Protein AF-0000000079300050 (afdb_homodimer)

Structure (mmCIF, N/CA/C/O backbone):
data_AF-0000000079300050-model_v1
#
loop_
_entity.id
_entity.type
_entity.pdbx_description
1 polymer 'Anhydro-N-acetylmuramic acid kinase'
#
loop_
_atom_site.group_PDB
_atom_site.id
_atom_site.type_symbol
_atom_site.label_atom_id
_atom_site.label_alt_id
_atom_site.label_comp_id
_atom_site.label_asym_id
_atom_site.label_entity_id
_atom_site.label_seq_id
_atom_site.pdbx_PDB_ins_code
_atom_site.Cartn_x
_atom_site.Cartn_y
_atom_site.Cartn_z
_atom_site.occupancy
_atom_site.B_iso_or_equiv
_atom_site.auth_seq_id
_atom_site.auth_comp_id
_atom_site.auth_asym_id
_atom_site.auth_atom_id
_atom_site.pdbx_PDB_model_num
ATOM 1 N N . MET A 1 1 ? 8.969 -1.947 -27.047 1 92.25 1 MET A N 1
ATOM 2 C CA . MET A 1 1 ? 8.867 -2.971 -26 1 92.25 1 MET A CA 1
ATOM 3 C C . MET A 1 1 ? 9.539 -2.51 -24.719 1 92.25 1 MET A C 1
ATOM 5 O O . MET A 1 1 ? 10.555 -1.814 -24.766 1 92.25 1 MET A O 1
ATOM 9 N N . LEU A 1 2 ? 8.852 -2.771 -23.656 1 97.25 2 LEU A N 1
ATOM 10 C CA . LEU A 1 2 ? 9.43 -2.49 -22.344 1 97.25 2 LEU A CA 1
ATOM 11 C C . LEU A 1 2 ? 10.289 -3.658 -21.875 1 97.25 2 LEU A C 1
ATOM 13 O O . LEU A 1 2 ? 9.938 -4.82 -22.094 1 97.25 2 LEU A O 1
ATOM 17 N N . LYS A 1 3 ? 11.469 -3.361 -21.406 1 98.56 3 LYS A N 1
ATOM 18 C CA . LYS A 1 3 ? 12.289 -4.336 -20.688 1 98.56 3 LYS A CA 1
ATOM 19 C C . LYS A 1 3 ? 11.969 -4.332 -19.203 1 98.56 3 LYS A C 1
ATOM 21 O O . LYS A 1 3 ? 12.234 -3.346 -18.516 1 98.56 3 LYS A O 1
ATOM 26 N N . ILE A 1 4 ? 11.438 -5.492 -18.641 1 98.81 4 ILE A N 1
ATOM 27 C CA . ILE A 1 4 ? 10.82 -5.477 -17.312 1 98.81 4 ILE A CA 1
ATOM 28 C C . ILE A 1 4 ? 11.336 -6.648 -16.484 1 98.81 4 ILE A C 1
ATOM 30 O O . ILE A 1 4 ? 11.469 -7.766 -17 1 98.81 4 ILE A O 1
ATOM 34 N N . ILE A 1 5 ? 11.641 -6.41 -15.289 1 98.75 5 ILE A N 1
ATOM 35 C CA . ILE A 1 5 ? 11.93 -7.465 -14.32 1 98.75 5 ILE A CA 1
ATOM 36 C C . ILE A 1 5 ? 10.672 -7.801 -13.531 1 98.75 5 ILE A C 1
ATOM 38 O O . ILE A 1 5 ? 10.016 -6.91 -12.984 1 98.75 5 ILE A O 1
ATOM 42 N N . GLY A 1 6 ? 10.266 -9.031 -13.539 1 98.62 6 GLY A N 1
ATOM 43 C CA . GLY A 1 6 ? 9.258 -9.523 -12.609 1 98.62 6 GLY A CA 1
ATOM 44 C C . GLY A 1 6 ? 9.852 -10.25 -11.422 1 98.62 6 GLY A C 1
ATOM 45 O O . GLY A 1 6 ? 10.82 -11 -11.562 1 98.62 6 GLY A O 1
ATOM 46 N N . THR A 1 7 ? 9.297 -9.977 -10.203 1 98.06 7 THR A N 1
ATOM 47 C CA . THR A 1 7 ? 9.812 -10.648 -9.016 1 98.06 7 THR A CA 1
ATOM 48 C C . THR A 1 7 ? 8.68 -10.961 -8.039 1 98.06 7 THR A C 1
ATOM 50 O O . THR A 1 7 ? 7.711 -10.211 -7.938 1 98.06 7 THR A O 1
ATOM 53 N N . MET A 1 8 ? 8.812 -12.117 -7.375 1 93.19 8 MET A N 1
ATOM 54 C CA . MET A 1 8 ? 7.812 -12.523 -6.391 1 93.19 8 MET A CA 1
ATOM 55 C C . MET A 1 8 ? 8.398 -13.547 -5.418 1 93.19 8 MET A C 1
ATOM 57 O O . MET A 1 8 ? 9.453 -14.125 -5.676 1 93.19 8 MET A O 1
ATOM 61 N N . SER A 1 9 ? 7.84 -13.562 -4.316 1 89.06 9 SER A N 1
ATOM 62 C CA . SER A 1 9 ? 8.062 -14.594 -3.307 1 89.06 9 SER A CA 1
ATOM 63 C C . SER A 1 9 ? 6.801 -15.422 -3.08 1 89.06 9 SER A C 1
ATOM 65 O O . SER A 1 9 ? 5.746 -14.875 -2.742 1 89.06 9 SER A O 1
ATOM 67 N N . GLY A 1 10 ? 6.891 -16.688 -3.32 1 76.44 10 GLY A N 1
ATOM 68 C CA . GLY A 1 10 ? 5.711 -17.531 -3.262 1 76.44 10 GLY A CA 1
ATOM 69 C C . GLY A 1 10 ? 5.434 -18.078 -1.872 1 76.44 10 GLY A C 1
ATOM 70 O O . GLY A 1 10 ? 6.172 -17.781 -0.929 1 76.44 10 GLY A O 1
ATOM 71 N N . THR A 1 11 ? 4.438 -18.859 -1.783 1 68.62 11 THR A N 1
ATOM 72 C CA . THR A 1 11 ? 3.922 -19.359 -0.514 1 68.62 11 THR A CA 1
ATOM 73 C C . THR A 1 11 ? 4.812 -20.469 0.033 1 68.62 11 THR A C 1
ATOM 75 O O . THR A 1 11 ? 4.703 -20.844 1.203 1 68.62 11 THR A O 1
ATOM 78 N N . SER A 1 12 ? 5.719 -20.938 -0.808 1 71.56 12 SER A N 1
ATOM 79 C CA . SER A 1 12 ? 6.656 -21.938 -0.299 1 71.56 12 SER A CA 1
ATOM 80 C C . SER A 1 12 ? 7.676 -21.297 0.644 1 71.56 12 SER A C 1
ATOM 82 O O . SER A 1 12 ? 8.328 -22 1.422 1 71.56 12 SER A O 1
ATOM 84 N N . CYS A 1 13 ? 7.82 -20 0.539 1 77.31 13 CYS A N 1
ATOM 85 C CA . CYS A 1 13 ? 8.664 -19.203 1.413 1 77.31 13 CYS A CA 1
ATOM 86 C C . CYS A 1 13 ? 10.125 -19.641 1.318 1 77.31 13 CYS A C 1
ATOM 88 O O . CYS A 1 13 ? 10.852 -19.609 2.312 1 77.31 13 CYS A O 1
ATOM 90 N N . ASP A 1 14 ? 10.5 -20.094 0.11 1 81 14 ASP A N 1
ATOM 91 C CA . ASP A 1 14 ? 11.844 -20.641 0.012 1 81 14 ASP A CA 1
ATOM 92 C C . ASP A 1 14 ? 12.781 -19.703 -0.734 1 81 14 ASP A C 1
ATOM 94 O O . ASP A 1 14 ? 14 -19.891 -0.738 1 81 14 ASP A O 1
ATOM 98 N N . GLY A 1 15 ? 12.258 -18.766 -1.341 1 90.5 15 GLY A N 1
ATOM 99 C CA . GLY A 1 15 ? 13.133 -17.844 -2.055 1 90.5 15 GLY A CA 1
ATOM 100 C C . GLY A 1 15 ? 12.375 -16.844 -2.916 1 90.5 15 GLY A C 1
ATOM 101 O O . GLY A 1 15 ? 11.164 -16.672 -2.764 1 90.5 15 GLY A O 1
ATOM 102 N N . ILE A 1 16 ? 13.172 -16.156 -3.73 1 95.62 16 ILE A N 1
ATOM 103 C CA . ILE A 1 16 ? 12.664 -15.117 -4.621 1 95.62 16 ILE A CA 1
ATOM 104 C C . ILE A 1 16 ? 12.891 -15.523 -6.074 1 95.62 16 ILE A C 1
ATOM 106 O O . ILE A 1 16 ? 13.977 -15.984 -6.434 1 95.62 16 ILE A O 1
ATOM 110 N N . ASP A 1 17 ? 11.852 -15.422 -6.812 1 95.56 17 ASP A N 1
ATOM 111 C CA . ASP A 1 17 ? 11.969 -15.586 -8.258 1 95.56 17 ASP A CA 1
ATOM 112 C C . ASP A 1 17 ? 12.148 -14.234 -8.953 1 95.56 17 ASP A C 1
ATOM 114 O O . ASP A 1 17 ? 11.43 -13.281 -8.664 1 95.56 17 ASP A O 1
ATOM 118 N N . VAL A 1 18 ? 13.109 -14.125 -9.781 1 98 18 VAL A N 1
ATOM 119 C CA . VAL A 1 18 ? 13.359 -12.953 -10.609 1 98 18 VAL A CA 1
ATOM 120 C C . VAL A 1 18 ? 13.438 -13.359 -12.078 1 98 18 VAL A C 1
ATOM 122 O O . VAL A 1 18 ? 14.094 -14.344 -12.422 1 98 18 VAL A O 1
ATOM 125 N N . ALA A 1 19 ? 12.727 -12.617 -12.93 1 98.12 19 ALA A N 1
ATOM 126 C CA . ALA A 1 19 ? 12.742 -12.945 -14.352 1 98.12 19 ALA A CA 1
ATOM 127 C C . ALA A 1 19 ? 12.727 -11.672 -15.203 1 98.12 19 ALA A C 1
ATOM 129 O O . ALA A 1 19 ? 12.188 -10.648 -14.789 1 98.12 19 ALA A O 1
ATOM 130 N N . LEU A 1 20 ? 13.305 -11.766 -16.359 1 98.62 20 LEU A N 1
ATOM 131 C CA . LEU A 1 20 ? 13.359 -10.672 -17.312 1 98.62 20 LEU A CA 1
ATOM 132 C C . LEU A 1 20 ? 12.484 -10.961 -18.516 1 98.62 20 LEU A C 1
ATOM 134 O O . LEU A 1 20 ? 12.539 -12.047 -19.094 1 98.62 20 LEU A O 1
ATOM 138 N N . ILE A 1 21 ? 11.648 -9.969 -18.875 1 98.25 21 ILE A N 1
ATOM 139 C CA . ILE A 1 21 ? 10.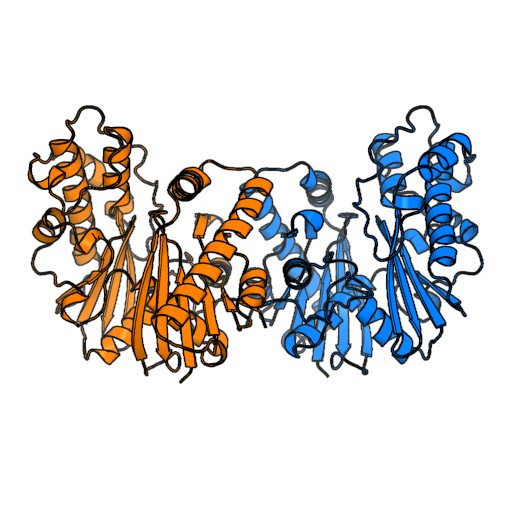828 -10.117 -20.062 1 98.25 21 ILE A CA 1
ATOM 140 C C . ILE A 1 21 ? 10.906 -8.836 -20.906 1 98.25 21 ILE A C 1
ATOM 142 O O . ILE A 1 21 ? 11.195 -7.762 -20.375 1 98.25 21 ILE A O 1
ATOM 146 N N . GLU A 1 22 ? 10.734 -8.961 -22.141 1 98.56 22 GLU A N 1
ATOM 147 C CA . GLU A 1 22 ? 10.453 -7.871 -23.062 1 98.56 22 GLU A CA 1
ATOM 148 C C . GLU A 1 22 ? 9.055 -7.992 -23.656 1 98.56 22 GLU A C 1
ATOM 150 O O . GLU A 1 22 ? 8.711 -9.023 -24.234 1 98.56 22 GLU A O 1
ATOM 155 N N . THR A 1 23 ? 8.266 -6.941 -23.469 1 98.44 23 THR A N 1
ATOM 156 C CA . THR A 1 23 ? 6.879 -7.059 -23.906 1 98.44 23 THR A CA 1
ATOM 157 C C . THR A 1 23 ? 6.262 -5.68 -24.125 1 98.44 23 THR A C 1
ATOM 159 O O . THR A 1 23 ? 6.766 -4.68 -23.609 1 98.44 23 THR A O 1
ATOM 162 N N . ASP A 1 24 ? 5.203 -5.625 -24.922 1 97.31 24 ASP A N 1
ATOM 163 C CA . ASP A 1 24 ? 4.398 -4.414 -25.078 1 97.31 24 ASP A CA 1
ATOM 164 C C . ASP A 1 24 ? 3.15 -4.465 -24.203 1 97.31 24 ASP A C 1
ATOM 166 O O . ASP A 1 24 ? 2.289 -3.588 -24.281 1 97.31 24 ASP A O 1
ATOM 170 N N . GLY A 1 25 ? 3.045 -5.543 -23.375 1 96.88 25 GLY A N 1
ATOM 171 C CA . GLY A 1 25 ? 1.891 -5.699 -22.5 1 96.88 25 GLY A CA 1
ATOM 172 C C . GLY A 1 25 ? 0.68 -6.273 -23.203 1 96.88 25 GLY A C 1
ATOM 173 O O . GLY A 1 25 ? -0.402 -6.367 -22.625 1 96.88 25 GLY A O 1
ATOM 174 N N . GLU A 1 26 ? 0.87 -6.652 -24.453 1 94.62 26 GLU A N 1
ATOM 175 C CA . GLU A 1 26 ? -0.209 -7.191 -25.281 1 94.62 26 GLU A CA 1
ATOM 176 C C . GLU A 1 26 ? 0.233 -8.453 -26.016 1 94.62 26 GLU A C 1
ATOM 178 O O . GLU A 1 26 ? 0.453 -9.492 -25.391 1 94.62 26 GLU A O 1
ATOM 183 N N . SER A 1 27 ? 0.669 -8.344 -27.281 1 90.38 27 SER A N 1
ATOM 184 C CA . SER A 1 27 ? 0.9 -9.539 -28.094 1 90.38 27 SER A CA 1
ATOM 185 C C . SER A 1 27 ? 2.387 -9.859 -28.188 1 90.38 27 SER A C 1
ATOM 187 O O . SER A 1 27 ? 2.764 -11 -28.484 1 90.38 27 SER A O 1
ATOM 189 N N . LYS A 1 28 ? 3.227 -8.969 -27.953 1 96 28 LYS A N 1
ATOM 190 C CA . LYS A 1 28 ? 4.664 -9.211 -28.047 1 96 28 LYS A CA 1
ATOM 191 C C . LYS A 1 28 ? 5.227 -9.648 -26.688 1 96 28 LYS A C 1
ATOM 193 O O . LYS A 1 28 ? 5.07 -8.945 -25.688 1 96 28 LYS A O 1
ATOM 198 N N . LEU A 1 29 ? 5.891 -10.836 -26.734 1 97.56 29 LEU A N 1
ATOM 199 C CA . LEU A 1 29 ? 6.414 -11.414 -25.5 1 97.56 29 LEU A CA 1
ATOM 200 C C . LEU A 1 29 ? 7.711 -12.172 -25.75 1 97.56 29 LEU A C 1
ATOM 202 O O . LEU A 1 29 ? 7.746 -13.086 -26.578 1 97.56 29 LEU A O 1
ATOM 206 N N . LYS A 1 30 ? 8.766 -11.742 -25.109 1 97.62 30 LYS A N 1
ATOM 207 C CA . LYS A 1 30 ? 10.047 -12.445 -25.094 1 97.62 30 LYS A CA 1
ATOM 208 C C . LYS A 1 30 ? 10.5 -12.727 -23.672 1 97.62 30 LYS A C 1
ATOM 210 O O . LYS A 1 30 ? 10.688 -11.797 -22.875 1 97.62 30 LYS A O 1
ATOM 215 N N . LEU A 1 31 ? 10.633 -13.977 -23.406 1 97.88 31 LEU A N 1
ATOM 216 C CA . LEU A 1 31 ? 11.172 -14.391 -22.109 1 97.88 31 LEU A CA 1
ATOM 217 C C . LEU A 1 31 ? 12.695 -14.453 -22.141 1 97.88 31 LEU A C 1
ATOM 219 O O . LEU A 1 31 ? 13.266 -15.172 -22.969 1 97.88 31 LEU A O 1
ATOM 223 N N . LYS A 1 32 ? 13.359 -13.734 -21.266 1 97.38 32 LYS A N 1
ATOM 224 C CA . LYS A 1 32 ? 14.805 -13.562 -21.375 1 97.38 32 LYS A CA 1
ATOM 225 C C . LYS A 1 32 ? 15.531 -14.305 -20.25 1 97.38 32 LYS A C 1
ATOM 227 O O . LYS A 1 32 ? 16.734 -14.117 -20.047 1 97.38 32 LYS A O 1
ATOM 232 N N . GLY A 1 33 ? 14.766 -15.109 -19.484 1 96.12 33 GLY A N 1
ATOM 233 C CA . GLY A 1 33 ? 15.367 -15.906 -18.422 1 96.12 33 GLY A CA 1
ATOM 234 C C . GLY A 1 33 ? 15.203 -15.297 -17.047 1 96.12 33 GLY A C 1
ATOM 235 O O . GLY A 1 33 ? 14.57 -14.242 -16.906 1 96.12 33 GLY A O 1
ATOM 236 N N . GLY A 1 34 ? 15.742 -16 -16.016 1 97 34 GLY A N 1
ATOM 237 C CA . GLY A 1 34 ? 15.625 -15.57 -14.633 1 97 34 GLY A CA 1
ATOM 238 C C . GLY A 1 34 ? 16.438 -16.422 -13.672 1 97 34 GLY A C 1
ATOM 239 O O . GLY A 1 34 ? 17.375 -17.109 -14.086 1 97 34 GLY A O 1
ATOM 240 N N . MET A 1 35 ? 16.125 -16.172 -12.43 1 95 35 MET A N 1
ATOM 241 C CA . MET A 1 35 ? 16.844 -16.875 -11.359 1 95 35 MET A CA 1
ATOM 242 C C . MET A 1 35 ? 15.953 -17.047 -10.133 1 95 35 MET A C 1
ATOM 244 O O . MET A 1 35 ? 15.078 -16.219 -9.875 1 95 35 MET A O 1
ATOM 248 N N . VAL A 1 36 ? 16.203 -18.172 -9.508 1 92.94 36 VAL A N 1
ATOM 249 C CA . VAL A 1 36 ? 15.617 -18.391 -8.188 1 92.94 36 VAL A CA 1
ATOM 250 C C . VAL A 1 36 ? 16.688 -18.219 -7.113 1 92.94 36 VAL A C 1
ATOM 252 O O . VAL A 1 36 ? 17.719 -18.891 -7.141 1 92.94 36 VAL A O 1
ATOM 255 N N . ILE A 1 37 ? 16.438 -17.344 -6.258 1 93.94 37 ILE A N 1
ATOM 256 C CA . ILE A 1 37 ? 17.406 -17.062 -5.203 1 93.94 37 ILE A CA 1
ATOM 257 C C . ILE A 1 37 ? 16.844 -17.484 -3.852 1 93.94 37 ILE A C 1
ATOM 259 O O . ILE A 1 37 ? 15.859 -16.906 -3.373 1 93.94 37 ILE A O 1
ATOM 263 N N . PRO A 1 38 ? 17.469 -18.422 -3.205 1 92.19 38 PRO A N 1
ATOM 264 C CA . PRO A 1 38 ? 16.922 -18.906 -1.935 1 92.19 38 PRO A CA 1
ATOM 265 C C . PRO A 1 38 ? 17.062 -17.891 -0.803 1 92.19 38 PRO A C 1
ATOM 267 O O . PRO A 1 38 ? 18.031 -17.125 -0.773 1 92.19 38 PRO A O 1
ATOM 270 N N . TYR A 1 39 ? 16.125 -17.953 0.087 1 92.81 39 TYR A N 1
ATOM 271 C CA . TYR A 1 39 ? 16.281 -17.219 1.343 1 92.81 39 TYR A CA 1
ATOM 272 C C . TYR A 1 39 ? 17.281 -17.906 2.26 1 92.81 39 TYR A C 1
ATOM 274 O O . TYR A 1 39 ? 17.484 -19.125 2.168 1 92.81 39 TYR A O 1
ATOM 282 N N . GLU A 1 40 ? 17.828 -17.078 3.121 1 92.62 40 GLU A N 1
ATOM 283 C CA . GLU A 1 40 ? 18.469 -17.688 4.277 1 92.62 40 GLU A CA 1
ATOM 284 C C . GLU A 1 40 ? 17.469 -18.484 5.113 1 92.62 40 GLU A C 1
ATOM 286 O O . GLU A 1 40 ? 16.312 -18.094 5.234 1 92.62 40 GLU A O 1
ATOM 291 N N . SER A 1 41 ? 17.938 -19.594 5.711 1 89.31 41 SER A N 1
ATOM 292 C CA . SER A 1 41 ? 17.078 -20.5 6.441 1 89.31 41 SER A CA 1
ATOM 293 C C . SER A 1 41 ? 16.312 -19.766 7.543 1 89.31 41 SER A C 1
ATOM 295 O O . SER A 1 41 ? 15.125 -20.031 7.77 1 89.31 41 SER A O 1
ATOM 297 N N . SER A 1 42 ? 16.984 -18.891 8.188 1 91.56 42 SER A N 1
ATOM 298 C CA . SER A 1 42 ? 16.344 -18.156 9.273 1 91.56 42 SER A CA 1
ATOM 299 C C . SER A 1 42 ? 15.195 -17.297 8.773 1 91.56 42 SER A C 1
ATOM 301 O O . SER A 1 42 ? 14.125 -17.266 9.391 1 91.56 42 SER A O 1
ATOM 303 N N . PHE A 1 43 ? 15.375 -16.719 7.645 1 92.25 43 PHE A N 1
ATOM 304 C CA . PHE A 1 43 ? 14.336 -15.867 7.086 1 92.25 43 PHE A CA 1
ATOM 305 C C . PHE A 1 43 ? 13.172 -16.703 6.566 1 92.25 43 PHE A C 1
ATOM 307 O O . PHE A 1 43 ? 12.008 -16.328 6.754 1 92.25 43 PHE A O 1
ATOM 314 N N . SER A 1 44 ? 13.516 -17.781 5.934 1 89.56 44 SER A N 1
ATOM 315 C CA . SER A 1 44 ? 12.484 -18.688 5.438 1 89.56 44 SER A CA 1
ATOM 316 C C . SER A 1 44 ? 11.57 -19.156 6.566 1 89.56 44 SER A C 1
ATOM 318 O O . SER A 1 44 ? 10.352 -19.203 6.398 1 89.56 44 SER A O 1
ATOM 320 N N . THR A 1 45 ? 12.141 -19.406 7.656 1 87.56 45 THR A N 1
ATOM 321 C CA . THR A 1 45 ? 11.383 -19.875 8.812 1 87.56 45 THR A CA 1
ATOM 322 C C . THR A 1 45 ? 10.445 -18.781 9.312 1 87.56 45 THR A C 1
ATOM 324 O O . THR A 1 45 ? 9.289 -19.047 9.641 1 87.56 45 THR A O 1
ATOM 327 N N . VAL A 1 46 ? 10.945 -17.625 9.32 1 89.44 46 VAL A N 1
ATOM 328 C CA . VAL A 1 46 ? 10.141 -16.484 9.758 1 89.44 46 VAL A CA 1
ATOM 329 C C . VAL A 1 46 ? 8.961 -16.281 8.805 1 89.44 46 VAL A C 1
ATOM 331 O O . VAL A 1 46 ? 7.82 -16.109 9.25 1 89.44 46 VAL A O 1
ATOM 334 N N . LEU A 1 47 ? 9.219 -16.375 7.551 1 89.06 47 LEU A N 1
ATOM 335 C CA . LEU A 1 47 ? 8.188 -16.156 6.543 1 89.06 47 LEU A CA 1
ATOM 336 C C . LEU A 1 47 ? 7.133 -17.25 6.602 1 89.06 47 LEU A C 1
ATOM 338 O O . LEU A 1 47 ? 5.941 -16.984 6.43 1 89.06 47 LEU A O 1
ATOM 342 N N . LYS A 1 48 ? 7.543 -18.453 6.848 1 82.62 48 LYS A N 1
ATOM 343 C CA . LYS A 1 48 ? 6.625 -19.594 6.93 1 82.62 48 LYS A CA 1
ATOM 344 C C . LYS A 1 48 ? 5.641 -19.422 8.078 1 82.62 48 LYS A C 1
ATOM 346 O O . LYS A 1 48 ? 4.516 -19.922 8.023 1 82.62 48 LYS A O 1
ATOM 351 N N . ASN A 1 49 ? 6.078 -18.625 9.031 1 84.75 49 ASN A N 1
ATOM 352 C CA . ASN A 1 49 ? 5.25 -18.469 10.219 1 84.75 49 ASN A CA 1
ATOM 353 C C . ASN A 1 49 ? 4.527 -17.125 10.227 1 84.75 49 ASN A C 1
ATOM 355 O O . ASN A 1 49 ? 3.889 -16.766 11.219 1 84.75 49 ASN A O 1
ATOM 359 N N . ILE A 1 50 ? 4.578 -16.484 9.164 1 86 50 ILE A N 1
ATOM 360 C CA . ILE A 1 50 ? 4.066 -15.125 9.141 1 86 50 ILE A CA 1
ATOM 361 C C . ILE A 1 50 ? 2.549 -15.141 9.305 1 86 50 ILE A C 1
ATOM 363 O O . ILE A 1 50 ? 1.971 -14.203 9.867 1 86 50 ILE A O 1
ATOM 367 N N . TYR A 1 51 ? 1.919 -16.172 8.844 1 76.81 51 TYR A N 1
ATOM 368 C CA . TYR A 1 51 ? 0.465 -16.266 8.914 1 76.81 51 TYR A CA 1
ATOM 369 C C . TYR A 1 51 ? -0.01 -16.328 10.359 1 76.81 51 TYR A C 1
ATOM 371 O O . TYR A 1 51 ? -1.179 -16.062 10.648 1 76.81 51 TYR A O 1
ATOM 379 N N . LYS A 1 52 ? 0.893 -16.703 11.273 1 82.06 52 LYS A N 1
ATOM 380 C CA . LYS A 1 52 ? 0.564 -16.766 12.695 1 82.06 52 LYS A CA 1
ATOM 381 C C . LYS A 1 52 ? 0.733 -15.406 13.367 1 82.06 52 LYS A C 1
ATOM 383 O O . LYS A 1 52 ? 0.255 -15.195 14.484 1 82.06 52 LYS A O 1
ATOM 388 N N . GLU A 1 53 ? 1.41 -14.531 12.68 1 87.88 53 GLU A N 1
ATOM 389 C CA . GLU A 1 53 ? 1.686 -13.211 13.25 1 87.88 53 GLU A CA 1
ATOM 390 C C . GLU A 1 53 ? 0.506 -12.266 13.047 1 87.88 53 GLU A C 1
ATOM 392 O O . GLU A 1 53 ? 0.078 -12.031 11.914 1 87.88 53 GLU A O 1
ATOM 397 N N . ASN A 1 54 ? 0.055 -11.68 14.148 1 90.12 54 ASN A N 1
ATOM 398 C CA . ASN A 1 54 ? -1.059 -10.75 14.039 1 90.12 54 ASN A CA 1
ATOM 399 C C . ASN A 1 54 ? -0.604 -9.305 14.258 1 90.12 54 ASN A C 1
ATOM 401 O O . ASN A 1 54 ? -1.312 -8.367 13.898 1 90.12 54 ASN A O 1
ATOM 405 N N . ASP A 1 55 ? 0.545 -9.133 14.797 1 91.62 55 ASP A N 1
ATOM 406 C CA . ASP A 1 55 ? 1.077 -7.809 15.094 1 91.62 55 ASP A CA 1
ATOM 407 C C . ASP A 1 55 ? 1.585 -7.125 13.828 1 91.62 55 ASP A C 1
ATOM 409 O O . ASP A 1 55 ? 2.607 -7.523 13.266 1 91.62 55 ASP A O 1
ATOM 413 N N . TYR A 1 56 ? 0.878 -6.066 13.461 1 90.38 56 TYR A N 1
ATOM 414 C CA . TYR A 1 56 ? 1.225 -5.434 12.195 1 90.38 56 TYR A CA 1
ATOM 415 C C . TYR A 1 56 ? 2.615 -4.812 12.258 1 90.38 56 TYR A C 1
ATOM 417 O O . TYR A 1 56 ? 3.291 -4.684 11.234 1 90.38 56 TYR A O 1
ATOM 425 N N . LYS A 1 57 ? 3.139 -4.402 13.391 1 89.44 57 LYS A N 1
ATOM 426 C CA . LYS A 1 57 ? 4.48 -3.844 13.508 1 89.44 57 LYS A CA 1
ATOM 427 C C . LYS A 1 57 ? 5.539 -4.871 13.117 1 89.44 57 LYS A C 1
ATOM 429 O O . LYS A 1 57 ? 6.52 -4.535 12.445 1 89.44 57 LYS A O 1
ATOM 434 N N . LYS A 1 58 ? 5.309 -6.098 13.531 1 91.19 58 LYS A N 1
ATOM 435 C CA . LYS A 1 58 ? 6.227 -7.176 13.172 1 91.19 58 LYS A CA 1
ATOM 436 C C . LYS A 1 58 ? 6.152 -7.477 11.68 1 91.19 58 LYS A C 1
ATOM 438 O O . LYS A 1 58 ? 7.18 -7.719 11.039 1 91.19 58 LYS A O 1
ATOM 443 N N . VAL A 1 59 ? 4.965 -7.387 11.148 1 93.25 59 VAL A N 1
ATOM 444 C CA . VAL A 1 59 ? 4.77 -7.68 9.734 1 93.25 59 VAL A CA 1
ATOM 445 C C . VAL A 1 59 ? 5.43 -6.598 8.883 1 93.25 59 VAL A C 1
ATOM 447 O O . VAL A 1 59 ? 6.094 -6.898 7.887 1 93.25 59 VAL A O 1
ATOM 450 N N . ILE A 1 60 ? 5.328 -5.363 9.328 1 91.19 60 ILE A N 1
ATOM 451 C CA . ILE A 1 60 ? 5.902 -4.246 8.586 1 91.19 60 ILE A CA 1
ATOM 452 C C . ILE A 1 60 ? 7.43 -4.332 8.617 1 91.19 60 ILE A C 1
ATOM 454 O O . ILE A 1 60 ? 8.094 -4.023 7.633 1 91.19 60 ILE A O 1
ATOM 458 N N . LYS A 1 61 ? 7.98 -4.73 9.75 1 90.44 61 LYS A N 1
ATOM 459 C CA . LYS A 1 61 ? 9.422 -4.941 9.844 1 90.44 61 LYS A CA 1
ATOM 460 C C . LYS A 1 61 ? 9.883 -6.039 8.883 1 90.44 61 LYS A C 1
ATOM 462 O O . LYS A 1 61 ? 10.914 -5.906 8.227 1 90.44 61 LYS A O 1
ATOM 467 N N . LEU A 1 62 ? 9.133 -7.039 8.844 1 93 62 LEU A N 1
ATOM 468 C CA . LEU A 1 62 ? 9.43 -8.125 7.918 1 93 62 LEU A CA 1
ATOM 469 C C . LEU A 1 62 ? 9.312 -7.66 6.469 1 93 62 LEU A C 1
ATOM 471 O O . LEU A 1 62 ? 10.062 -8.109 5.605 1 93 62 LEU A O 1
ATOM 475 N N . GLU A 1 63 ? 8.383 -6.805 6.23 1 94.75 63 GLU A N 1
ATOM 476 C CA . GLU A 1 63 ? 8.219 -6.23 4.898 1 94.75 63 GLU A CA 1
ATOM 477 C C . GLU A 1 63 ? 9.5 -5.551 4.422 1 94.75 63 GLU A C 1
ATOM 479 O O . GLU A 1 63 ? 9.906 -5.723 3.273 1 94.75 63 GLU A O 1
ATOM 484 N N . LYS A 1 64 ? 10.086 -4.785 5.289 1 93.62 64 LYS A N 1
ATOM 485 C CA . LYS A 1 64 ? 11.328 -4.105 4.945 1 93.62 64 LYS A CA 1
ATOM 486 C C . LYS A 1 64 ? 12.414 -5.109 4.555 1 93.62 64 LYS A C 1
ATOM 488 O O . LYS A 1 64 ? 13.055 -4.965 3.512 1 93.62 64 LYS A O 1
ATOM 493 N N . ALA A 1 65 ? 12.555 -6.121 5.395 1 94.06 65 ALA A N 1
ATOM 494 C CA . ALA A 1 65 ? 13.562 -7.145 5.125 1 94.06 65 ALA A CA 1
ATOM 495 C C . ALA A 1 65 ? 13.281 -7.855 3.807 1 94.06 65 ALA A C 1
ATOM 497 O O . ALA A 1 65 ? 14.188 -8.055 2.994 1 94.06 65 ALA A O 1
ATOM 498 N N . LEU A 1 66 ? 12.055 -8.188 3.594 1 96.19 66 LEU A N 1
ATOM 499 C CA . LEU A 1 66 ? 11.648 -8.867 2.369 1 96.19 66 LEU A CA 1
ATOM 500 C C . LEU A 1 66 ? 11.969 -8.016 1.144 1 96.19 66 LEU A C 1
ATOM 502 O O . LEU A 1 66 ? 12.445 -8.531 0.131 1 96.19 66 LEU A O 1
ATOM 506 N N . THR A 1 67 ? 11.719 -6.734 1.252 1 96.88 67 THR A N 1
ATOM 507 C CA . THR A 1 67 ? 11.961 -5.812 0.147 1 96.88 67 THR A CA 1
ATOM 508 C C . THR A 1 67 ? 13.453 -5.73 -0.167 1 96.88 67 THR A C 1
ATOM 510 O O . THR A 1 67 ? 13.852 -5.727 -1.335 1 96.88 67 THR A O 1
ATOM 513 N N . GLU A 1 68 ? 14.227 -5.703 0.843 1 96.06 68 GLU A N 1
ATOM 514 C CA . GLU A 1 68 ? 15.672 -5.676 0.662 1 96.06 68 GLU A CA 1
ATOM 515 C C . GLU A 1 68 ? 16.172 -6.957 0.001 1 96.06 68 GLU A C 1
ATOM 517 O O . GLU A 1 68 ? 17.078 -6.918 -0.84 1 96.06 68 GLU A O 1
ATOM 522 N N . TYR A 1 69 ? 15.594 -8.086 0.375 1 96.75 69 TYR A N 1
ATOM 523 C CA . TYR A 1 69 ? 15.922 -9.352 -0.28 1 96.75 69 TYR A CA 1
ATOM 524 C C . TYR A 1 69 ? 15.617 -9.289 -1.771 1 96.75 69 TYR A C 1
ATOM 526 O O . TYR A 1 69 ? 16.406 -9.758 -2.594 1 96.75 69 TYR A O 1
ATOM 534 N N . HIS A 1 70 ? 14.516 -8.695 -2.143 1 97.81 70 HIS A N 1
ATOM 535 C CA . HIS A 1 70 ? 14.148 -8.578 -3.549 1 97.81 70 HIS A CA 1
ATOM 536 C C . HIS A 1 70 ? 15.117 -7.656 -4.293 1 97.81 70 HIS A C 1
ATOM 538 O O . HIS A 1 70 ? 15.523 -7.961 -5.418 1 97.81 70 HIS A O 1
ATOM 544 N N . ALA A 1 71 ? 15.477 -6.527 -3.676 1 97.94 71 ALA A N 1
ATOM 545 C CA . ALA A 1 71 ? 16.422 -5.613 -4.297 1 97.94 71 ALA A CA 1
ATOM 546 C C . ALA A 1 71 ? 17.766 -6.312 -4.57 1 97.94 71 ALA A C 1
ATOM 548 O O . ALA A 1 71 ? 18.328 -6.184 -5.656 1 97.94 71 ALA A O 1
ATOM 549 N N . ASN A 1 72 ? 18.188 -7.055 -3.559 1 97.56 72 ASN A N 1
ATOM 550 C CA . ASN A 1 72 ? 19.438 -7.789 -3.697 1 97.56 72 ASN A CA 1
ATOM 551 C C . ASN A 1 72 ? 19.344 -8.867 -4.773 1 97.56 72 ASN A C 1
ATOM 553 O O . ASN A 1 72 ? 20.281 -9.094 -5.52 1 97.56 72 ASN A O 1
ATOM 557 N N . ALA A 1 73 ? 18.219 -9.516 -4.812 1 97.44 73 ALA A N 1
ATOM 558 C CA . ALA A 1 73 ? 18.016 -10.555 -5.824 1 97.44 73 ALA A CA 1
ATOM 559 C C . ALA A 1 73 ? 18.062 -9.969 -7.23 1 97.44 73 ALA A C 1
ATOM 561 O O . ALA A 1 73 ? 18.672 -10.539 -8.133 1 97.44 73 ALA A O 1
ATOM 562 N N . ILE A 1 74 ? 17.422 -8.828 -7.406 1 98.19 74 ILE A N 1
ATOM 563 C CA . ILE A 1 74 ? 17.406 -8.156 -8.703 1 98.19 74 ILE A CA 1
ATOM 564 C C . ILE A 1 74 ? 18.828 -7.754 -9.086 1 98.19 74 ILE A C 1
ATOM 566 O O . ILE A 1 74 ? 19.266 -8 -10.211 1 98.19 74 ILE A O 1
ATOM 570 N N . LYS A 1 75 ? 19.547 -7.211 -8.164 1 97.94 75 LYS A N 1
ATOM 571 C CA . LYS A 1 75 ? 20.922 -6.801 -8.406 1 97.94 75 LYS A CA 1
ATOM 572 C C . LYS A 1 75 ? 21.797 -7.992 -8.797 1 97.94 75 LYS A C 1
ATOM 574 O O . LYS A 1 75 ? 22.594 -7.906 -9.734 1 97.94 75 LYS A O 1
ATOM 579 N N . ARG A 1 76 ? 21.625 -9.031 -8.039 1 97.44 76 ARG A N 1
ATOM 580 C CA . ARG A 1 76 ? 22.391 -10.242 -8.336 1 97.44 76 ARG A CA 1
ATOM 581 C C . ARG A 1 76 ? 22.094 -10.75 -9.742 1 97.44 76 ARG A C 1
ATOM 583 O O . ARG A 1 76 ? 23.016 -11.117 -10.484 1 97.44 76 ARG A O 1
ATOM 590 N N . PHE A 1 77 ? 20.875 -10.766 -10.133 1 98 77 PHE A N 1
ATOM 591 C CA . PHE A 1 77 ? 20.469 -11.219 -11.453 1 98 77 PHE A CA 1
ATOM 592 C C . PHE A 1 77 ? 21.094 -10.344 -12.539 1 98 77 PHE A C 1
ATOM 594 O O . PHE A 1 77 ? 21.641 -10.852 -13.516 1 98 77 PHE A O 1
ATOM 601 N N . LEU A 1 78 ? 20.953 -9.023 -12.328 1 97.94 78 LEU A N 1
ATOM 602 C CA . LEU A 1 78 ? 21.484 -8.086 -13.312 1 97.94 78 LEU A CA 1
ATOM 603 C C . LEU A 1 78 ? 23 -8.25 -13.453 1 97.94 78 LEU A C 1
ATOM 605 O O . LEU A 1 78 ? 23.516 -8.312 -14.57 1 97.94 78 LEU A O 1
ATOM 609 N N . ASN A 1 79 ? 23.672 -8.406 -12.312 1 97.69 79 ASN A N 1
ATOM 610 C CA . ASN A 1 79 ? 25.109 -8.57 -12.32 1 97.69 79 ASN A CA 1
ATOM 611 C C . ASN A 1 79 ? 25.531 -9.883 -13 1 97.69 79 ASN A C 1
ATOM 613 O O . ASN A 1 79 ? 26.453 -9.898 -13.812 1 97.69 79 ASN A O 1
ATOM 617 N N . THR A 1 80 ? 24.828 -10.922 -12.641 1 97.19 80 THR A N 1
ATOM 618 C CA . THR A 1 80 ? 25.125 -12.242 -13.18 1 97.19 80 THR A CA 1
ATOM 619 C C . THR A 1 80 ? 24.969 -12.258 -14.695 1 97.19 80 THR A C 1
ATOM 621 O O . THR A 1 80 ? 25.688 -12.977 -15.391 1 97.19 80 THR A O 1
ATOM 624 N N . ASN A 1 81 ? 24.094 -11.422 -15.258 1 97 81 ASN A N 1
ATOM 625 C CA . ASN A 1 81 ? 23.797 -11.445 -16.688 1 97 81 ASN A CA 1
ATOM 626 C C . ASN A 1 81 ? 24.375 -10.234 -17.406 1 97 81 ASN A C 1
ATOM 628 O O . ASN A 1 81 ? 24.078 -9.992 -18.562 1 97 81 ASN A O 1
ATOM 632 N N . ASP A 1 82 ? 25.125 -9.453 -16.672 1 97.38 82 ASP A N 1
ATOM 633 C CA . ASP A 1 82 ? 25.812 -8.281 -17.219 1 97.38 82 ASP A CA 1
ATOM 634 C C . ASP A 1 82 ? 24.812 -7.316 -17.844 1 97.38 82 ASP A C 1
ATOM 636 O O . ASP A 1 82 ? 24.984 -6.902 -19 1 97.38 82 ASP A O 1
ATOM 640 N N . ILE A 1 83 ? 23.734 -7.109 -17.203 1 97.5 83 ILE A N 1
ATOM 641 C CA . ILE A 1 83 ? 22.719 -6.156 -17.625 1 97.5 83 ILE A CA 1
ATOM 642 C C . ILE A 1 83 ? 22.797 -4.898 -16.766 1 97.5 83 ILE A C 1
ATOM 644 O O . ILE A 1 83 ? 22.797 -4.98 -15.531 1 97.5 83 ILE A O 1
ATOM 648 N N . ASN A 1 84 ? 22.844 -3.777 -17.391 1 96.94 84 ASN A N 1
ATOM 649 C CA . ASN A 1 84 ? 22.828 -2.52 -16.641 1 96.94 84 ASN A CA 1
ATOM 650 C C . ASN A 1 84 ? 21.422 -2.195 -16.125 1 96.94 84 ASN A C 1
ATOM 652 O O . ASN A 1 84 ? 20.438 -2.322 -16.859 1 96.94 84 ASN A O 1
ATOM 656 N N . ALA A 1 85 ? 21.359 -1.77 -14.945 1 94.62 85 ALA A N 1
ATOM 657 C CA . ALA A 1 85 ? 20.094 -1.446 -14.32 1 94.62 85 ALA A CA 1
ATOM 658 C C . ALA A 1 85 ? 19.312 -0.415 -15.148 1 94.62 85 ALA A C 1
ATOM 660 O O . ALA A 1 85 ? 18.094 -0.438 -15.188 1 94.62 85 ALA A O 1
ATOM 661 N N . SER A 1 86 ? 20 0.468 -15.797 1 94.75 86 SER A N 1
ATOM 662 C CA . SER A 1 86 ? 19.375 1.539 -16.578 1 94.75 86 SER A CA 1
ATOM 663 C C . SER A 1 86 ? 18.641 0.989 -17.781 1 94.75 86 SER A C 1
ATOM 665 O O . SER A 1 86 ? 17.844 1.696 -18.406 1 94.75 86 SER A O 1
ATOM 667 N N . GLU A 1 87 ? 18.906 -0.262 -18.094 1 97 87 GLU A N 1
ATOM 668 C CA . GLU A 1 87 ? 18.25 -0.908 -19.234 1 97 87 GLU A CA 1
ATOM 669 C C . GLU A 1 87 ? 16.844 -1.386 -18.844 1 97 87 GLU A C 1
ATOM 671 O O . GLU A 1 87 ? 16.047 -1.729 -19.719 1 97 87 GLU A O 1
ATOM 676 N N . ILE A 1 88 ? 16.562 -1.465 -17.625 1 98.19 88 ILE A N 1
ATOM 677 C CA . ILE A 1 88 ? 15.281 -1.95 -17.141 1 98.19 88 ILE A CA 1
ATOM 678 C C . ILE A 1 88 ? 14.297 -0.791 -17.047 1 98.19 88 ILE A C 1
ATOM 680 O O . ILE A 1 88 ? 14.547 0.194 -16.344 1 98.19 88 ILE A O 1
ATOM 684 N N . ASP A 1 89 ? 13.188 -0.917 -17.688 1 97.75 89 ASP A N 1
ATOM 685 C CA . ASP A 1 89 ? 12.195 0.147 -17.719 1 97.75 89 ASP A CA 1
ATOM 686 C C . ASP A 1 89 ? 11.305 0.106 -16.484 1 97.75 89 ASP A C 1
ATOM 688 O O . ASP A 1 89 ? 10.805 1.142 -16.031 1 97.75 89 ASP A O 1
ATOM 692 N N . LEU A 1 90 ? 11.117 -1.086 -16.031 1 97.25 90 LEU A N 1
ATOM 693 C CA . LEU A 1 90 ? 10.047 -1.285 -15.047 1 97.25 90 LEU A CA 1
ATOM 694 C C . LEU A 1 90 ? 10.273 -2.562 -14.25 1 97.25 90 LEU A C 1
ATOM 696 O O . LEU A 1 90 ? 10.844 -3.529 -14.758 1 97.25 90 LEU A O 1
ATOM 700 N N . ILE A 1 91 ? 9.883 -2.578 -13 1 98.5 91 ILE A N 1
ATOM 701 C CA . ILE A 1 91 ? 9.883 -3.777 -12.172 1 98.5 91 ILE A CA 1
ATOM 702 C C . ILE A 1 91 ? 8.445 -4.129 -11.781 1 98.5 91 ILE A C 1
ATOM 704 O O . ILE A 1 91 ? 7.695 -3.268 -11.32 1 98.5 91 ILE A O 1
ATOM 708 N N . GLY A 1 92 ? 7.992 -5.332 -12.062 1 98.62 92 GLY A N 1
ATOM 709 C CA . GLY A 1 92 ? 6.773 -5.887 -11.492 1 98.62 92 GLY A CA 1
ATOM 710 C C . GLY A 1 92 ? 7.008 -6.625 -10.188 1 98.62 92 GLY A C 1
ATOM 711 O O . GLY A 1 92 ? 7.668 -7.664 -10.172 1 98.62 92 GLY A O 1
ATOM 712 N N . PHE A 1 93 ? 6.457 -6.109 -9.094 1 98.25 93 PHE A N 1
ATOM 713 C CA . PHE A 1 93 ? 6.773 -6.551 -7.738 1 98.25 93 PHE A CA 1
ATOM 714 C C . PHE A 1 93 ? 5.52 -7.059 -7.031 1 98.25 93 PHE A C 1
ATOM 716 O O . PHE A 1 93 ? 4.695 -6.262 -6.578 1 98.25 93 PHE A O 1
ATOM 723 N N . HIS A 1 94 ? 5.379 -8.336 -6.93 1 95.75 94 HIS A N 1
ATOM 724 C CA . HIS A 1 94 ? 4.203 -8.906 -6.281 1 95.75 94 HIS A CA 1
ATOM 725 C C . HIS A 1 94 ? 4.312 -8.812 -4.762 1 95.75 94 HIS A C 1
ATOM 727 O O . HIS A 1 94 ? 3.309 -8.609 -4.074 1 95.75 94 HIS A O 1
ATOM 733 N N . GLY A 1 95 ? 5.543 -9.094 -4.266 1 93.81 95 GLY A N 1
ATOM 734 C CA . GLY A 1 95 ? 5.711 -9.234 -2.828 1 93.81 95 GLY A CA 1
ATOM 735 C C . GLY A 1 95 ? 5.32 -10.609 -2.316 1 93.81 95 GLY A C 1
ATOM 736 O O . GLY A 1 95 ? 5.613 -11.625 -2.951 1 93.81 95 GLY A O 1
ATOM 737 N N . HIS A 1 96 ? 4.797 -10.641 -1.077 1 92.5 96 HIS A N 1
ATOM 738 C CA . HIS A 1 96 ? 4.395 -11.875 -0.415 1 92.5 96 HIS A CA 1
ATOM 739 C C . HIS A 1 96 ? 3.021 -11.734 0.238 1 92.5 96 HIS A C 1
ATOM 741 O O . HIS A 1 96 ? 2.807 -10.82 1.041 1 92.5 96 HIS A O 1
ATOM 747 N N . THR A 1 97 ? 2.119 -12.656 -0.092 1 88.56 97 THR A N 1
ATOM 748 C CA . THR A 1 97 ? 0.772 -12.594 0.465 1 88.56 97 THR A CA 1
ATOM 749 C C . THR A 1 97 ? 0.759 -13.094 1.907 1 88.56 97 THR A C 1
ATOM 751 O O . THR A 1 97 ? 1.155 -14.227 2.182 1 88.56 97 THR A O 1
ATOM 754 N N . VAL A 1 98 ? 0.291 -12.242 2.822 1 87.31 98 VAL A N 1
ATOM 755 C CA . VAL A 1 98 ? 0.225 -12.633 4.227 1 87.31 98 VAL A CA 1
ATOM 756 C C . VAL A 1 98 ? -1.217 -12.961 4.605 1 87.31 98 VAL A C 1
ATOM 758 O O . VAL A 1 98 ? -1.461 -13.719 5.551 1 87.31 98 VAL A O 1
ATOM 761 N N . PHE A 1 99 ? -2.082 -12.328 3.857 1 84.5 99 PHE A N 1
ATOM 762 C CA . PHE A 1 99 ? -3.502 -12.492 4.148 1 84.5 99 PHE A CA 1
ATOM 763 C C . PHE A 1 99 ? -4.336 -12.344 2.881 1 84.5 99 PHE A C 1
ATOM 765 O O . PHE A 1 99 ? -4.047 -11.492 2.037 1 84.5 99 PHE A O 1
ATOM 772 N N . HIS A 1 100 ? -5.371 -13.234 2.672 1 85.12 100 HIS A N 1
ATOM 773 C CA . HIS A 1 100 ? -6.242 -13.195 1.503 1 85.12 100 HIS A CA 1
ATOM 774 C C . HIS A 1 100 ? -7.652 -13.664 1.846 1 85.12 100 HIS A C 1
ATOM 776 O O . HIS A 1 100 ? -7.863 -14.852 2.111 1 85.12 100 HIS A O 1
ATOM 782 N N . ASN A 1 101 ? -8.562 -12.727 1.925 1 84.31 101 ASN A N 1
ATOM 783 C CA . ASN A 1 101 ? -9.977 -12.977 2.186 1 84.31 101 ASN A CA 1
ATOM 784 C C . ASN A 1 101 ? -10.867 -12.117 1.294 1 84.31 101 ASN A C 1
ATOM 786 O O . ASN A 1 101 ? -11.5 -11.172 1.769 1 84.31 101 ASN A O 1
ATOM 790 N N . PRO A 1 102 ? -11.023 -12.492 0.056 1 85 102 PRO A N 1
ATOM 791 C CA . PRO A 1 102 ? -11.789 -11.695 -0.896 1 85 102 PRO A CA 1
ATOM 792 C C . PRO A 1 102 ? -13.25 -11.539 -0.49 1 85 102 PRO A C 1
ATOM 794 O O . PRO A 1 102 ? -13.898 -10.547 -0.854 1 85 102 PRO A O 1
ATOM 797 N N . GLY A 1 103 ? -13.812 -12.508 0.257 1 83.31 103 GLY A N 1
ATOM 798 C CA . GLY A 1 103 ? -15.188 -12.398 0.714 1 83.31 103 GLY A CA 1
ATOM 799 C C . GLY A 1 103 ? -15.453 -11.148 1.535 1 83.31 103 GLY A C 1
ATOM 800 O O . GLY A 1 103 ? -16.547 -10.586 1.489 1 83.31 103 GLY A O 1
ATOM 801 N N . GLU A 1 104 ? -14.43 -10.727 2.186 1 83.62 104 GLU A N 1
ATOM 802 C CA . GLU A 1 104 ? -14.539 -9.516 2.986 1 83.62 104 GLU A CA 1
ATOM 803 C C . GLU A 1 104 ? -13.859 -8.336 2.297 1 83.62 104 GLU A C 1
ATOM 805 O O . GLU A 1 104 ? -13.68 -7.273 2.9 1 83.62 104 GLU A O 1
ATOM 810 N N . GLY A 1 105 ? -13.406 -8.609 1.073 1 83.44 105 GLY A N 1
ATOM 811 C CA . GLY A 1 105 ? -12.758 -7.555 0.308 1 83.44 105 GLY A CA 1
ATOM 812 C C . GLY A 1 105 ? -11.359 -7.23 0.801 1 83.44 105 GLY A C 1
ATOM 813 O O . GLY A 1 105 ? -10.906 -6.09 0.695 1 83.44 105 GLY A O 1
ATOM 814 N N . LEU A 1 106 ? -10.688 -8.234 1.362 1 83.69 106 LEU A N 1
ATOM 815 C CA . LEU A 1 106 ? -9.422 -7.926 2.023 1 83.69 106 LEU A CA 1
ATOM 816 C C . LEU A 1 106 ? -8.305 -8.812 1.492 1 83.69 106 LEU A C 1
ATOM 818 O O . LEU A 1 106 ? -8.508 -10 1.235 1 83.69 106 LEU A O 1
ATOM 822 N N . THR A 1 107 ? -7.219 -8.242 1.211 1 89.44 107 THR A N 1
ATOM 823 C CA . THR A 1 107 ? -5.973 -8.945 0.921 1 89.44 107 THR A CA 1
ATOM 824 C C . THR A 1 107 ? -4.77 -8.094 1.329 1 89.44 107 THR A C 1
ATOM 826 O O . THR A 1 107 ? -4.859 -6.871 1.4 1 89.44 107 THR A O 1
ATOM 829 N N . TRP A 1 108 ? -3.672 -8.773 1.669 1 90.5 108 TRP A N 1
ATOM 830 C CA . TRP A 1 108 ? -2.473 -8.039 2.047 1 90.5 108 TRP A CA 1
ATOM 831 C C . TRP A 1 108 ? -1.218 -8.734 1.53 1 90.5 108 TRP A C 1
ATOM 833 O O . TRP A 1 108 ? -0.916 -9.859 1.93 1 90.5 108 TRP A O 1
ATOM 843 N N . GLN A 1 109 ? -0.572 -8.117 0.621 1 93 109 GLN A N 1
ATOM 844 C CA . GLN A 1 109 ? 0.761 -8.492 0.161 1 93 109 GLN A CA 1
ATOM 845 C C . GLN A 1 109 ? 1.825 -7.57 0.753 1 93 109 GLN A C 1
ATOM 847 O O . GLN A 1 109 ? 1.789 -6.355 0.543 1 93 109 GLN A O 1
ATOM 852 N N . ILE A 1 110 ? 2.791 -8.18 1.411 1 93.31 110 ILE A N 1
ATOM 853 C CA . ILE A 1 110 ? 3.863 -7.348 1.948 1 93.31 110 ILE A CA 1
ATOM 854 C C . ILE A 1 110 ? 4.945 -7.152 0.89 1 93.31 110 ILE A C 1
ATOM 856 O O . ILE A 1 110 ? 5.191 -8.047 0.075 1 93.31 110 ILE A O 1
ATOM 860 N N . GLY A 1 111 ? 5.617 -6.031 0.948 1 95.25 111 GLY A N 1
ATOM 861 C CA . GLY A 1 111 ? 6.59 -5.5 0.006 1 95.25 111 GLY A CA 1
ATOM 862 C C . GLY A 1 111 ? 6.477 -4 -0.189 1 95.25 111 GLY A C 1
ATOM 863 O O . GLY A 1 111 ? 5.406 -3.492 -0.534 1 95.25 111 GLY A O 1
ATOM 864 N N . ASN A 1 112 ? 7.492 -3.371 0.083 1 95.56 112 ASN A N 1
ATOM 865 C CA . ASN A 1 112 ? 7.504 -1.916 -0.02 1 95.56 112 ASN A CA 1
ATOM 866 C C . ASN A 1 112 ? 8.023 -1.456 -1.381 1 95.56 112 ASN A C 1
ATOM 868 O O . ASN A 1 112 ? 9.227 -1.336 -1.583 1 95.56 112 ASN A O 1
ATOM 872 N N . ALA A 1 113 ? 7.078 -1.131 -2.24 1 96.5 113 ALA A N 1
ATOM 873 C CA . ALA A 1 113 ? 7.438 -0.741 -3.602 1 96.5 113 ALA A CA 1
ATOM 874 C C . ALA A 1 113 ? 8.266 0.539 -3.607 1 96.5 113 ALA A C 1
ATOM 876 O O . ALA A 1 113 ? 9.133 0.721 -4.465 1 96.5 113 ALA A O 1
ATOM 877 N N . ASN A 1 114 ? 8.023 1.453 -2.67 1 95.12 114 ASN A N 1
ATOM 878 C CA . ASN A 1 114 ? 8.805 2.68 -2.57 1 95.12 114 ASN A CA 1
ATOM 879 C C . ASN A 1 114 ? 10.266 2.385 -2.244 1 95.12 114 ASN A C 1
ATOM 881 O O . ASN A 1 114 ? 11.172 2.961 -2.85 1 95.12 114 ASN A O 1
ATOM 885 N N . LEU A 1 115 ? 10.453 1.525 -1.279 1 95.06 115 LEU A N 1
ATOM 886 C CA . LEU A 1 115 ? 11.812 1.141 -0.91 1 95.06 115 LEU A CA 1
ATOM 887 C C . LEU A 1 115 ? 12.516 0.441 -2.07 1 95.06 115 LEU A C 1
ATOM 889 O O . LEU A 1 115 ? 13.688 0.708 -2.346 1 95.06 115 LEU A O 1
ATOM 893 N N . LEU A 1 116 ? 11.766 -0.435 -2.746 1 97.12 116 LEU A N 1
ATOM 894 C CA . LEU A 1 116 ? 12.359 -1.13 -3.883 1 97.12 116 LEU A CA 1
ATOM 895 C C . LEU A 1 116 ? 12.773 -0.143 -4.969 1 97.12 116 LEU A C 1
ATOM 897 O O . LEU A 1 116 ? 13.852 -0.275 -5.555 1 97.12 116 LEU A O 1
ATOM 901 N N . ALA A 1 117 ? 11.93 0.817 -5.227 1 95.5 117 ALA A N 1
ATOM 902 C CA . ALA A 1 117 ? 12.25 1.849 -6.211 1 95.5 117 ALA A CA 1
ATOM 903 C C . ALA A 1 117 ? 13.508 2.613 -5.812 1 95.5 117 ALA A C 1
ATOM 905 O O . ALA A 1 117 ? 14.367 2.889 -6.656 1 95.5 117 ALA A O 1
ATOM 906 N N . GLU A 1 118 ? 13.617 2.945 -4.578 1 93.44 118 GLU A N 1
ATOM 907 C CA . GLU A 1 118 ? 14.781 3.676 -4.082 1 93.44 118 GLU A CA 1
ATOM 908 C C . GLU A 1 118 ? 16.047 2.844 -4.223 1 93.44 118 GLU A C 1
ATOM 910 O O . GLU A 1 118 ? 17.094 3.355 -4.645 1 93.44 118 GLU A O 1
ATOM 915 N N . LEU A 1 119 ? 15.984 1.577 -3.906 1 95.12 119 LEU A N 1
ATOM 916 C CA . LEU A 1 119 ? 17.156 0.707 -3.875 1 95.12 119 LEU A CA 1
ATOM 917 C C . LEU A 1 119 ? 17.594 0.344 -5.285 1 95.12 119 LEU A C 1
ATOM 919 O O . LEU A 1 119 ? 18.781 0.103 -5.527 1 95.12 119 LEU A O 1
ATOM 923 N N . THR A 1 120 ? 16.641 0.341 -6.234 1 96.06 120 THR A N 1
ATOM 924 C CA . THR A 1 120 ? 16.969 -0.113 -7.582 1 96.06 120 THR A CA 1
ATOM 925 C C . THR A 1 120 ? 17.094 1.07 -8.539 1 96.06 120 THR A C 1
ATOM 927 O O . THR A 1 120 ? 17.641 0.938 -9.633 1 96.06 120 THR A O 1
ATOM 930 N N . GLY A 1 121 ? 16.438 2.188 -8.133 1 93 121 GLY A N 1
ATOM 931 C CA . GLY A 1 121 ? 16.422 3.352 -9.008 1 93 121 GLY A CA 1
ATOM 932 C C . GLY A 1 121 ? 15.5 3.188 -10.203 1 93 121 GLY A C 1
ATOM 933 O O . GLY A 1 121 ? 15.703 3.814 -11.242 1 93 121 GLY A O 1
ATOM 934 N N . ARG A 1 122 ? 14.477 2.309 -10.102 1 94.69 122 ARG A N 1
ATOM 935 C CA . ARG A 1 122 ? 13.602 2.004 -11.227 1 94.69 122 ARG A CA 1
ATOM 936 C C . ARG A 1 122 ? 12.141 2.24 -10.859 1 94.69 122 ARG A C 1
ATOM 938 O O . ARG A 1 122 ? 11.789 2.299 -9.672 1 94.69 122 ARG A O 1
ATOM 945 N N . LEU A 1 123 ? 11.297 2.387 -11.898 1 94.75 123 LEU A N 1
ATOM 946 C CA . LEU A 1 123 ? 9.852 2.387 -11.695 1 94.75 123 LEU A CA 1
ATOM 947 C C . LEU A 1 123 ? 9.367 1.021 -11.219 1 94.75 123 LEU A C 1
ATOM 949 O O . LEU A 1 123 ? 9.844 -0.011 -11.695 1 94.75 123 LEU A O 1
ATOM 953 N N . VAL A 1 124 ? 8.453 1.034 -10.258 1 97.31 124 VAL A N 1
ATOM 954 C CA . VAL A 1 124 ? 7.973 -0.228 -9.703 1 97.31 124 VAL A CA 1
ATOM 955 C C . VAL A 1 124 ? 6.449 -0.278 -9.766 1 97.31 124 VAL A C 1
ATOM 957 O O . VAL A 1 124 ? 5.77 0.626 -9.273 1 97.31 124 VAL A O 1
ATOM 960 N N . ALA A 1 125 ? 5.914 -1.26 -10.484 1 97.88 125 ALA A N 1
ATOM 961 C CA . ALA A 1 125 ? 4.492 -1.602 -10.406 1 97.88 125 ALA A CA 1
ATOM 962 C C . ALA A 1 125 ? 4.25 -2.697 -9.375 1 97.88 125 ALA A C 1
ATOM 964 O O . ALA A 1 125 ? 4.988 -3.682 -9.312 1 97.88 125 ALA A O 1
ATOM 965 N N . SER A 1 126 ? 3.277 -2.51 -8.484 1 97.25 126 SER A N 1
ATOM 966 C CA . SER A 1 126 ? 2.965 -3.457 -7.422 1 97.25 126 SER A CA 1
ATOM 967 C C . SER A 1 126 ? 1.479 -3.428 -7.074 1 97.25 126 SER A C 1
ATOM 969 O O . SER A 1 126 ? 0.674 -2.859 -7.812 1 97.25 126 SER A O 1
ATOM 971 N N . ASP A 1 127 ? 1.087 -4.137 -6.066 1 96.25 127 ASP A N 1
ATOM 972 C CA . ASP A 1 127 ? -0.277 -4.113 -5.551 1 96.25 127 ASP A CA 1
ATOM 973 C C . ASP A 1 127 ? -1.285 -4.477 -6.637 1 96.25 127 ASP A C 1
ATOM 975 O O . ASP A 1 127 ? -2.248 -3.742 -6.871 1 96.25 127 ASP A O 1
ATOM 979 N N . PHE A 1 128 ? -1.119 -5.59 -7.215 1 96.88 128 PHE A N 1
ATOM 980 C CA . PHE A 1 128 ? -1.852 -5.977 -8.414 1 96.88 128 PHE A CA 1
ATOM 981 C C . PHE A 1 128 ? -3.248 -6.473 -8.062 1 96.88 128 PHE A C 1
ATOM 983 O O . PHE A 1 128 ? -4.156 -6.434 -8.891 1 96.88 128 PHE A O 1
ATOM 990 N N . ARG A 1 129 ? -3.471 -6.934 -6.828 1 94.94 129 ARG A N 1
ATOM 991 C CA . ARG A 1 129 ? -4.676 -7.68 -6.492 1 94.94 129 ARG A CA 1
ATOM 992 C C . ARG A 1 129 ? -5.785 -6.746 -6.016 1 94.94 129 ARG A C 1
ATOM 994 O O . ARG A 1 129 ? -6.969 -7.02 -6.227 1 94.94 129 ARG A O 1
ATOM 1001 N N . ARG A 1 130 ? -5.453 -5.66 -5.441 1 94.94 130 ARG A N 1
ATOM 1002 C CA . ARG A 1 130 ? -6.406 -4.922 -4.617 1 94.94 130 ARG A CA 1
ATOM 1003 C C . ARG A 1 130 ? -7.457 -4.227 -5.477 1 94.94 130 ARG A C 1
ATOM 1005 O O . ARG A 1 130 ? -8.594 -4.051 -5.043 1 94.94 130 ARG A O 1
ATOM 1012 N N . ARG A 1 131 ? -7.082 -3.816 -6.656 1 95.06 131 ARG A N 1
ATOM 1013 C CA . ARG A 1 131 ? -8.078 -3.213 -7.535 1 95.06 131 ARG A CA 1
ATOM 1014 C C . ARG A 1 131 ? -9.164 -4.215 -7.902 1 95.06 131 ARG A C 1
ATOM 1016 O O . ARG A 1 131 ? -10.352 -3.875 -7.93 1 95.06 131 ARG A O 1
ATOM 1023 N N . ASP A 1 132 ? -8.758 -5.398 -8.211 1 94.5 132 ASP A N 1
ATOM 1024 C CA . ASP A 1 132 ? -9.703 -6.469 -8.516 1 94.5 132 ASP A CA 1
ATOM 1025 C C . ASP A 1 132 ? -10.648 -6.723 -7.344 1 94.5 132 ASP A C 1
ATOM 1027 O O . ASP A 1 132 ? -11.867 -6.781 -7.52 1 94.5 132 ASP A O 1
ATOM 1031 N N . ILE A 1 133 ? -10.125 -6.793 -6.223 1 93.19 133 ILE A N 1
ATOM 1032 C CA . ILE A 1 133 ? -10.914 -7.059 -5.023 1 93.19 133 ILE A CA 1
ATOM 1033 C C . ILE A 1 133 ? -11.867 -5.898 -4.766 1 93.19 133 ILE A C 1
ATOM 1035 O O . ILE A 1 133 ? -13.039 -6.109 -4.453 1 93.19 133 ILE A O 1
ATOM 1039 N N . ALA A 1 134 ? -11.336 -4.723 -4.93 1 92.88 134 ALA A N 1
ATOM 1040 C CA . ALA A 1 134 ? -12.164 -3.533 -4.754 1 92.88 134 ALA A CA 1
ATOM 1041 C C . ALA A 1 134 ? -13.344 -3.541 -5.715 1 92.88 134 ALA A C 1
ATOM 1043 O O . ALA A 1 134 ? -14.406 -2.994 -5.41 1 92.88 134 ALA A O 1
ATOM 1044 N N . ALA A 1 135 ? -13.164 -4.16 -6.824 1 93.69 135 ALA A N 1
ATOM 1045 C CA . ALA A 1 135 ? -14.203 -4.211 -7.855 1 93.69 135 ALA A CA 1
ATOM 1046 C C . ALA A 1 135 ? -15.078 -5.445 -7.691 1 93.69 135 ALA A C 1
ATOM 1048 O O . ALA A 1 135 ? -15.906 -5.75 -8.555 1 93.69 135 ALA A O 1
ATOM 1049 N N . GLY A 1 136 ? -14.836 -6.199 -6.652 1 91.56 136 GLY A N 1
ATOM 1050 C CA . GLY A 1 136 ? -15.703 -7.324 -6.324 1 91.56 136 GLY A CA 1
ATOM 1051 C C . GLY A 1 136 ? -15.141 -8.656 -6.773 1 91.56 136 GLY A C 1
ATOM 1052 O O . GLY A 1 136 ? -15.82 -9.68 -6.695 1 91.56 136 GLY A O 1
ATOM 1053 N N . GLY A 1 137 ? -13.914 -8.68 -7.281 1 92.12 137 GLY A N 1
ATOM 1054 C CA . GLY A 1 137 ? -13.281 -9.922 -7.699 1 92.12 137 GLY A CA 1
ATOM 1055 C C . GLY A 1 137 ? -12.609 -10.664 -6.559 1 92.12 137 GLY A C 1
ATOM 1056 O O . GLY A 1 137 ? -12.617 -10.195 -5.418 1 92.12 137 GLY A O 1
ATOM 1057 N N . GLN A 1 138 ? -11.938 -11.781 -6.941 1 88.44 138 GLN A N 1
ATOM 1058 C CA . GLN A 1 138 ? -11.289 -12.641 -5.961 1 88.44 138 GLN A CA 1
ATOM 1059 C C . GLN A 1 138 ? -9.828 -12.234 -5.754 1 88.44 138 GLN A C 1
ATOM 1061 O O . GLN A 1 138 ? -9.188 -12.664 -4.793 1 88.44 138 GLN A O 1
ATOM 1066 N N . GLY A 1 139 ? -9.305 -11.43 -6.637 1 89.62 139 GLY A N 1
ATOM 1067 C CA . GLY A 1 139 ? -7.906 -11.039 -6.562 1 89.62 139 GLY A CA 1
ATOM 1068 C C . GLY A 1 139 ? -6.961 -12.125 -7.062 1 89.62 139 GLY A C 1
ATOM 1069 O O . GLY A 1 139 ? -5.742 -11.945 -7.039 1 89.62 139 GLY A O 1
ATOM 1070 N N . ALA A 1 140 ? -7.461 -13.312 -7.465 1 85.5 140 ALA A N 1
ATOM 1071 C CA . ALA A 1 140 ? -6.715 -14.453 -7.988 1 85.5 140 ALA A CA 1
ATOM 1072 C C . ALA A 1 140 ? -7.609 -15.344 -8.844 1 85.5 140 ALA A C 1
ATOM 1074 O O . ALA A 1 140 ? -8.828 -15.367 -8.664 1 85.5 140 ALA A O 1
ATOM 1075 N N . PRO A 1 141 ? -7.008 -16.016 -9.773 1 89.62 141 PRO A N 1
ATOM 1076 C CA . PRO A 1 141 ? -5.613 -15.875 -10.203 1 89.62 141 PRO A CA 1
ATOM 1077 C C . PRO A 1 141 ? -5.398 -14.672 -11.117 1 89.62 141 PRO A C 1
ATOM 1079 O O . PRO A 1 141 ? -6.324 -14.25 -11.82 1 89.62 141 PRO A O 1
ATOM 1082 N N . LEU A 1 142 ? -4.16 -14.109 -11.156 1 92 142 LEU A N 1
ATOM 1083 C CA . LEU A 1 142 ? -3.863 -12.969 -12.023 1 92 142 LEU A CA 1
ATOM 1084 C C . LEU A 1 142 ? -2.957 -13.383 -13.172 1 92 142 LEU A C 1
ATOM 1086 O O . LEU A 1 142 ? -2.791 -12.633 -14.141 1 92 142 LEU A O 1
ATOM 1090 N N . VAL A 1 143 ? -2.498 -14.57 -13.203 1 95 143 VAL A N 1
ATOM 1091 C CA . VAL A 1 143 ? -1.497 -15.047 -14.156 1 95 143 VAL A CA 1
ATOM 1092 C C . VAL A 1 143 ? -2.156 -15.32 -15.5 1 95 143 VAL A C 1
ATOM 1094 O O . VAL A 1 143 ? -1.485 -15.344 -16.531 1 95 143 VAL A O 1
ATOM 1097 N N . PRO A 1 144 ? -3.467 -15.492 -15.586 1 96.19 144 PRO A N 1
ATOM 1098 C CA . PRO A 1 144 ? -4.105 -16 -16.797 1 96.19 144 PRO A CA 1
ATOM 1099 C C . PRO A 1 144 ? -3.848 -15.125 -18.016 1 96.19 144 PRO A C 1
ATOM 1101 O O . PRO A 1 144 ? -3.664 -15.641 -19.125 1 96.19 144 PRO A O 1
ATOM 1104 N N . VAL A 1 145 ? -3.844 -13.844 -17.859 1 97.25 145 VAL A N 1
ATOM 1105 C CA . VAL A 1 145 ? -3.641 -12.969 -19 1 97.25 145 VAL A CA 1
ATOM 1106 C C . VAL A 1 145 ? -2.227 -13.156 -19.547 1 97.25 145 VAL A C 1
ATOM 1108 O O . VAL A 1 145 ? -1.998 -13.023 -20.75 1 97.25 145 VAL A O 1
ATOM 1111 N N . PHE A 1 146 ? -1.318 -13.469 -18.719 1 97.44 146 PHE A N 1
ATOM 1112 C CA . PHE A 1 146 ? 0.025 -13.82 -19.172 1 97.44 146 PHE A CA 1
ATOM 1113 C C . PHE A 1 146 ? 0.016 -15.133 -19.938 1 97.44 146 PHE A C 1
ATOM 1115 O O . PHE A 1 146 ? 0.674 -15.258 -20.969 1 97.44 146 PHE A O 1
ATOM 1122 N N . HIS A 1 147 ? -0.693 -16.094 -19.422 1 97.06 147 HIS A N 1
ATOM 1123 C CA . HIS A 1 147 ? -0.832 -17.359 -20.125 1 97.06 147 HIS A CA 1
ATOM 1124 C C . HIS A 1 147 ? -1.367 -17.156 -21.547 1 97.06 147 HIS A C 1
ATOM 1126 O O . HIS A 1 147 ? -0.961 -17.859 -22.469 1 97.06 147 HIS A O 1
ATOM 1132 N N . GLN A 1 148 ? -2.246 -16.234 -21.641 1 97.06 148 GLN A N 1
ATOM 1133 C CA . GLN A 1 148 ? -2.789 -15.93 -22.969 1 97.06 148 GLN A CA 1
ATOM 1134 C C . GLN A 1 148 ? -1.701 -15.406 -23.906 1 97.06 148 GLN A C 1
ATOM 1136 O O . GLN A 1 148 ? -1.59 -15.852 -25.047 1 97.06 148 GLN A O 1
ATOM 1141 N N . ALA A 1 149 ? -0.941 -14.508 -23.391 1 97.06 149 ALA A N 1
ATOM 1142 C CA . ALA A 1 149 ? 0.168 -13.984 -24.172 1 97.06 149 ALA A CA 1
ATOM 1143 C C . ALA A 1 149 ? 1.178 -15.078 -24.5 1 97.06 149 ALA A C 1
ATOM 1145 O O . ALA A 1 149 ? 1.695 -15.141 -25.625 1 97.06 149 ALA A O 1
ATOM 1146 N N . LEU A 1 150 ? 1.435 -15.93 -23.547 1 97 150 LEU A N 1
ATOM 1147 C CA . LEU A 1 150 ? 2.375 -17.031 -23.719 1 97 150 LEU A CA 1
ATOM 1148 C C . LEU A 1 150 ? 1.87 -18.016 -24.766 1 97 150 LEU A C 1
ATOM 1150 O O . LEU A 1 150 ? 2.627 -18.438 -25.641 1 97 150 LEU A O 1
ATOM 1154 N N . ALA A 1 151 ? 0.624 -18.359 -24.703 1 96.81 151 ALA A N 1
ATOM 1155 C CA . ALA A 1 151 ? 0.024 -19.266 -25.672 1 96.81 151 ALA A CA 1
ATOM 1156 C C . ALA A 1 151 ? 0.147 -18.703 -27.094 1 96.81 151 ALA A C 1
ATOM 1158 O O . ALA A 1 151 ? 0.482 -19.438 -28.031 1 96.81 151 ALA A O 1
ATOM 1159 N N . ARG A 1 152 ? -0.124 -17.469 -27.172 1 96.12 152 ARG A N 1
ATOM 1160 C CA . ARG A 1 152 ? -0.011 -16.812 -28.469 1 96.12 152 ARG A CA 1
ATOM 1161 C C . ARG A 1 152 ? 1.417 -16.875 -29 1 96.12 152 ARG A C 1
ATOM 1163 O O . ARG A 1 152 ? 1.636 -17.188 -30.172 1 96.12 152 ARG A O 1
ATOM 1170 N N . SER A 1 153 ? 2.322 -16.625 -28.156 1 95.56 153 SER A N 1
ATOM 1171 C CA . SER A 1 153 ? 3.727 -16.625 -28.547 1 95.56 153 SER A CA 1
ATOM 1172 C C . SER A 1 153 ? 4.191 -18.016 -28.953 1 95.56 153 SER A C 1
ATOM 1174 O O . SER A 1 153 ? 5.078 -18.172 -29.797 1 95.56 153 SER A O 1
ATOM 1176 N N . LEU A 1 154 ? 3.564 -19.031 -28.422 1 95.31 154 LEU A N 1
ATOM 1177 C CA . LEU A 1 154 ? 3.959 -20.406 -28.672 1 95.31 154 LEU A CA 1
ATOM 1178 C C . LEU A 1 154 ? 3.072 -21.047 -29.734 1 95.31 154 LEU A C 1
ATOM 1180 O O . LEU A 1 154 ? 3.287 -22.203 -30.109 1 95.31 154 LEU A O 1
ATOM 1184 N N . GLY A 1 155 ? 2.121 -20.328 -30.188 1 95.44 155 GLY A N 1
ATOM 1185 C CA . GLY A 1 155 ? 1.204 -20.844 -31.203 1 95.44 155 GLY A CA 1
ATOM 1186 C C . GLY A 1 155 ? 0.28 -21.922 -30.672 1 95.44 155 GLY A C 1
ATOM 1187 O O . GLY A 1 155 ? -0.032 -22.875 -31.391 1 95.44 155 GLY A O 1
ATOM 1188 N N . LEU A 1 156 ? -0.14 -21.766 -29.391 1 96.19 156 LEU A N 1
ATOM 1189 C CA . LEU A 1 156 ? -0.966 -22.781 -28.75 1 96.19 156 LEU A CA 1
ATOM 1190 C C . LEU A 1 156 ? -2.42 -22.328 -28.672 1 96.19 156 LEU A C 1
ATOM 1192 O O . LEU A 1 156 ? -2.693 -21.156 -28.422 1 96.19 156 LEU A O 1
ATOM 1196 N N . ASN A 1 157 ? -3.369 -23.203 -28.922 1 96.5 157 ASN A N 1
ATOM 1197 C CA . ASN A 1 157 ? -4.809 -23.016 -28.75 1 96.5 157 ASN A CA 1
ATOM 1198 C C . ASN A 1 157 ? -5.438 -24.203 -28.031 1 96.5 157 ASN A C 1
ATOM 1200 O O . ASN A 1 157 ? -4.836 -25.281 -27.953 1 96.5 157 ASN A O 1
ATOM 1204 N N . ASN A 1 158 ? -6.672 -23.969 -27.469 1 97.62 158 ASN A N 1
ATOM 1205 C CA . ASN A 1 158 ? -7.352 -25.016 -26.719 1 97.62 158 ASN A CA 1
ATOM 1206 C C . ASN A 1 158 ? -6.414 -25.672 -25.703 1 97.62 158 ASN A C 1
ATOM 1208 O O . ASN A 1 158 ? -6.281 -26.906 -25.688 1 97.62 158 ASN A O 1
ATOM 1212 N N . THR A 1 159 ? -5.781 -24.844 -24.906 1 98.06 159 THR A N 1
ATOM 1213 C CA . THR A 1 159 ? -4.695 -25.281 -24.047 1 98.06 159 THR A CA 1
ATOM 1214 C C . THR A 1 159 ? -5.004 -24.953 -22.594 1 98.06 159 THR A C 1
ATOM 1216 O O . THR A 1 159 ? -5.504 -23.875 -22.281 1 98.06 159 THR A O 1
ATOM 1219 N N . ILE A 1 160 ? -4.699 -25.859 -21.703 1 98 160 ILE A N 1
ATOM 1220 C CA . ILE A 1 160 ? -4.75 -25.625 -20.266 1 98 160 ILE A CA 1
ATOM 1221 C C . ILE A 1 160 ? -3.338 -25.406 -19.734 1 98 160 ILE A C 1
ATOM 1223 O O . ILE A 1 160 ? -2.447 -26.234 -19.969 1 98 160 ILE A O 1
ATOM 1227 N N . PHE A 1 161 ? -3.119 -24.297 -19.156 1 98 161 PHE A N 1
ATOM 1228 C CA . PHE A 1 161 ? -1.972 -24.125 -18.266 1 98 161 PHE A CA 1
ATOM 1229 C C . PHE A 1 161 ? -2.342 -24.469 -16.828 1 98 161 PHE A C 1
ATOM 1231 O O . PHE A 1 161 ? -3.207 -23.828 -16.234 1 98 161 PHE A O 1
ATOM 1238 N N . LEU A 1 162 ? -1.75 -25.453 -16.312 1 97.5 162 LEU A N 1
ATOM 1239 C CA . LEU A 1 162 ? -1.974 -25.922 -14.945 1 97.5 162 LEU A CA 1
ATOM 1240 C C . LEU A 1 162 ? -0.792 -25.562 -14.055 1 97.5 162 LEU A C 1
ATOM 1242 O O . LEU A 1 162 ? 0.289 -26.156 -14.188 1 97.5 162 LEU A O 1
ATOM 1246 N N . ASN A 1 163 ? -1.003 -24.641 -13.172 1 95.06 163 ASN A N 1
ATOM 1247 C CA . ASN A 1 163 ? 0.033 -24.297 -12.203 1 95.06 163 ASN A CA 1
ATOM 1248 C C . ASN A 1 163 ? -0.175 -25.047 -10.883 1 95.06 163 ASN A C 1
ATOM 1250 O O . ASN A 1 163 ? -1.21 -24.875 -10.234 1 95.06 163 ASN A O 1
ATOM 1254 N N . ILE A 1 164 ? 0.856 -25.781 -10.508 1 94.38 164 ILE A N 1
ATOM 1255 C CA . ILE A 1 164 ? 0.738 -26.516 -9.25 1 94.38 164 ILE A CA 1
ATOM 1256 C C . ILE A 1 164 ? 1.736 -25.969 -8.234 1 94.38 164 ILE A C 1
ATOM 1258 O O . ILE A 1 164 ? 2.842 -26.484 -8.086 1 94.38 164 ILE A O 1
ATOM 1262 N N . GLY A 1 165 ? 1.38 -24.953 -7.539 1 90.19 165 GLY A N 1
ATOM 1263 C CA . GLY A 1 165 ? 2.088 -24.453 -6.375 1 90.19 165 GLY A CA 1
ATOM 1264 C C . GLY A 1 165 ? 1.545 -25 -5.066 1 90.19 165 GLY A C 1
ATOM 1265 O O . GLY A 1 165 ? 1.337 -26.203 -4.93 1 90.19 165 GLY A O 1
ATOM 1266 N N . GLY A 1 166 ? 1.446 -24.047 -4.09 1 86.5 166 GLY A N 1
ATOM 1267 C CA . GLY A 1 166 ? 0.727 -24.5 -2.904 1 86.5 166 GLY A CA 1
ATOM 1268 C C . GLY A 1 166 ? -0.708 -24.891 -3.191 1 86.5 166 GLY A C 1
ATOM 1269 O O . GLY A 1 166 ? -1.174 -25.938 -2.725 1 86.5 166 GLY A O 1
ATOM 1270 N N . VAL A 1 167 ? -1.268 -24.094 -3.934 1 89 167 VAL A N 1
ATOM 1271 C CA . VAL A 1 167 ? -2.592 -24.344 -4.496 1 89 167 VAL A CA 1
ATOM 1272 C C . VAL A 1 167 ? -2.486 -24.516 -6.008 1 89 167 VAL A C 1
ATOM 1274 O O . VAL A 1 167 ? -1.575 -23.969 -6.641 1 89 167 VAL A O 1
ATOM 1277 N N . SER A 1 168 ? -3.33 -25.359 -6.547 1 93.94 168 SER A N 1
ATOM 1278 C CA . SER A 1 168 ? -3.303 -25.547 -7.996 1 93.94 168 SER A CA 1
ATOM 1279 C C . SER A 1 168 ? -4.332 -24.656 -8.688 1 93.94 168 SER A C 1
ATOM 1281 O O . SER A 1 168 ? -5.43 -24.453 -8.164 1 93.94 168 SER A O 1
ATOM 1283 N N . ASN A 1 169 ? -3.918 -24.125 -9.805 1 94.19 169 ASN A N 1
ATOM 1284 C CA . ASN A 1 169 ? -4.789 -23.281 -10.609 1 94.19 169 ASN A CA 1
ATOM 1285 C C . ASN A 1 169 ? -4.797 -23.719 -12.078 1 94.19 169 ASN A C 1
ATOM 1287 O O . ASN A 1 169 ? -3.775 -24.156 -12.602 1 94.19 169 ASN A O 1
ATOM 1291 N N . ILE A 1 170 ? -5.941 -23.5 -12.742 1 95.69 170 ILE A N 1
ATOM 1292 C CA . ILE A 1 170 ? -6.109 -23.828 -14.156 1 95.69 170 ILE A CA 1
ATOM 1293 C C . ILE A 1 170 ? -6.398 -22.547 -14.945 1 95.69 170 ILE A C 1
ATOM 1295 O O . ILE A 1 170 ? -7.18 -21.703 -14.5 1 95.69 170 ILE A O 1
ATOM 1299 N N . THR A 1 171 ? -5.715 -22.391 -16.016 1 97.31 171 THR A N 1
ATOM 1300 C CA . THR A 1 171 ? -6.035 -21.391 -17.016 1 97.31 171 THR A CA 1
ATOM 1301 C C . THR A 1 171 ? -6.297 -22.047 -18.375 1 97.31 171 THR A C 1
ATOM 1303 O O . THR A 1 171 ? -5.43 -22.734 -18.906 1 97.31 171 THR A O 1
ATOM 1306 N N . TYR A 1 172 ? -7.484 -21.859 -18.875 1 97.88 172 TYR A N 1
ATOM 1307 C CA . TYR A 1 172 ? -7.824 -22.312 -20.219 1 97.88 172 TYR A CA 1
ATOM 1308 C C . TYR A 1 172 ? -7.734 -21.172 -21.219 1 97.88 172 TYR A C 1
ATOM 1310 O O . TYR A 1 172 ? -8.281 -20.078 -20.984 1 97.88 172 TYR A O 1
ATOM 1318 N N . ILE A 1 173 ? -7.016 -21.453 -22.312 1 97.81 173 ILE A N 1
ATOM 1319 C CA . ILE A 1 173 ? -6.832 -20.422 -23.344 1 97.81 173 ILE A CA 1
ATOM 1320 C C . ILE A 1 173 ? -7.285 -20.969 -24.688 1 97.81 173 ILE A C 1
ATOM 1322 O O . ILE A 1 173 ? -6.812 -22.016 -25.141 1 97.81 173 ILE A O 1
ATOM 1326 N N . ASP A 1 174 ? -8.18 -20.281 -25.344 1 97.12 174 ASP A N 1
ATOM 1327 C CA . ASP A 1 174 ? -8.539 -20.484 -26.75 1 97.12 174 ASP A CA 1
ATOM 1328 C C . ASP A 1 174 ? -8.719 -19.141 -27.469 1 97.12 174 ASP A C 1
ATOM 1330 O O . ASP A 1 174 ? -9.805 -18.562 -27.438 1 97.12 174 ASP A O 1
ATOM 1334 N N . LYS A 1 175 ? -7.699 -18.719 -28.156 1 92.62 175 LYS A N 1
ATOM 1335 C CA . LYS A 1 175 ? -7.688 -17.391 -28.781 1 92.62 175 LYS A CA 1
ATOM 1336 C C . LYS A 1 175 ? -8.016 -16.297 -27.781 1 92.62 175 LYS A C 1
ATOM 1338 O O . LYS A 1 175 ? -7.332 -16.172 -26.75 1 92.62 175 LYS A O 1
ATOM 1343 N N . GLU A 1 176 ? -9.156 -15.734 -27.844 1 92.44 176 GLU A N 1
ATOM 1344 C CA . GLU A 1 176 ? -9.477 -14.609 -26.969 1 92.44 176 GLU A CA 1
ATOM 1345 C C . GLU A 1 176 ? -10.203 -15.078 -25.703 1 92.44 176 GLU A C 1
ATOM 1347 O O . GLU A 1 176 ? -10.398 -14.305 -24.766 1 92.44 176 GLU A O 1
ATOM 1352 N N . GLU A 1 177 ? -10.508 -16.297 -25.656 1 95.06 177 GLU A N 1
ATOM 1353 C CA . GLU A 1 177 ? -11.211 -16.828 -24.5 1 95.06 177 GLU A CA 1
ATOM 1354 C C . GLU A 1 177 ? -10.234 -17.203 -23.375 1 95.06 177 GLU A C 1
ATOM 1356 O O . GLU A 1 177 ? -9.281 -17.938 -23.609 1 95.06 177 GLU A O 1
ATOM 1361 N N . ILE A 1 178 ? -10.477 -16.703 -22.234 1 96.38 178 ILE A N 1
ATOM 1362 C CA . ILE A 1 178 ? -9.695 -17.016 -21.031 1 96.38 178 ILE A CA 1
ATOM 1363 C C . ILE A 1 178 ? -10.625 -17.453 -19.906 1 96.38 178 ILE A C 1
ATOM 1365 O O . ILE A 1 178 ? -11.562 -16.719 -19.547 1 96.38 178 ILE A O 1
ATOM 1369 N N . ILE A 1 179 ? -10.438 -18.625 -19.406 1 96.25 179 ILE A N 1
ATOM 1370 C CA . ILE A 1 179 ? -11.141 -19.109 -18.219 1 96.25 179 ILE A CA 1
ATOM 1371 C C . ILE A 1 179 ? -10.125 -19.578 -17.172 1 96.25 179 ILE A C 1
ATOM 1373 O O . ILE A 1 179 ? -9.18 -20.297 -17.5 1 96.25 179 ILE A O 1
ATOM 1377 N N . ALA A 1 180 ? -10.273 -19.141 -15.953 1 96.38 180 ALA A N 1
ATOM 1378 C CA . ALA A 1 180 ? -9.328 -19.547 -14.922 1 96.38 180 ALA A CA 1
ATOM 1379 C C . ALA A 1 180 ? -10.008 -19.688 -13.562 1 96.38 180 ALA A C 1
ATOM 1381 O O . ALA A 1 180 ? -10.984 -18.984 -13.281 1 96.38 180 ALA A O 1
ATOM 1382 N N . PHE A 1 181 ? -9.547 -20.578 -12.742 1 91.75 181 PHE A N 1
ATOM 1383 C CA . PHE A 1 181 ? -10.039 -20.797 -11.391 1 91.75 181 PHE A CA 1
ATOM 1384 C C . PHE A 1 181 ? -9.078 -21.688 -10.609 1 91.75 181 PHE A C 1
ATOM 1386 O O . PHE A 1 181 ? -8.164 -22.281 -11.188 1 91.75 181 PHE A O 1
ATOM 1393 N N . ASP A 1 182 ? -9.227 -21.766 -9.344 1 91.25 182 ASP A N 1
ATOM 1394 C CA . ASP A 1 182 ? -8.453 -22.703 -8.547 1 91.25 182 ASP A CA 1
ATOM 1395 C C . ASP A 1 182 ? -8.961 -24.141 -8.727 1 91.25 182 ASP A C 1
ATOM 1397 O O . ASP A 1 182 ? -10.172 -24.375 -8.734 1 91.25 182 ASP A O 1
ATOM 1401 N N . ALA A 1 183 ? -8.062 -25.047 -8.914 1 94.25 183 ALA A N 1
ATOM 1402 C CA . ALA A 1 183 ? -8.422 -26.438 -9.172 1 94.25 183 ALA A CA 1
ATOM 1403 C C . ALA A 1 183 ? -8.469 -27.25 -7.879 1 94.25 183 ALA A C 1
ATOM 1405 O O . ALA A 1 183 ? -9.07 -28.312 -7.832 1 94.25 183 ALA A O 1
ATOM 1406 N N . GLY A 1 184 ? -7.84 -26.672 -6.844 1 93.56 184 GLY A N 1
ATOM 1407 C CA . GLY A 1 184 ? -7.758 -27.391 -5.574 1 93.56 184 GLY A CA 1
ATOM 1408 C C . GLY A 1 184 ? -6.398 -27.281 -4.914 1 93.56 184 GLY A C 1
ATOM 1409 O O . GLY A 1 184 ? -5.629 -26.359 -5.215 1 93.56 184 GLY A O 1
ATOM 1410 N N . PRO A 1 185 ? -6.176 -28.203 -3.953 1 94.25 185 PRO A N 1
ATOM 1411 C CA . PRO A 1 185 ? -4.863 -28.172 -3.301 1 94.25 185 PRO A CA 1
ATOM 1412 C C . PRO A 1 185 ? -3.717 -28.469 -4.262 1 94.25 185 PRO A C 1
ATOM 1414 O O . PRO A 1 185 ? -3.922 -29.109 -5.297 1 94.25 185 PRO A O 1
ATOM 1417 N N . GLY A 1 186 ? -2.607 -27.938 -3.986 1 94.06 186 GLY A N 1
ATOM 1418 C CA . GLY A 1 186 ? -1.354 -28.25 -4.656 1 94.06 186 GLY A CA 1
ATOM 1419 C C . GLY A 1 186 ? -0.354 -28.938 -3.752 1 94.06 186 GLY A C 1
ATOM 1420 O O . GLY A 1 186 ? -0.684 -29.938 -3.1 1 94.06 186 GLY A O 1
ATOM 1421 N N . ASN A 1 187 ? 0.832 -28.359 -3.688 1 92.44 187 ASN A N 1
ATOM 1422 C CA . ASN A 1 187 ? 1.898 -28.969 -2.904 1 92.44 187 ASN A CA 1
ATOM 1423 C C . ASN A 1 187 ? 1.739 -28.688 -1.415 1 92.44 187 ASN A C 1
ATOM 1425 O O . ASN A 1 187 ? 2.344 -29.359 -0.58 1 92.44 187 ASN A O 1
ATOM 1429 N N . ALA A 1 188 ? 0.985 -27.672 -1.076 1 88.94 188 ALA A N 1
ATOM 1430 C CA . ALA A 1 188 ? 0.974 -27.188 0.301 1 88.94 188 ALA A CA 1
ATOM 1431 C C . ALA A 1 188 ? 0.537 -28.281 1.268 1 88.94 188 ALA A C 1
ATOM 1433 O O . ALA A 1 188 ? 1.162 -28.484 2.311 1 88.94 188 ALA A O 1
ATOM 1434 N N . ILE A 1 189 ? -0.484 -29.062 0.967 1 92.56 189 ILE A N 1
ATOM 1435 C CA . ILE A 1 189 ? -1.012 -30.062 1.889 1 92.56 189 ILE A CA 1
ATOM 1436 C C . ILE A 1 189 ? -0.012 -31.203 2.033 1 92.56 189 ILE A C 1
ATOM 1438 O O . ILE A 1 189 ? 0.111 -31.797 3.107 1 92.56 189 ILE A O 1
ATOM 1442 N N . ILE A 1 190 ? 0.738 -31.469 1.036 1 94.5 190 ILE A N 1
ATOM 1443 C CA . ILE A 1 190 ? 1.769 -32.5 1.08 1 94.5 190 ILE A CA 1
ATOM 1444 C C . ILE A 1 190 ? 2.953 -32 1.911 1 94.5 190 ILE A C 1
ATOM 1446 O O . ILE A 1 190 ? 3.412 -32.719 2.82 1 94.5 190 ILE A O 1
ATOM 1450 N N . ASP A 1 191 ? 3.389 -30.766 1.567 1 90.69 191 ASP A N 1
ATOM 1451 C CA . ASP A 1 191 ? 4.531 -30.172 2.256 1 90.69 191 ASP A CA 1
ATOM 1452 C C . ASP A 1 191 ? 4.262 -30.031 3.752 1 90.69 191 ASP A C 1
ATOM 1454 O O . ASP A 1 191 ? 5.117 -30.359 4.574 1 90.69 191 ASP A O 1
ATOM 1458 N N . ASP A 1 192 ? 3.123 -29.531 4.066 1 87.81 192 ASP A N 1
ATOM 1459 C CA . ASP A 1 192 ? 2.768 -29.344 5.469 1 87.81 192 ASP A CA 1
ATOM 1460 C C . ASP A 1 192 ? 2.758 -30.688 6.215 1 87.81 192 ASP A C 1
ATOM 1462 O O . ASP A 1 192 ? 3.225 -30.766 7.355 1 87.81 192 ASP A O 1
ATOM 1466 N N . PHE A 1 193 ? 2.207 -31.703 5.656 1 93.06 193 PHE A N 1
ATOM 1467 C CA . PHE A 1 193 ? 2.164 -33.031 6.254 1 93.06 193 PHE A CA 1
ATOM 1468 C C . PHE A 1 193 ? 3.57 -33.562 6.52 1 93.06 193 PHE A C 1
ATOM 1470 O O . PHE A 1 193 ? 3.869 -34.031 7.621 1 93.06 193 PHE A O 1
ATOM 1477 N N . LEU A 1 194 ? 4.383 -33.438 5.523 1 93.75 194 LEU A N 1
ATOM 1478 C CA . LEU A 1 194 ? 5.746 -33.938 5.641 1 93.75 194 LEU A CA 1
ATOM 1479 C C . LEU A 1 194 ? 6.523 -33.156 6.699 1 93.75 194 LEU A C 1
ATOM 1481 O O . LEU A 1 194 ? 7.27 -33.719 7.484 1 93.75 194 LEU A O 1
ATOM 1485 N N . TYR A 1 195 ? 6.316 -31.859 6.652 1 88 195 TYR A N 1
ATOM 1486 C CA . TYR A 1 195 ? 7.031 -31.031 7.617 1 88 195 TYR A CA 1
ATOM 1487 C C . TYR A 1 195 ? 6.605 -31.375 9.047 1 88 195 TYR A C 1
ATOM 1489 O O . TYR A 1 195 ? 7.449 -31.547 9.93 1 88 195 TYR A O 1
ATOM 1497 N N . LYS A 1 196 ? 5.363 -31.438 9.312 1 87.69 196 LYS A N 1
ATOM 1498 C CA . LYS A 1 196 ? 4.82 -31.75 10.633 1 87.69 196 LYS A CA 1
ATOM 1499 C C . LYS A 1 196 ? 5.305 -33.125 11.117 1 87.69 196 LYS A C 1
ATOM 1501 O O . LYS A 1 196 ? 5.602 -33.281 12.305 1 87.69 196 LYS A O 1
ATOM 1506 N N . ARG A 1 197 ? 5.434 -34 10.227 1 91.12 197 ARG A N 1
ATOM 1507 C CA . ARG A 1 197 ? 5.703 -35.406 10.586 1 91.12 197 ARG A CA 1
ATOM 1508 C C . ARG A 1 197 ? 7.203 -35.656 10.695 1 91.12 197 ARG A C 1
ATOM 1510 O O . ARG A 1 197 ? 7.637 -36.5 11.5 1 91.12 197 ARG A O 1
ATOM 1517 N N . ALA A 1 198 ? 7.969 -35.031 9.891 1 93.19 198 ALA A N 1
ATOM 1518 C CA . ALA A 1 198 ? 9.367 -35.438 9.812 1 93.19 198 ALA A CA 1
ATOM 1519 C C . ALA A 1 198 ? 10.281 -34.25 9.547 1 93.19 198 ALA A C 1
ATOM 1521 O O . ALA A 1 198 ? 11.461 -34.438 9.234 1 93.19 198 ALA A O 1
ATOM 1522 N N . ALA A 1 199 ? 9.812 -33.031 9.523 1 89.62 199 ALA A N 1
ATOM 1523 C CA . ALA A 1 199 ? 10.578 -31.812 9.273 1 89.62 199 ALA A CA 1
ATOM 1524 C C . ALA A 1 199 ? 11.172 -31.812 7.871 1 89.62 199 ALA A C 1
ATOM 1526 O O . ALA A 1 199 ? 12.289 -31.328 7.656 1 89.62 199 ALA A O 1
ATOM 1527 N N . ILE A 1 200 ? 10.461 -32.562 7.012 1 89.69 200 ILE A N 1
ATOM 1528 C CA . ILE A 1 200 ? 10.812 -32.562 5.598 1 89.69 200 ILE A CA 1
ATOM 1529 C C . ILE A 1 200 ? 10.047 -31.453 4.875 1 89.69 200 ILE A C 1
ATOM 1531 O O . ILE A 1 200 ? 8.828 -31.344 5.016 1 89.69 200 ILE A O 1
ATOM 1535 N N . SER A 1 201 ? 10.734 -30.656 4.078 1 86.62 201 SER A N 1
ATOM 1536 C CA . SER A 1 201 ? 10.133 -29.453 3.506 1 86.62 201 SER A CA 1
ATOM 1537 C C . SER A 1 201 ? 9.164 -29.797 2.379 1 86.62 201 SER A C 1
ATOM 1539 O O . SER A 1 201 ? 8.156 -29.125 2.191 1 86.62 201 SER A O 1
ATOM 1541 N N . TYR A 1 202 ? 9.539 -30.812 1.552 1 91.81 202 TYR A N 1
ATOM 1542 C CA . TYR A 1 202 ? 8.672 -31.203 0.449 1 91.81 202 TYR A CA 1
ATOM 1543 C C . TYR A 1 202 ? 9.055 -32.594 -0.075 1 91.81 202 TYR A C 1
ATOM 1545 O O . TYR A 1 202 ? 10.102 -33.125 0.28 1 91.81 202 TYR A O 1
ATOM 1553 N N . ASP A 1 203 ? 8.219 -33.219 -0.841 1 95.5 203 ASP A N 1
ATOM 1554 C CA . ASP A 1 203 ? 8.461 -34.531 -1.42 1 95.5 203 ASP A CA 1
ATOM 1555 C C . ASP A 1 203 ? 9.273 -34.438 -2.707 1 95.5 203 ASP A C 1
ATOM 1557 O O . ASP A 1 203 ? 8.719 -34.469 -3.807 1 95.5 203 ASP A O 1
ATOM 1561 N N . GLU A 1 204 ? 10.516 -34.469 -2.523 1 94.81 204 GLU A N 1
ATOM 1562 C CA . GLU A 1 204 ? 11.406 -34.281 -3.664 1 94.81 204 GLU A CA 1
ATOM 1563 C C . GLU A 1 204 ? 11.172 -35.344 -4.719 1 94.81 204 GLU A C 1
ATOM 1565 O O . GLU A 1 204 ? 11.344 -36.562 -4.449 1 94.81 204 GLU A O 1
ATOM 1570 N N . GLY A 1 205 ? 10.734 -34.875 -5.836 1 96.38 205 GLY A N 1
ATOM 1571 C CA . GLY A 1 205 ? 10.5 -35.781 -6.949 1 96.38 205 GLY A CA 1
ATOM 1572 C C . GLY A 1 205 ? 9.297 -36.688 -6.742 1 96.38 205 GLY A C 1
ATOM 1573 O O . GLY A 1 205 ? 9.008 -37.531 -7.574 1 96.38 205 GLY A O 1
ATOM 1574 N N . GLY A 1 206 ? 8.656 -36.531 -5.68 1 97.69 206 GLY A N 1
ATOM 1575 C CA . GLY A 1 206 ? 7.508 -37.375 -5.371 1 97.69 206 GLY A CA 1
ATOM 1576 C C . GLY A 1 206 ? 7.895 -38.75 -4.906 1 97.69 206 GLY A C 1
ATOM 1577 O O . GLY A 1 206 ? 7.109 -39.688 -5.031 1 97.69 206 GLY A O 1
ATOM 1578 N N . LYS A 1 207 ? 9.062 -38.875 -4.398 1 98.12 207 LYS A N 1
ATOM 1579 C CA . LYS A 1 207 ? 9.625 -40.188 -4.078 1 98.12 207 LYS A CA 1
ATOM 1580 C C . LYS A 1 207 ? 8.938 -40.812 -2.857 1 98.12 207 LYS A C 1
ATOM 1582 O O . LYS A 1 207 ? 8.742 -42.031 -2.789 1 98.12 207 LYS A O 1
ATOM 1587 N N . ILE A 1 208 ? 8.656 -40 -1.881 1 97.94 208 ILE A N 1
ATOM 1588 C CA . ILE A 1 208 ? 8.023 -40.5 -0.664 1 97.94 208 ILE A CA 1
ATOM 1589 C C . ILE A 1 208 ? 6.613 -41 -0.98 1 97.94 208 ILE A C 1
ATOM 1591 O O . ILE A 1 208 ? 6.254 -42.125 -0.64 1 97.94 208 ILE A O 1
ATOM 1595 N N . GLY A 1 209 ? 5.852 -40.219 -1.657 1 97.81 209 GLY A N 1
ATOM 1596 C CA . GLY A 1 209 ? 4.492 -40.594 -2.014 1 97.81 209 GLY A CA 1
ATOM 1597 C C . GLY A 1 209 ? 4.434 -41.812 -2.922 1 97.81 209 GLY A C 1
ATOM 1598 O O . GLY A 1 209 ? 3.535 -42.656 -2.795 1 97.81 209 GLY A O 1
ATOM 1599 N N . ALA A 1 210 ? 5.418 -41.906 -3.793 1 98.12 210 ALA A N 1
ATOM 1600 C CA . ALA A 1 210 ? 5.434 -43 -4.766 1 98.12 210 ALA A CA 1
ATOM 1601 C C . ALA A 1 210 ? 5.586 -44.344 -4.07 1 98.12 210 ALA A C 1
ATOM 1603 O O . ALA A 1 210 ? 5.234 -45.406 -4.637 1 98.12 210 ALA A O 1
ATOM 1604 N N . ARG A 1 211 ? 6.047 -44.312 -2.906 1 97.94 211 ARG A N 1
ATOM 1605 C CA . ARG A 1 211 ? 6.305 -45.531 -2.174 1 97.94 211 ARG A CA 1
ATOM 1606 C C . ARG A 1 211 ? 5.117 -45.906 -1.294 1 97.94 211 ARG A C 1
ATOM 1608 O O . ARG A 1 211 ? 5.098 -46.969 -0.688 1 97.94 211 ARG A O 1
ATOM 1615 N N . GLY A 1 212 ? 4.18 -45.031 -1.248 1 98.06 212 GLY A N 1
ATOM 1616 C CA . GLY A 1 212 ? 3.08 -45.25 -0.322 1 98.06 212 GLY A CA 1
ATOM 1617 C C . GLY A 1 212 ? 1.843 -45.812 -0.986 1 98.06 212 GLY A C 1
ATOM 1618 O O . GLY A 1 212 ? 1.815 -46 -2.205 1 98.06 212 GLY A O 1
ATOM 1619 N N . LYS A 1 213 ? 0.909 -46.156 -0.055 1 97.94 213 LYS A N 1
ATOM 1620 C CA . LYS A 1 213 ? -0.403 -46.594 -0.502 1 97.94 213 LYS A CA 1
ATOM 1621 C C . LYS A 1 213 ? -1.474 -45.562 -0.237 1 97.94 213 LYS A C 1
ATOM 1623 O O . LYS A 1 213 ? -1.538 -45 0.856 1 97.94 213 LYS A O 1
ATOM 1628 N N . VAL A 1 214 ? -2.311 -45.344 -1.208 1 98 214 VAL A N 1
ATOM 1629 C CA . VAL A 1 214 ? -3.357 -44.312 -1.12 1 98 214 VAL A CA 1
ATOM 1630 C C . VAL A 1 214 ? -4.492 -44.812 -0.231 1 98 214 VAL A C 1
ATOM 1632 O O . VAL A 1 214 ? -4.949 -45.969 -0.383 1 98 214 VAL A O 1
ATOM 1635 N N . ASP A 1 215 ? -4.844 -44.031 0.699 1 97.44 215 ASP A N 1
ATOM 1636 C CA . ASP A 1 215 ? -6.027 -44.281 1.512 1 97.44 215 ASP A CA 1
ATOM 1637 C C . ASP A 1 215 ? -7.273 -43.688 0.88 1 97.44 215 ASP A C 1
ATOM 1639 O O . ASP A 1 215 ? -7.562 -42.5 1.082 1 97.44 215 ASP A O 1
ATOM 1643 N N . PHE A 1 216 ? -8.125 -44.5 0.323 1 97.25 216 PHE A N 1
ATOM 1644 C CA . PHE A 1 216 ? -9.25 -44.031 -0.46 1 97.25 216 PHE A CA 1
ATOM 1645 C C . PHE A 1 216 ? -10.383 -43.562 0.451 1 97.25 216 PHE A C 1
ATOM 1647 O O . PHE A 1 216 ? -11.281 -42.844 0.018 1 97.25 216 PHE A O 1
ATOM 1654 N N . GLU A 1 217 ? -10.383 -43.938 1.723 1 95.5 217 GLU A N 1
ATOM 1655 C CA . GLU A 1 217 ? -11.352 -43.406 2.664 1 95.5 217 GLU A CA 1
ATOM 1656 C C . GLU A 1 217 ? -11.102 -41.906 2.91 1 95.5 217 GLU A C 1
ATOM 1658 O O . GLU A 1 217 ? -12.047 -41.125 3.01 1 95.5 217 GLU A O 1
ATOM 1663 N N . VAL A 1 218 ? -9.82 -41.625 3.018 1 95.81 218 VAL A N 1
ATOM 1664 C CA . VAL A 1 218 ? -9.453 -40.219 3.182 1 95.81 218 VAL A CA 1
ATOM 1665 C C . VAL A 1 218 ? -9.789 -39.438 1.913 1 95.81 218 VAL A C 1
ATOM 1667 O O . VAL A 1 218 ? -10.297 -38.312 1.982 1 95.81 218 VAL A O 1
ATOM 1670 N N . VAL A 1 219 ? -9.539 -40.031 0.76 1 97 219 VAL A N 1
ATOM 1671 C CA . VAL A 1 219 ? -9.852 -39.375 -0.517 1 97 219 VAL A CA 1
ATOM 1672 C C . VAL A 1 219 ? -11.344 -39.031 -0.571 1 97 219 VAL A C 1
ATOM 1674 O O . VAL A 1 219 ? -11.711 -37.938 -0.941 1 97 219 VAL A O 1
ATOM 1677 N N . ARG A 1 220 ? -12.172 -39.938 -0.15 1 96 220 ARG A N 1
ATOM 1678 C CA . ARG A 1 220 ? -13.617 -39.719 -0.168 1 96 220 ARG A CA 1
ATOM 1679 C C . ARG A 1 220 ? -14.016 -38.594 0.765 1 96 220 ARG A C 1
ATOM 1681 O O . ARG A 1 220 ? -14.961 -37.844 0.478 1 96 220 ARG A O 1
ATOM 1688 N N . THR A 1 221 ? -13.344 -38.5 1.804 1 94.38 221 THR A N 1
ATOM 1689 C CA . THR A 1 221 ? -13.609 -37.438 2.736 1 94.38 221 THR A CA 1
ATOM 1690 C C . THR A 1 221 ? -13.344 -36.062 2.08 1 94.38 221 THR A C 1
ATOM 1692 O O . THR A 1 221 ? -14.133 -35.156 2.223 1 94.38 221 THR A O 1
ATOM 1695 N N . PHE A 1 222 ? -12.227 -35.969 1.364 1 95.06 222 PHE A N 1
ATOM 1696 C CA . PHE A 1 222 ? -11.898 -34.719 0.664 1 95.06 222 PHE A CA 1
ATOM 1697 C C . PHE A 1 222 ? -12.922 -34.438 -0.423 1 95.06 222 PHE A C 1
ATOM 1699 O O . PHE A 1 222 ? -13.281 -33.281 -0.651 1 95.06 222 PHE A O 1
ATOM 1706 N N . GLN A 1 223 ? -13.453 -35.469 -1.01 1 95.69 223 GLN A N 1
ATOM 1707 C CA . GLN A 1 223 ? -14.391 -35.312 -2.113 1 95.69 223 GLN A CA 1
ATOM 1708 C C . GLN A 1 223 ? -15.734 -34.781 -1.623 1 95.69 223 GLN A C 1
ATOM 1710 O O . GLN A 1 223 ? -16.547 -34.312 -2.418 1 95.69 223 GLN A O 1
ATOM 1715 N N . LYS A 1 224 ? -15.961 -34.812 -0.361 1 94.44 224 LYS A N 1
ATOM 1716 C CA . LYS A 1 224 ? -17.203 -34.312 0.229 1 94.44 224 LYS A CA 1
ATOM 1717 C C . LYS A 1 224 ? -17.141 -32.812 0.526 1 94.44 224 LYS A C 1
ATOM 1719 O O . LYS A 1 224 ? -18.156 -32.188 0.802 1 94.44 224 LYS A O 1
ATOM 1724 N N . ASP A 1 225 ? -15.914 -32.375 0.436 1 93.38 225 ASP A N 1
ATOM 1725 C CA . ASP A 1 225 ? -15.758 -30.938 0.688 1 93.38 225 ASP A CA 1
ATOM 1726 C C . ASP A 1 225 ? -16.531 -30.109 -0.333 1 93.38 225 ASP A C 1
ATOM 1728 O O . ASP A 1 225 ? -16.578 -30.453 -1.516 1 93.38 225 ASP A O 1
ATOM 1732 N N . VAL A 1 226 ? -17.016 -28.984 0.113 1 91.5 226 VAL A N 1
ATOM 1733 C CA . VAL A 1 226 ? -17.844 -28.109 -0.712 1 91.5 226 VAL A CA 1
ATOM 1734 C C . VAL A 1 226 ? -17.062 -27.656 -1.938 1 91.5 226 VAL A C 1
ATOM 1736 O O . VAL A 1 226 ? -17.625 -27.5 -3.023 1 91.5 226 VAL A O 1
ATOM 1739 N N . PHE A 1 227 ? -15.789 -27.484 -1.825 1 90.94 227 PHE A N 1
ATOM 1740 C CA . PHE A 1 227 ? -14.961 -26.969 -2.912 1 90.94 227 PHE A CA 1
ATOM 1741 C C . PHE A 1 227 ? -14.906 -27.969 -4.066 1 90.94 227 PHE A C 1
ATOM 1743 O O . PHE A 1 227 ? -14.82 -27.578 -5.23 1 90.94 227 PHE A O 1
ATOM 1750 N N . TYR A 1 228 ? -14.992 -29.188 -3.758 1 94.19 228 TYR A N 1
ATOM 1751 C CA . TYR A 1 228 ? -14.797 -30.25 -4.734 1 94.19 228 TYR A CA 1
ATOM 1752 C C . TYR A 1 228 ? -15.82 -30.156 -5.859 1 94.19 228 TYR A C 1
ATOM 1754 O O . TYR A 1 228 ? -15.492 -30.375 -7.027 1 94.19 228 TYR A O 1
ATOM 1762 N N . ASN A 1 229 ? -17.016 -29.734 -5.512 1 91.44 229 ASN A N 1
ATOM 1763 C CA . ASN A 1 229 ? -18.094 -29.703 -6.492 1 91.44 229 ASN A CA 1
ATOM 1764 C C . ASN A 1 229 ? -18.516 -28.281 -6.816 1 91.44 229 ASN A C 1
ATOM 1766 O O . ASN A 1 229 ? -19.5 -28.078 -7.523 1 91.44 229 ASN A O 1
ATOM 1770 N N . SER A 1 230 ? -17.812 -27.375 -6.293 1 89.69 230 SER A N 1
ATOM 1771 C CA . SER A 1 230 ? -18.188 -25.984 -6.52 1 89.69 230 SER A CA 1
ATOM 1772 C C . SER A 1 230 ? -18.016 -25.594 -7.984 1 89.69 230 SER A C 1
ATOM 1774 O O . SER A 1 230 ? -17.109 -26.078 -8.656 1 89.69 230 SER A O 1
ATOM 1776 N N . SER A 1 231 ? -18.891 -24.672 -8.5 1 87.25 231 SER A N 1
ATOM 1777 C CA . SER A 1 231 ? -18.812 -24.172 -9.867 1 87.25 231 SER A CA 1
ATOM 1778 C C . SER A 1 231 ? -17.797 -23.047 -9.992 1 87.25 231 SER A C 1
ATOM 1780 O O . SER A 1 231 ? -17.344 -22.5 -8.984 1 87.25 231 SER A O 1
ATOM 1782 N N . ILE A 1 232 ? -17.391 -22.734 -11.227 1 85.06 232 ILE A N 1
ATOM 1783 C CA . ILE A 1 232 ? -16.453 -21.656 -11.516 1 85.06 232 ILE A CA 1
ATOM 1784 C C . ILE A 1 232 ? -17.219 -20.344 -11.68 1 85.06 232 ILE A C 1
ATOM 1786 O O . ILE A 1 232 ? -18.375 -20.344 -12.117 1 85.06 232 ILE A O 1
ATOM 1790 N N . PRO A 1 233 ? -16.578 -19.312 -11.289 1 82.12 233 PRO A N 1
ATOM 1791 C CA . PRO A 1 233 ? -15.242 -19.141 -10.727 1 82.12 233 PRO A CA 1
ATOM 1792 C C . PRO A 1 233 ? -15.156 -19.531 -9.258 1 82.12 233 PRO A C 1
ATOM 1794 O O . PRO A 1 233 ? -16.141 -19.406 -8.523 1 82.12 233 PRO A O 1
ATOM 1797 N N . LYS A 1 234 ? -14.062 -20.078 -8.844 1 80.44 234 LYS A N 1
ATOM 1798 C CA . LYS A 1 234 ? -13.836 -20.5 -7.461 1 80.44 234 LYS A CA 1
ATOM 1799 C C . LYS A 1 234 ? -12.375 -20.312 -7.062 1 80.44 234 LYS A C 1
ATOM 1801 O O . LYS A 1 234 ? -11.477 -20.438 -7.902 1 80.44 234 LYS A O 1
ATOM 1806 N N . SER A 1 235 ? -12.133 -19.984 -5.832 1 82.38 235 SER A N 1
ATOM 1807 C CA . SER A 1 235 ? -10.797 -19.828 -5.273 1 82.38 235 SER A CA 1
ATOM 1808 C C . SER A 1 235 ? -10.648 -20.594 -3.963 1 82.38 235 SER A C 1
ATOM 1810 O O . SER A 1 235 ? -11.641 -20.922 -3.316 1 82.38 235 SER A O 1
ATOM 1812 N N . LEU A 1 236 ? -9.453 -20.906 -3.656 1 82.5 236 LEU A N 1
ATOM 1813 C CA . LEU A 1 236 ? -9.18 -21.75 -2.5 1 82.5 236 LEU A CA 1
ATOM 1814 C C . LEU A 1 236 ? -8.086 -21.156 -1.626 1 82.5 236 LEU A C 1
ATOM 1816 O O . LEU A 1 236 ? -7.02 -20.781 -2.125 1 82.5 236 LEU A O 1
ATOM 1820 N N . ASP A 1 237 ? -8.375 -21.062 -0.347 1 77.81 237 ASP A N 1
ATOM 1821 C CA . ASP A 1 237 ? -7.328 -20.703 0.601 1 77.81 237 ASP A CA 1
ATOM 1822 C C . ASP A 1 237 ? -6.34 -21.844 0.8 1 77.81 237 ASP A C 1
ATOM 1824 O O . ASP A 1 237 ? -6.738 -23 0.89 1 77.81 237 ASP A O 1
ATOM 1828 N N . ARG A 1 238 ? -5.105 -21.469 0.939 1 78.25 238 ARG A N 1
ATOM 1829 C CA . ARG A 1 238 ? -4.039 -22.453 1.081 1 78.25 238 ARG A CA 1
ATOM 1830 C C . ARG A 1 238 ? -4.281 -23.344 2.289 1 78.25 238 ARG A C 1
ATOM 1832 O O . ARG A 1 238 ? -3.908 -24.516 2.279 1 78.25 238 ARG A O 1
ATOM 1839 N N . ASN A 1 239 ? -4.965 -22.844 3.316 1 78.75 239 ASN A N 1
ATOM 1840 C CA . ASN A 1 239 ? -5.145 -23.547 4.578 1 78.75 239 ASN A CA 1
ATOM 1841 C C . ASN A 1 239 ? -6.531 -24.188 4.672 1 78.75 239 ASN A C 1
ATOM 1843 O O . ASN A 1 239 ? -6.918 -24.703 5.727 1 78.75 239 ASN A O 1
ATOM 1847 N N . HIS A 1 240 ? -7.219 -24.203 3.627 1 81.56 240 HIS A N 1
ATOM 1848 C CA . HIS A 1 240 ? -8.609 -24.641 3.58 1 81.56 240 HIS A CA 1
ATOM 1849 C C . HIS A 1 240 ? -8.758 -26.062 4.125 1 81.56 240 HIS A C 1
ATOM 1851 O O . HIS A 1 240 ? -9.75 -26.375 4.781 1 81.56 240 HIS A O 1
ATOM 1857 N N . PHE A 1 241 ? -7.742 -26.922 4.027 1 86.25 241 PHE A N 1
ATOM 1858 C CA . PHE A 1 241 ? -7.887 -28.328 4.371 1 86.25 241 PHE A CA 1
ATOM 1859 C C . PHE A 1 241 ? -7.09 -28.656 5.625 1 86.25 241 PHE A C 1
ATOM 1861 O O . PHE A 1 241 ? -6.816 -29.828 5.902 1 86.25 241 PHE A O 1
ATOM 1868 N N . ASN A 1 242 ? -6.73 -27.609 6.344 1 79.75 242 ASN A N 1
ATOM 1869 C CA . ASN A 1 242 ? -5.945 -27.828 7.555 1 79.75 242 ASN A CA 1
ATOM 1870 C C . ASN A 1 242 ? -6.719 -28.641 8.586 1 79.75 242 ASN A C 1
ATOM 1872 O O . ASN A 1 242 ? -6.133 -29.172 9.523 1 79.75 242 ASN A O 1
ATOM 1876 N N . TYR A 1 243 ? -7.949 -28.781 8.391 1 74.44 243 TYR A N 1
ATOM 1877 C CA . TYR A 1 243 ? -8.773 -29.469 9.375 1 74.44 243 TYR A CA 1
ATOM 1878 C C . TYR A 1 243 ? -8.656 -30.984 9.219 1 74.44 243 TYR A C 1
ATOM 1880 O O . TYR A 1 243 ? -9.055 -31.734 10.109 1 74.44 243 TYR A O 1
ATOM 1888 N N . ILE A 1 244 ? -8.117 -31.453 8.133 1 77 244 ILE A N 1
ATOM 1889 C CA . ILE A 1 244 ? -7.98 -32.875 7.918 1 77 244 ILE A CA 1
ATOM 1890 C C . ILE A 1 244 ? -6.66 -33.375 8.508 1 77 244 ILE A C 1
ATOM 1892 O O . ILE A 1 244 ? -5.59 -32.875 8.141 1 77 244 ILE A O 1
ATOM 1896 N N . ASP A 1 245 ? -6.766 -34.281 9.453 1 81.62 245 ASP A N 1
ATOM 1897 C CA . ASP A 1 245 ? -5.613 -34.812 10.18 1 81.62 245 ASP A CA 1
ATOM 1898 C C . ASP A 1 245 ? -5.254 -36.219 9.703 1 81.62 245 ASP A C 1
ATOM 1900 O O . ASP A 1 245 ? -6.074 -37.125 9.789 1 81.62 245 ASP A O 1
ATOM 1904 N N . LEU A 1 246 ? -4.039 -36.406 9.188 1 89.31 246 LEU A N 1
ATOM 1905 C CA . LEU A 1 246 ? -3.568 -37.688 8.727 1 89.31 246 LEU A CA 1
ATOM 1906 C C . LEU A 1 246 ? -2.514 -38.25 9.672 1 89.31 246 LEU A C 1
ATOM 1908 O O . LEU A 1 246 ? -1.58 -38.938 9.234 1 89.31 246 LEU A O 1
ATOM 1912 N N . ASN A 1 247 ? -2.715 -37.938 10.914 1 85.12 247 ASN A N 1
ATOM 1913 C CA . ASN A 1 247 ? -1.752 -38.375 11.922 1 85.12 247 ASN A CA 1
ATOM 1914 C C . ASN A 1 247 ? -1.677 -39.906 12.008 1 85.12 247 ASN A C 1
ATOM 1916 O O . ASN A 1 247 ? -0.668 -40.438 12.453 1 85.12 247 ASN A O 1
ATOM 1920 N N . PHE A 1 248 ? -2.674 -40.625 11.633 1 88.94 248 PHE A N 1
ATOM 1921 C CA . PHE A 1 248 ? -2.729 -42.062 11.734 1 88.94 248 PHE A CA 1
ATOM 1922 C C . PHE A 1 248 ? -1.933 -42.719 10.602 1 88.94 248 PHE A C 1
ATOM 1924 O O . PHE A 1 248 ? -1.59 -43.906 10.68 1 88.94 248 PHE A O 1
ATOM 1931 N N . ALA A 1 249 ? -1.594 -42.062 9.562 1 92.88 249 ALA A N 1
ATOM 1932 C CA . ALA A 1 249 ? -0.924 -42.594 8.383 1 92.88 249 ALA A CA 1
ATOM 1933 C C . ALA A 1 249 ? 0.593 -42.5 8.523 1 92.88 249 ALA A C 1
ATOM 1935 O O . ALA A 1 249 ? 1.113 -41.562 9.102 1 92.88 249 ALA A O 1
ATOM 1936 N N . ASN A 1 250 ? 1.29 -43.5 8.039 1 95.5 250 ASN A N 1
ATOM 1937 C CA . ASN A 1 250 ? 2.738 -43.375 7.945 1 95.5 250 ASN A CA 1
ATOM 1938 C C . ASN A 1 250 ? 3.123 -42.344 6.875 1 95.5 250 ASN A C 1
ATOM 1940 O O . ASN A 1 250 ? 2.264 -41.844 6.137 1 95.5 250 ASN A O 1
ATOM 1944 N N . LEU A 1 251 ? 4.367 -42.062 6.82 1 96.62 251 LEU A N 1
ATOM 1945 C CA . LEU A 1 251 ? 4.875 -40.969 6 1 96.62 251 LEU A CA 1
ATOM 1946 C C . LEU A 1 251 ? 4.582 -41.188 4.523 1 96.62 251 LEU A C 1
ATOM 1948 O O . LEU A 1 251 ? 4.074 -40.312 3.832 1 96.62 251 LEU A O 1
ATOM 1952 N N . GLU A 1 252 ? 4.887 -42.375 4.043 1 97.75 252 GLU A N 1
ATOM 1953 C CA . GLU A 1 252 ? 4.719 -42.75 2.639 1 97.75 252 GLU A CA 1
ATOM 1954 C C . GLU A 1 252 ? 3.242 -42.781 2.252 1 97.75 252 GLU A C 1
ATOM 1956 O O . GLU A 1 252 ? 2.854 -42.219 1.217 1 97.75 252 GLU A O 1
ATOM 1961 N N . ASP A 1 253 ? 2.404 -43.312 3.092 1 98 253 ASP A N 1
ATOM 1962 C CA . ASP A 1 253 ? 0.979 -43.438 2.793 1 98 253 ASP A CA 1
ATOM 1963 C C . ASP A 1 253 ? 0.299 -42.062 2.854 1 98 253 ASP A C 1
ATOM 1965 O O . ASP A 1 253 ? -0.579 -41.75 2.041 1 98 253 ASP A O 1
ATOM 1969 N N . GLY A 1 254 ? 0.675 -41.344 3.836 1 97.38 254 GLY A N 1
ATOM 1970 C CA . GLY A 1 254 ? 0.127 -40 3.912 1 97.38 254 GLY A CA 1
ATOM 1971 C C . GLY A 1 254 ? 0.463 -39.125 2.701 1 97.38 254 GLY A C 1
ATOM 1972 O O . GLY A 1 254 ? -0.419 -38.5 2.115 1 97.38 254 GLY A O 1
ATOM 1973 N N . ALA A 1 255 ? 1.74 -39.188 2.299 1 97.62 255 ALA A N 1
ATOM 1974 C CA . ALA A 1 255 ? 2.189 -38.438 1.132 1 97.62 255 ALA A CA 1
ATOM 1975 C C . ALA A 1 255 ? 1.502 -38.938 -0.138 1 97.62 255 ALA A C 1
ATOM 1977 O O . ALA A 1 255 ? 1.079 -38.125 -0.975 1 97.62 255 ALA A O 1
ATOM 1978 N N . ALA A 1 256 ? 1.373 -40.219 -0.233 1 98.25 256 ALA A N 1
ATOM 1979 C CA . ALA A 1 256 ? 0.705 -40.812 -1.387 1 98.25 256 ALA A CA 1
ATOM 1980 C C . ALA A 1 256 ? -0.754 -40.375 -1.463 1 98.25 256 ALA A C 1
ATOM 1982 O O . ALA A 1 256 ? -1.245 -40 -2.535 1 98.25 256 ALA A O 1
ATOM 1983 N N . THR A 1 257 ? -1.379 -40.406 -0.309 1 98.19 257 THR A N 1
ATOM 1984 C CA . THR A 1 257 ? -2.797 -40.062 -0.231 1 98.19 257 THR A CA 1
ATOM 1985 C C . THR A 1 257 ? -3.029 -38.594 -0.597 1 98.19 257 THR A C 1
ATOM 1987 O O . THR A 1 257 ? -3.896 -38.281 -1.416 1 98.19 257 THR A O 1
ATOM 1990 N N . LEU A 1 258 ? -2.244 -37.719 -0.084 1 97.5 258 LEU A N 1
ATOM 1991 C CA . LEU A 1 258 ? -2.412 -36.312 -0.326 1 97.5 258 LEU A CA 1
ATOM 1992 C C . LEU A 1 258 ? -2.051 -35.938 -1.766 1 97.5 258 LEU A C 1
ATOM 1994 O O . LEU A 1 258 ? -2.67 -35.062 -2.367 1 97.5 258 LEU A O 1
ATOM 1998 N N . THR A 1 259 ? -1.065 -36.625 -2.307 1 98.12 259 THR A N 1
ATOM 1999 C CA . THR A 1 259 ? -0.717 -36.438 -3.709 1 98.12 259 THR A CA 1
ATOM 2000 C C . THR A 1 259 ? -1.855 -36.875 -4.621 1 98.12 259 THR A C 1
ATOM 2002 O O . THR A 1 259 ? -2.191 -36.188 -5.586 1 98.12 259 THR A O 1
ATOM 2005 N N . TYR A 1 260 ? -2.389 -38 -4.289 1 98.31 260 TYR A N 1
ATOM 2006 C CA . TYR A 1 260 ? -3.537 -38.469 -5.047 1 98.31 260 TYR A CA 1
ATOM 2007 C C . TYR A 1 260 ? -4.695 -37.469 -4.973 1 98.31 260 TYR A C 1
ATOM 2009 O O . TYR A 1 260 ? -5.367 -37.219 -5.977 1 98.31 260 TYR A O 1
ATOM 2017 N N . ILE A 1 261 ? -4.949 -37 -3.85 1 97.88 261 ILE A N 1
ATOM 2018 C CA . ILE A 1 261 ? -6.027 -36.031 -3.646 1 97.88 261 ILE A CA 1
ATOM 2019 C C . ILE A 1 261 ? -5.793 -34.812 -4.523 1 97.88 261 ILE A C 1
ATOM 2021 O O . ILE A 1 261 ? -6.719 -34.312 -5.176 1 97.88 261 ILE A O 1
ATOM 2025 N N . THR A 1 262 ? -4.574 -34.281 -4.586 1 97.56 262 THR A N 1
ATOM 2026 C CA . THR A 1 262 ? -4.219 -33.188 -5.453 1 97.56 262 THR A CA 1
ATOM 2027 C C . THR A 1 262 ? -4.555 -33.5 -6.906 1 97.56 262 THR A C 1
ATOM 2029 O O . THR A 1 262 ? -5.234 -32.719 -7.578 1 97.56 262 THR A O 1
ATOM 2032 N N . ALA A 1 263 ? -4.172 -34.625 -7.336 1 98.25 263 ALA A N 1
ATOM 2033 C CA . ALA A 1 263 ? -4.441 -35.062 -8.711 1 98.25 263 ALA A CA 1
ATOM 2034 C C . ALA A 1 263 ? -5.941 -35.188 -8.953 1 98.25 263 ALA A C 1
ATOM 2036 O O . ALA A 1 263 ? -6.438 -34.812 -10.016 1 98.25 263 ALA A O 1
ATOM 2037 N N . ASP A 1 264 ? -6.574 -35.75 -7.996 1 98.06 264 ASP A N 1
ATOM 2038 C CA . ASP A 1 264 ? -8.008 -35.969 -8.109 1 98.06 264 ASP A CA 1
ATOM 2039 C C . ASP A 1 264 ? -8.773 -34.656 -8.281 1 98.06 264 ASP A C 1
ATOM 2041 O O . ASP A 1 264 ? -9.664 -34.562 -9.133 1 98.06 264 ASP A O 1
ATOM 2045 N N . PHE A 1 265 ? -8.461 -33.688 -7.496 1 97.69 265 PHE A N 1
ATOM 2046 C CA . PHE A 1 265 ? -9.094 -32.375 -7.598 1 97.69 265 PHE A CA 1
ATOM 2047 C C . PHE A 1 265 ? -8.82 -31.766 -8.961 1 97.69 265 PHE A C 1
ATOM 2049 O O . PHE A 1 265 ? -9.727 -31.188 -9.578 1 97.69 265 PHE A O 1
ATOM 2056 N N . ILE A 1 266 ? -7.625 -31.875 -9.422 1 97.19 266 ILE A N 1
ATOM 2057 C CA . ILE A 1 266 ? -7.23 -31.297 -10.703 1 97.19 266 ILE A CA 1
ATOM 2058 C C . ILE A 1 266 ? -8.008 -31.984 -11.836 1 97.19 266 ILE A C 1
ATOM 2060 O O . ILE A 1 266 ? -8.57 -31.312 -12.703 1 97.19 266 ILE A O 1
ATOM 2064 N N . LYS A 1 267 ? -8.086 -33.281 -11.82 1 96.62 267 LYS A N 1
ATOM 2065 C CA . LYS A 1 267 ? -8.812 -34.031 -12.852 1 96.62 267 LYS A CA 1
ATOM 2066 C C . LYS A 1 267 ? -10.289 -33.688 -12.844 1 96.62 267 LYS A C 1
ATOM 2068 O O . LYS A 1 267 ? -10.906 -33.531 -13.898 1 96.62 267 LYS A O 1
ATOM 2073 N N . LYS A 1 268 ? -10.812 -33.562 -11.641 1 96.44 268 LYS A N 1
ATOM 2074 C CA . LYS A 1 268 ? -12.195 -33.125 -11.516 1 96.44 268 LYS A CA 1
ATOM 2075 C C . LYS A 1 268 ? -12.398 -31.766 -12.172 1 96.44 268 LYS A C 1
ATOM 2077 O O . LYS A 1 268 ? -13.422 -31.531 -12.82 1 96.44 268 LYS A O 1
ATOM 2082 N N . SER A 1 269 ? -11.469 -30.906 -12.016 1 94.94 269 SER A N 1
ATOM 2083 C CA . SER A 1 269 ? -11.539 -29.562 -12.555 1 94.94 269 SER A CA 1
ATOM 2084 C C . SER A 1 269 ? -11.539 -29.562 -14.078 1 94.94 269 SER A C 1
ATOM 2086 O O . SER A 1 269 ? -12.164 -28.719 -14.711 1 94.94 269 SER A O 1
ATOM 2088 N N . PHE A 1 270 ? -10.859 -30.531 -14.695 1 94 270 PHE A N 1
ATOM 2089 C CA . PHE A 1 270 ? -10.883 -30.672 -16.141 1 94 270 PHE A CA 1
ATOM 2090 C C . PHE A 1 270 ? -12.289 -30.969 -16.641 1 94 270 PHE A C 1
ATOM 2092 O O . PHE A 1 270 ? -12.703 -30.453 -17.688 1 94 270 PHE A O 1
ATOM 2099 N N . LYS A 1 271 ? -12.969 -31.656 -15.867 1 93.06 271 LYS A N 1
ATOM 2100 C CA . LYS A 1 271 ? -14.336 -32 -16.219 1 93.06 271 LYS A CA 1
ATOM 2101 C C . LYS A 1 271 ? -15.273 -30.812 -16.062 1 93.06 271 LYS A C 1
ATOM 2103 O O . LYS A 1 271 ? -16.141 -30.594 -16.906 1 93.06 271 LYS A O 1
ATOM 2108 N N . ILE A 1 272 ? -15.07 -30.094 -15.07 1 91.62 272 ILE A N 1
ATOM 2109 C CA . ILE A 1 272 ? -15.898 -28.922 -14.789 1 91.62 272 ILE A CA 1
ATOM 2110 C C . ILE A 1 272 ? -15.719 -27.891 -15.898 1 91.62 272 ILE A C 1
ATOM 2112 O O . ILE A 1 272 ? -16.688 -27.234 -16.312 1 91.62 272 ILE A O 1
ATOM 2116 N N . LEU A 1 273 ? -14.539 -27.688 -16.344 1 93 273 LEU A N 1
ATOM 2117 C CA . LEU A 1 273 ? -14.234 -26.719 -17.406 1 93 273 LEU A CA 1
ATOM 2118 C C . LEU A 1 273 ? -15.055 -27 -18.656 1 93 273 LEU A C 1
ATOM 2120 O O . LEU A 1 273 ? -15.539 -26.078 -19.312 1 93 273 LEU A O 1
ATOM 2124 N N . ASN A 1 274 ? -15.305 -28.172 -19.031 1 91.31 274 ASN A N 1
ATOM 2125 C CA . ASN A 1 274 ? -16.141 -28.625 -20.125 1 91.31 274 ASN A CA 1
ATOM 2126 C C . ASN A 1 274 ? -15.789 -27.922 -21.438 1 91.31 274 ASN A C 1
ATOM 2128 O O . ASN A 1 274 ? -16.656 -27.344 -22.094 1 91.31 274 ASN A O 1
ATOM 2132 N N . ARG A 1 275 ? -14.508 -27.891 -21.781 1 94.69 275 ARG A N 1
ATOM 2133 C CA . ARG A 1 275 ? -13.992 -27.359 -23.047 1 94.69 275 ARG A CA 1
ATOM 2134 C C . ARG A 1 275 ? -13.172 -28.406 -23.781 1 94.69 275 ARG A C 1
ATOM 2136 O O . ARG A 1 275 ? -12.688 -29.375 -23.188 1 94.69 275 ARG A O 1
ATOM 2143 N N . GLU A 1 276 ? -13.117 -28.188 -25.047 1 95.12 276 GLU A N 1
ATOM 2144 C CA . GLU A 1 276 ? -12.164 -29 -25.812 1 95.12 276 GLU A CA 1
ATOM 2145 C C . GLU A 1 276 ? -10.727 -28.609 -25.484 1 95.12 276 GLU A C 1
ATOM 2147 O O . GLU A 1 276 ? -10.359 -27.438 -25.578 1 95.12 276 GLU A O 1
ATOM 2152 N N . VAL A 1 277 ? -9.961 -29.609 -25.047 1 96.38 277 VAL A N 1
ATOM 2153 C CA . VAL A 1 277 ? -8.586 -29.344 -24.641 1 96.38 277 VAL A CA 1
ATOM 2154 C C . VAL A 1 277 ? -7.625 -30.172 -25.5 1 96.38 277 VAL A C 1
ATOM 2156 O O . VAL A 1 277 ? -7.754 -31.391 -25.578 1 96.38 277 VAL A O 1
ATOM 2159 N N . LYS A 1 278 ? -6.727 -29.469 -26.156 1 96.62 278 LYS A N 1
ATOM 2160 C CA . LYS A 1 278 ? -5.738 -30.141 -27 1 96.62 278 LYS A CA 1
ATOM 2161 C C . LYS A 1 278 ? -4.523 -30.578 -26.188 1 96.62 278 LYS A C 1
ATOM 2163 O O . LYS A 1 278 ? -3.895 -31.594 -26.5 1 96.62 278 LYS A O 1
ATOM 2168 N N . GLN A 1 279 ? -4.164 -29.797 -25.203 1 97.19 279 GLN A N 1
ATOM 2169 C CA . GLN A 1 279 ? -3.006 -30.141 -24.391 1 97.19 279 GLN A CA 1
ATOM 2170 C C . GLN A 1 279 ? -3.088 -29.484 -23 1 97.19 279 GLN A C 1
ATOM 2172 O O . GLN A 1 279 ? -3.725 -28.453 -22.844 1 97.19 279 GLN A O 1
ATOM 2177 N N . ILE A 1 280 ? -2.492 -30.141 -22.062 1 97.94 280 ILE A N 1
ATOM 2178 C CA . ILE A 1 280 ? -2.354 -29.641 -20.688 1 97.94 280 ILE A CA 1
ATOM 2179 C C . ILE A 1 280 ? -0.877 -29.453 -20.359 1 97.94 280 ILE A C 1
ATOM 2181 O O . ILE A 1 280 ? -0.088 -30.391 -20.422 1 97.94 280 ILE A O 1
ATOM 2185 N N . ILE A 1 281 ? -0.546 -28.203 -20.094 1 98.12 281 ILE A N 1
ATOM 2186 C CA . ILE A 1 281 ? 0.835 -27.844 -19.781 1 98.12 281 ILE A CA 1
ATOM 2187 C C . ILE A 1 281 ? 0.967 -27.516 -18.297 1 98.12 281 ILE A C 1
ATOM 2189 O O . ILE A 1 281 ? 0.33 -26.578 -17.812 1 98.12 281 ILE A O 1
ATOM 2193 N N . VAL A 1 282 ? 1.79 -28.25 -17.594 1 97.88 282 VAL A N 1
ATOM 2194 C CA . VAL A 1 282 ? 1.936 -28.109 -16.141 1 97.88 282 VAL A CA 1
ATOM 2195 C C . VAL A 1 282 ? 3.105 -27.172 -15.836 1 97.88 282 VAL A C 1
ATOM 2197 O O . VAL A 1 282 ? 4.172 -27.281 -16.453 1 97.88 282 VAL A O 1
ATOM 2200 N N . CYS A 1 283 ? 2.805 -26.234 -14.953 1 95.25 283 CYS A N 1
ATOM 2201 C CA . CYS A 1 283 ? 3.785 -25.297 -14.422 1 95.25 283 CYS A CA 1
ATOM 2202 C C . CYS A 1 283 ? 3.893 -25.422 -12.906 1 95.25 283 CYS A C 1
ATOM 2204 O O . CYS A 1 283 ? 3.182 -26.234 -12.297 1 95.25 283 CYS A O 1
ATOM 2206 N N . GLY A 1 284 ? 4.891 -24.688 -12.297 1 91.31 284 GLY A N 1
ATOM 2207 C CA . GLY A 1 284 ? 5.039 -24.688 -10.852 1 91.31 284 GLY A CA 1
ATOM 2208 C C . GLY A 1 284 ? 5.875 -25.844 -10.336 1 91.31 284 GLY A C 1
ATOM 2209 O O . GLY A 1 284 ? 6.293 -26.703 -11.109 1 91.31 284 GLY A O 1
ATOM 2210 N N . GLY A 1 285 ? 6.012 -25.859 -9.07 1 90.19 285 GLY A N 1
ATOM 2211 C CA . GLY A 1 285 ? 6.855 -26.859 -8.445 1 90.19 285 GLY A CA 1
ATOM 2212 C C . GLY A 1 285 ? 6.289 -28.266 -8.555 1 90.19 285 GLY A C 1
ATOM 2213 O O . GLY A 1 285 ? 7.039 -29.25 -8.594 1 90.19 285 GLY A O 1
ATOM 2214 N N . GLY A 1 286 ? 5.004 -28.359 -8.617 1 93.56 286 GLY A N 1
ATOM 2215 C CA . GLY A 1 286 ? 4.359 -29.656 -8.703 1 93.56 286 GLY A CA 1
ATOM 2216 C C . GLY A 1 286 ? 4.754 -30.438 -9.945 1 93.56 286 GLY A C 1
ATOM 2217 O O . GLY A 1 286 ? 4.641 -31.672 -9.977 1 93.56 286 GLY A O 1
ATOM 2218 N N . ARG A 1 287 ? 5.195 -29.734 -10.922 1 95.75 287 ARG A N 1
ATOM 2219 C CA . ARG A 1 287 ? 5.578 -30.391 -12.164 1 95.75 287 ARG A CA 1
ATOM 2220 C C . ARG A 1 287 ? 6.785 -31.297 -11.945 1 95.75 287 ARG A C 1
ATOM 2222 O O . ARG A 1 287 ? 7.043 -32.188 -12.75 1 95.75 287 ARG A O 1
ATOM 2229 N N . LYS A 1 288 ? 7.461 -31.047 -10.805 1 95.25 288 LYS A N 1
ATOM 2230 C CA . LYS A 1 288 ? 8.672 -31.812 -10.5 1 95.25 288 LYS A CA 1
ATOM 2231 C C . LYS A 1 288 ? 8.344 -33.062 -9.688 1 95.25 288 LYS A C 1
ATOM 2233 O O . LYS A 1 288 ? 9.219 -33.906 -9.445 1 95.25 288 LYS A O 1
ATOM 2238 N N . ASN A 1 289 ? 7.145 -33.156 -9.242 1 96.81 289 ASN A N 1
ATOM 2239 C CA . ASN A 1 289 ? 6.676 -34.375 -8.57 1 96.81 289 ASN A CA 1
ATOM 2240 C C . ASN A 1 289 ? 6.23 -35.438 -9.57 1 96.81 289 ASN A C 1
ATOM 2242 O O . ASN A 1 289 ? 5.082 -35.438 -10.016 1 96.81 289 ASN A O 1
ATOM 2246 N N . LYS A 1 290 ? 7.117 -36.406 -9.805 1 97.25 290 LYS A N 1
ATOM 2247 C CA . LYS A 1 290 ? 6.875 -37.375 -10.844 1 97.25 290 LYS A CA 1
ATOM 2248 C C . LYS A 1 290 ? 5.672 -38.25 -10.5 1 97.25 290 LYS A C 1
ATOM 2250 O O . LYS A 1 290 ? 4.945 -38.719 -11.391 1 97.25 290 LYS A O 1
ATOM 2255 N N . PHE A 1 291 ? 5.504 -38.5 -9.242 1 98 291 PHE A N 1
ATOM 2256 C CA . PHE A 1 291 ? 4.344 -39.281 -8.812 1 98 291 PHE A CA 1
ATOM 2257 C C . PHE A 1 291 ? 3.053 -38.531 -9.156 1 98 291 PHE A C 1
ATOM 2259 O O . PHE A 1 291 ? 2.137 -39.125 -9.742 1 98 291 PHE A O 1
ATOM 2266 N N . LEU A 1 292 ? 3 -37.281 -8.852 1 98.12 292 LEU A N 1
ATOM 2267 C CA . LEU A 1 292 ? 1.847 -36.438 -9.156 1 98.12 292 LEU A CA 1
ATOM 2268 C C . LEU A 1 292 ? 1.609 -36.375 -10.656 1 98.12 292 LEU A C 1
ATOM 2270 O O . LEU A 1 292 ? 0.479 -36.531 -11.125 1 98.12 292 LEU A O 1
ATOM 2274 N N . MET A 1 293 ? 2.672 -36.125 -11.406 1 97.94 293 MET A N 1
ATOM 2275 C CA . MET A 1 293 ? 2.58 -36.031 -12.859 1 97.94 293 MET A CA 1
ATOM 2276 C C . MET A 1 293 ? 2.049 -37.344 -13.469 1 97.94 293 MET A C 1
ATOM 2278 O O . MET A 1 293 ? 1.277 -37.312 -14.422 1 97.94 293 MET A O 1
ATOM 2282 N N . GLY A 1 294 ? 2.521 -38.375 -12.898 1 97.62 294 GLY A N 1
ATOM 2283 C CA . GLY A 1 294 ? 2.039 -39.688 -13.352 1 97.62 294 GLY A CA 1
ATOM 2284 C C . GLY A 1 294 ? 0.553 -39.875 -13.133 1 97.62 294 GLY A C 1
ATOM 2285 O O . GLY A 1 294 ? -0.132 -40.5 -13.953 1 97.62 294 GLY A O 1
ATOM 2286 N N . LEU A 1 295 ? 0.065 -39.375 -12.031 1 97.69 295 LEU A N 1
ATOM 2287 C CA . LEU A 1 295 ? -1.352 -39.5 -11.703 1 97.69 295 LEU A CA 1
ATOM 2288 C C . LEU A 1 295 ? -2.199 -38.656 -12.656 1 97.69 295 LEU A C 1
ATOM 2290 O O . LEU A 1 295 ? -3.348 -39 -12.938 1 97.69 295 LEU A O 1
ATOM 2294 N N . LEU A 1 296 ? -1.763 -37.5 -13.141 1 97.12 296 LEU A N 1
ATOM 2295 C CA . LEU A 1 296 ? -2.5 -36.594 -14.023 1 97.12 296 LEU A CA 1
ATOM 2296 C C . LEU A 1 296 ? -2.537 -37.156 -15.445 1 97.12 296 LEU A C 1
ATOM 2298 O O . LEU A 1 296 ? -3.471 -36.875 -16.203 1 97.12 296 LEU A O 1
ATOM 2302 N N . GLU A 1 297 ? -1.76 -37.969 -15.867 1 89.12 297 GLU A N 1
ATOM 2303 C CA . GLU A 1 297 ? -1.656 -38.594 -17.172 1 89.12 297 GLU A CA 1
ATOM 2304 C C . GLU A 1 297 ? -1.772 -37.594 -18.312 1 89.12 297 GLU A C 1
ATOM 2306 O O . GLU A 1 297 ? -2.467 -36.562 -18.172 1 89.12 297 GLU A O 1
ATOM 2311 N N . GLU A 1 298 ? -1.118 -37.688 -19.391 1 92.75 298 GLU A N 1
ATOM 2312 C CA . GLU A 1 298 ? -1.21 -36.969 -20.656 1 92.75 298 GLU A CA 1
ATOM 2313 C C . GLU A 1 298 ? -0.977 -35.469 -20.438 1 92.75 298 GLU A C 1
ATOM 2315 O O . GLU A 1 298 ? -1.737 -34.625 -20.953 1 92.75 298 GLU A O 1
ATOM 2320 N N . VAL A 1 299 ? -0.158 -35.125 -19.578 1 96.69 299 VAL A N 1
ATOM 2321 C CA . VAL A 1 299 ? 0.22 -33.719 -19.359 1 96.69 299 VAL A CA 1
ATOM 2322 C C . VAL A 1 299 ? 1.652 -33.5 -19.828 1 96.69 299 VAL A C 1
ATOM 2324 O O . VAL A 1 299 ? 2.441 -34.438 -19.922 1 96.69 299 VAL A O 1
ATOM 2327 N N . LYS A 1 300 ? 1.918 -32.312 -20.234 1 96.81 300 LYS A N 1
ATOM 2328 C CA . LYS A 1 300 ? 3.262 -31.875 -20.609 1 96.81 300 LYS A CA 1
ATOM 2329 C C . LYS A 1 300 ? 3.809 -30.875 -19.594 1 96.81 300 LYS A C 1
ATOM 2331 O O . LYS A 1 300 ? 3.049 -30.281 -18.828 1 96.81 300 LYS A O 1
ATOM 2336 N N . GLN A 1 301 ? 5.09 -30.797 -19.562 1 96.69 301 GLN A N 1
ATOM 2337 C CA . GLN A 1 301 ? 5.727 -29.766 -18.75 1 96.69 301 GLN A CA 1
ATOM 2338 C C . GLN A 1 301 ? 6.035 -28.516 -19.562 1 96.69 301 GLN A C 1
ATOM 2340 O O . GLN A 1 301 ? 6.445 -28.625 -20.734 1 96.69 301 GLN A O 1
ATOM 2345 N N . ILE A 1 302 ? 5.887 -27.438 -18.984 1 97.06 302 ILE A N 1
ATOM 2346 C CA . ILE A 1 302 ? 6.121 -26.172 -19.656 1 97.06 302 ILE A CA 1
ATOM 2347 C C . ILE A 1 302 ? 7.574 -26.094 -20.125 1 97.06 302 ILE A C 1
ATOM 2349 O O . ILE A 1 302 ? 7.883 -25.406 -21.109 1 97.06 302 ILE A O 1
ATOM 2353 N N . ASP A 1 303 ? 8.445 -26.859 -19.5 1 96 303 ASP A N 1
ATOM 2354 C CA . ASP A 1 303 ? 9.867 -26.906 -19.844 1 96 303 ASP A CA 1
ATOM 2355 C C . ASP A 1 303 ? 10.062 -27.422 -21.266 1 96 303 ASP A C 1
ATOM 2357 O O . ASP A 1 303 ? 11.062 -27.109 -21.922 1 96 303 ASP A O 1
ATOM 2361 N N . GLU A 1 304 ? 9.164 -28.188 -21.719 1 95.69 304 GLU A N 1
ATOM 2362 C CA . GLU A 1 304 ? 9.227 -28.75 -23.062 1 95.69 304 GLU A CA 1
ATOM 2363 C C . GLU A 1 304 ? 9.094 -27.641 -24.109 1 95.69 304 GLU A C 1
ATOM 2365 O O . GLU A 1 304 ? 9.414 -27.859 -25.281 1 95.69 304 GLU A O 1
ATOM 2370 N N . TYR A 1 305 ? 8.664 -26.547 -23.734 1 95.5 305 TYR A N 1
ATOM 2371 C CA . TYR A 1 305 ? 8.492 -25.406 -24.625 1 95.5 305 TYR A CA 1
ATOM 2372 C C . TYR A 1 305 ? 9.594 -24.375 -24.422 1 95.5 305 TYR A C 1
ATOM 2374 O O . TYR A 1 305 ? 9.453 -23.219 -24.797 1 95.5 305 TYR A O 1
ATOM 2382 N N . SER A 1 306 ? 10.625 -24.75 -23.656 1 94.44 306 SER A N 1
ATOM 2383 C CA . SER A 1 306 ? 11.805 -23.922 -23.391 1 94.44 306 SER A CA 1
ATOM 2384 C C . SER A 1 306 ? 11.453 -22.75 -22.484 1 94.44 306 SER A C 1
ATOM 2386 O O . SER A 1 306 ? 11.984 -21.641 -22.672 1 94.44 306 SER A O 1
ATOM 2388 N N . VAL A 1 307 ? 10.469 -22.953 -21.719 1 95.62 307 VAL A N 1
ATOM 2389 C CA . VAL A 1 307 ? 10.102 -21.984 -20.688 1 95.62 307 VAL A CA 1
ATOM 2390 C C . VAL A 1 307 ? 10.367 -22.578 -19.312 1 95.62 307 VAL A C 1
ATOM 2392 O O . VAL A 1 307 ? 9.938 -23.703 -19.016 1 95.62 307 VAL A O 1
ATOM 2395 N N . ASP A 1 308 ? 11.133 -21.859 -18.531 1 93.81 308 ASP A N 1
ATOM 2396 C CA . ASP A 1 308 ? 11.414 -22.344 -17.172 1 93.81 308 ASP A CA 1
ATOM 2397 C C . ASP A 1 308 ? 10.156 -22.328 -16.312 1 93.81 308 ASP A C 1
ATOM 2399 O O . ASP A 1 308 ? 9.664 -21.25 -15.945 1 93.81 308 ASP A O 1
ATOM 2403 N N . GLY A 1 309 ? 9.727 -23.453 -15.875 1 93.38 309 GLY A N 1
ATOM 2404 C CA . GLY A 1 309 ? 8.469 -23.594 -15.156 1 93.38 309 GLY A CA 1
ATOM 2405 C C . GLY A 1 309 ? 8.508 -22.969 -13.766 1 93.38 309 GLY A C 1
ATOM 2406 O O . GLY A 1 309 ? 7.465 -22.703 -13.172 1 93.38 309 GLY A O 1
ATOM 2407 N N . ASP A 1 310 ? 9.695 -22.766 -13.227 1 91 310 ASP A N 1
ATOM 2408 C CA . ASP A 1 310 ? 9.836 -22.172 -11.898 1 91 310 ASP A CA 1
ATOM 2409 C C . ASP A 1 310 ? 9.656 -20.656 -11.945 1 91 310 ASP A C 1
ATOM 2411 O O . ASP A 1 310 ? 9.461 -20.031 -10.906 1 91 310 ASP A O 1
ATOM 2415 N N . LEU A 1 311 ? 9.656 -20.125 -13.164 1 94.69 311 LEU A N 1
ATOM 2416 C CA . LEU A 1 311 ? 9.719 -18.672 -13.273 1 94.69 311 LEU A CA 1
ATOM 2417 C C . LEU A 1 311 ? 8.414 -18.109 -13.844 1 94.69 311 LEU A C 1
ATOM 2419 O O . LEU A 1 311 ? 8.32 -16.922 -14.125 1 94.69 311 LEU A O 1
ATOM 2423 N N . ILE A 1 312 ? 7.434 -18.922 -13.992 1 94.81 312 ILE A N 1
ATOM 2424 C CA . ILE A 1 312 ? 6.199 -18.531 -14.656 1 94.81 312 ILE A CA 1
ATOM 2425 C C . ILE A 1 312 ? 5.59 -17.328 -13.938 1 94.81 312 ILE A C 1
ATOM 2427 O O . ILE A 1 312 ? 5.211 -16.344 -14.57 1 94.81 312 ILE A O 1
ATOM 2431 N N . GLU A 1 313 ? 5.535 -17.375 -12.68 1 93.75 313 GLU A N 1
ATOM 2432 C CA . GLU A 1 313 ? 4.91 -16.281 -11.93 1 93.75 313 GLU A CA 1
ATOM 2433 C C . GLU A 1 313 ? 5.738 -15.008 -12.016 1 93.75 313 GLU A C 1
ATOM 2435 O O . GLU A 1 313 ? 5.188 -13.906 -12.133 1 93.75 313 GLU A O 1
ATOM 2440 N N . ALA A 1 314 ? 7.008 -15.156 -11.938 1 96.56 314 ALA A N 1
ATOM 2441 C CA . ALA A 1 314 ? 7.863 -13.977 -12.078 1 96.56 314 ALA A CA 1
ATOM 2442 C C . ALA A 1 314 ? 7.672 -13.328 -13.445 1 96.56 314 ALA A C 1
ATOM 2444 O O . ALA A 1 314 ? 7.539 -12.109 -13.547 1 96.56 314 ALA A O 1
ATOM 2445 N N . TYR A 1 315 ? 7.652 -14.188 -14.516 1 97.75 315 TYR A N 1
ATOM 2446 C CA . TYR A 1 315 ? 7.348 -13.672 -15.844 1 97.75 315 TYR A CA 1
ATOM 2447 C C . TYR A 1 315 ? 6 -12.953 -15.859 1 97.75 315 TYR A C 1
ATOM 2449 O O . TYR A 1 315 ? 5.871 -11.867 -16.422 1 97.75 315 TYR A O 1
ATOM 2457 N N . ALA A 1 316 ? 5.055 -13.547 -15.203 1 97.44 316 ALA A N 1
ATOM 2458 C CA . ALA A 1 316 ? 3.689 -13.031 -15.203 1 97.44 316 ALA A CA 1
ATOM 2459 C C . ALA A 1 316 ? 3.625 -11.648 -14.555 1 97.44 316 ALA A C 1
ATOM 2461 O O . ALA A 1 316 ? 2.98 -10.742 -15.07 1 97.44 316 ALA A O 1
ATOM 2462 N N . PHE A 1 317 ? 4.305 -11.484 -13.469 1 97.88 317 PHE A N 1
ATOM 2463 C CA . PHE A 1 317 ? 4.227 -10.203 -12.766 1 97.88 317 PHE A CA 1
ATOM 2464 C C . PHE A 1 317 ? 4.965 -9.117 -13.547 1 97.88 317 PHE A C 1
ATOM 2466 O O . PHE A 1 317 ? 4.59 -7.945 -13.484 1 97.88 317 PHE A O 1
ATOM 2473 N N . GLY A 1 318 ? 6.02 -9.508 -14.328 1 98.5 318 GLY A N 1
ATOM 2474 C CA . GLY A 1 318 ? 6.578 -8.562 -15.281 1 98.5 318 GLY A CA 1
ATOM 2475 C C . GLY A 1 318 ? 5.582 -8.133 -16.344 1 98.5 318 GLY A C 1
ATOM 2476 O O . GLY A 1 318 ? 5.465 -6.941 -16.641 1 98.5 318 GLY A O 1
ATOM 2477 N N . TYR A 1 319 ? 4.875 -9.086 -16.828 1 98.62 319 TYR A N 1
ATOM 2478 C CA . TYR A 1 319 ? 3.875 -8.82 -17.859 1 98.62 319 TYR A CA 1
ATOM 2479 C C . TYR A 1 319 ? 2.75 -7.945 -17.312 1 98.62 319 TYR A C 1
ATOM 2481 O O . TYR A 1 319 ? 2.303 -7.012 -17.984 1 98.62 319 TYR A O 1
ATOM 2489 N N . LEU A 1 320 ? 2.279 -8.227 -16.109 1 98.31 320 LEU A N 1
ATOM 2490 C CA . LEU A 1 320 ? 1.226 -7.441 -15.469 1 98.31 320 LEU A CA 1
ATOM 2491 C C . LEU A 1 320 ? 1.672 -6 -15.25 1 98.31 320 LEU A C 1
ATOM 2493 O O . LEU A 1 320 ? 0.867 -5.07 -15.375 1 98.31 320 LEU A O 1
ATOM 2497 N N . ALA A 1 321 ? 2.945 -5.855 -14.938 1 98.06 321 ALA A N 1
ATOM 2498 C CA . ALA A 1 321 ? 3.479 -4.508 -14.766 1 98.06 321 ALA A CA 1
ATOM 2499 C C . ALA A 1 321 ? 3.348 -3.697 -16.047 1 98.06 321 ALA A C 1
ATOM 2501 O O . ALA A 1 321 ? 2.973 -2.523 -16.016 1 98.06 321 ALA A O 1
ATOM 2502 N N . ALA A 1 322 ? 3.637 -4.309 -17.172 1 98.31 322 ALA A N 1
ATOM 2503 C CA . ALA A 1 322 ? 3.475 -3.641 -18.469 1 98.31 322 ALA A CA 1
ATOM 2504 C C . ALA A 1 322 ? 2.023 -3.225 -18.688 1 98.31 322 ALA A C 1
ATOM 2506 O O . ALA A 1 322 ? 1.755 -2.119 -19.156 1 98.31 322 ALA A O 1
ATOM 2507 N N . ARG A 1 323 ? 1.168 -4.102 -18.328 1 97.88 323 ARG A N 1
ATOM 2508 C CA . ARG A 1 323 ? -0.249 -3.816 -18.531 1 97.88 323 ARG A CA 1
ATOM 2509 C C . ARG A 1 323 ? -0.729 -2.717 -17.594 1 97.88 323 ARG A C 1
ATOM 2511 O O . ARG A 1 323 ? -1.566 -1.894 -17.969 1 97.88 323 ARG A O 1
ATOM 2518 N N . THR A 1 324 ? -0.171 -2.699 -16.391 1 95.88 324 THR A N 1
ATOM 2519 C CA . THR A 1 324 ? -0.505 -1.647 -15.438 1 95.88 324 THR A CA 1
ATOM 2520 C C . THR A 1 324 ? -0.159 -0.274 -16 1 95.88 324 THR A C 1
ATOM 2522 O O . THR A 1 324 ? -0.995 0.633 -16 1 95.88 324 THR A O 1
ATOM 2525 N N . VAL A 1 325 ? 1.016 -0.106 -16.547 1 94.19 325 VAL A N 1
ATOM 2526 C CA . VAL A 1 325 ? 1.483 1.191 -17.031 1 94.19 325 VAL A CA 1
ATOM 2527 C C . VAL A 1 325 ? 0.674 1.614 -18.25 1 94.19 325 VAL A C 1
ATOM 2529 O O . VAL A 1 325 ? 0.479 2.809 -18.5 1 94.19 325 VAL A O 1
ATOM 2532 N N . LYS A 1 326 ? 0.104 0.643 -18.922 1 95.19 326 LYS A N 1
ATOM 2533 C CA . LYS A 1 326 ? -0.675 0.93 -20.125 1 95.19 326 LYS A CA 1
ATOM 2534 C C . LYS A 1 326 ? -2.168 0.977 -19.812 1 95.19 326 LYS A C 1
ATOM 2536 O O . LYS A 1 326 ? -2.988 1.16 -20.703 1 95.19 326 LYS A O 1
ATOM 2541 N N . LYS A 1 327 ? -2.551 0.744 -18.594 1 93.38 327 LYS A N 1
ATOM 2542 C CA . LYS A 1 327 ? -3.934 0.769 -18.125 1 93.38 327 LYS A CA 1
ATOM 2543 C C . LYS A 1 327 ? -4.766 -0.309 -18.812 1 93.38 327 LYS A C 1
ATOM 2545 O O . LYS A 1 327 ? -5.934 -0.083 -19.141 1 93.38 327 LYS A O 1
ATOM 2550 N N . LEU A 1 328 ? -4.102 -1.453 -19.078 1 96.62 328 LEU A N 1
ATOM 2551 C CA . LEU A 1 328 ? -4.789 -2.598 -19.672 1 96.62 328 LEU A CA 1
ATOM 2552 C C . LEU A 1 328 ? -5.312 -3.533 -18.594 1 96.62 328 LEU A C 1
ATOM 2554 O O . LEU A 1 328 ? -4.758 -3.582 -17.484 1 96.62 328 LEU A O 1
ATOM 2558 N N . PRO A 1 329 ? -6.336 -4.309 -18.875 1 97.12 329 PRO A N 1
ATOM 2559 C CA . PRO A 1 329 ? -6.895 -5.219 -17.859 1 97.12 329 PRO A CA 1
ATOM 2560 C C . PRO A 1 329 ? -5.914 -6.316 -17.453 1 97.12 329 PRO A C 1
ATOM 2562 O O . PRO A 1 329 ? -5.18 -6.84 -18.297 1 97.12 329 PRO A O 1
ATOM 2565 N N . ILE A 1 330 ? -5.957 -6.664 -16.172 1 97.12 330 ILE A N 1
ATOM 2566 C CA . ILE A 1 330 ? -5.168 -7.789 -15.688 1 97.12 330 ILE A CA 1
ATOM 2567 C C . ILE A 1 330 ? -6.086 -8.828 -15.047 1 97.12 330 ILE A C 1
ATOM 2569 O O . ILE A 1 330 ? -5.641 -9.914 -14.68 1 97.12 330 ILE A O 1
ATOM 2573 N N . SER A 1 331 ? -7.305 -8.523 -14.883 1 95.19 331 SER A N 1
ATOM 2574 C CA . SER A 1 331 ? -8.305 -9.461 -14.383 1 95.19 331 SER A CA 1
ATOM 2575 C C . SER A 1 331 ? -9.594 -9.383 -15.188 1 95.19 331 SER A C 1
ATOM 2577 O O . SER A 1 331 ? -9.891 -8.352 -15.805 1 95.19 331 SER A O 1
ATOM 2579 N N . TYR A 1 332 ? -10.328 -10.438 -15.172 1 96 332 TYR A N 1
ATOM 2580 C CA . TYR A 1 332 ? -11.492 -10.594 -16.031 1 96 332 TYR A CA 1
ATOM 2581 C C . TYR A 1 332 ? -12.633 -11.297 -15.297 1 96 332 TYR A C 1
ATOM 2583 O O . TYR A 1 332 ? -12.398 -12 -14.312 1 96 332 TYR A O 1
ATOM 2591 N N . PRO A 1 333 ? -13.891 -11.133 -15.82 1 95.38 333 PRO A N 1
ATOM 2592 C CA . PRO A 1 333 ? -15.016 -11.836 -15.211 1 95.38 333 PRO A CA 1
ATOM 2593 C C . PRO A 1 333 ? -14.812 -13.352 -15.172 1 95.38 333 PRO A C 1
ATOM 2595 O O . PRO A 1 333 ? -15.164 -14 -14.18 1 95.38 333 PRO A O 1
ATOM 2598 N N . THR A 1 334 ? -14.07 -13.891 -16.109 1 94.44 334 THR A N 1
ATOM 2599 C CA . THR A 1 334 ? -13.922 -15.336 -16.266 1 94.44 334 THR A CA 1
ATOM 2600 C C . THR A 1 334 ? -12.695 -15.836 -15.492 1 94.44 334 THR A C 1
ATOM 2602 O O . THR A 1 334 ? -12.391 -17.031 -15.516 1 94.44 334 THR A O 1
ATOM 2605 N N . THR A 1 335 ? -12 -14.961 -14.852 1 93.94 335 THR A N 1
ATOM 2606 C CA . THR A 1 335 ? -10.82 -15.398 -14.109 1 93.94 335 THR A CA 1
ATOM 2607 C C . THR A 1 335 ? -11 -15.133 -12.609 1 93.94 335 THR A C 1
ATOM 2609 O O . THR A 1 335 ? -10.938 -16.062 -11.805 1 93.94 335 THR A O 1
ATOM 2612 N N . THR A 1 336 ? -11.328 -13.867 -12.289 1 92.69 336 THR A N 1
ATOM 2613 C CA . THR A 1 336 ? -11.414 -13.523 -10.867 1 92.69 336 THR A CA 1
ATOM 2614 C C . THR A 1 336 ? -12.859 -13.258 -10.461 1 92.69 336 THR A C 1
ATOM 2616 O O . THR A 1 336 ? -13.148 -13.094 -9.273 1 92.69 336 THR A O 1
ATOM 2619 N N . GLY A 1 337 ? -13.742 -13.156 -11.477 1 91.81 337 GLY A N 1
ATOM 2620 C CA . GLY A 1 337 ? -15.148 -12.93 -11.172 1 91.81 337 GLY A CA 1
ATOM 2621 C C . GLY A 1 337 ? -15.516 -11.461 -11.117 1 91.81 337 GLY A C 1
ATOM 2622 O O . GLY A 1 337 ? -16.641 -11.109 -10.766 1 91.81 337 GLY A O 1
ATOM 2623 N N . VAL A 1 338 ? -14.648 -10.57 -11.492 1 93 338 VAL A N 1
ATOM 2624 C CA . VAL A 1 338 ? -15 -9.156 -11.586 1 93 338 VAL A CA 1
ATOM 2625 C C . VAL A 1 338 ? -16.078 -8.961 -12.641 1 93 338 VAL A C 1
ATOM 2627 O O . VAL A 1 338 ? -16.219 -9.781 -13.555 1 93 338 VAL A O 1
ATOM 2630 N N . LYS A 1 339 ? -16.875 -7.898 -12.539 1 92.94 339 LYS A N 1
ATOM 2631 C CA . LYS A 1 339 ? -18 -7.688 -13.445 1 92.94 339 LYS A CA 1
ATOM 2632 C C . LYS A 1 339 ? -17.5 -7.301 -14.844 1 92.94 339 LYS A C 1
ATOM 2634 O O . LYS A 1 339 ? -18.109 -7.699 -15.844 1 92.94 339 LYS A O 1
ATOM 2639 N N . THR A 1 340 ? -16.469 -6.473 -14.859 1 95.44 340 THR A N 1
ATOM 2640 C CA . THR A 1 340 ? -15.836 -6.035 -16.094 1 95.44 340 THR A CA 1
ATOM 2641 C C . THR A 1 340 ? -14.312 -6.141 -16 1 95.44 340 THR A C 1
ATOM 2643 O O . THR A 1 340 ? -13.75 -6.094 -14.906 1 95.44 340 THR A O 1
ATOM 2646 N N . PRO A 1 341 ? -13.68 -6.383 -17.156 1 96 341 PRO A N 1
ATOM 2647 C CA . PRO A 1 341 ? -12.219 -6.418 -17.078 1 96 341 PRO A CA 1
ATOM 2648 C C . PRO A 1 341 ? -11.633 -5.203 -16.359 1 96 341 PRO A C 1
ATOM 2650 O O . PRO A 1 341 ? -12.133 -4.082 -16.531 1 96 341 PRO A O 1
ATOM 2653 N N . LYS A 1 342 ? -10.625 -5.465 -15.516 1 94.81 342 LYS A N 1
ATOM 2654 C CA . LYS A 1 342 ? -10.094 -4.391 -14.68 1 94.81 342 LYS A CA 1
ATOM 2655 C C . LYS A 1 342 ? -8.578 -4.316 -14.773 1 94.81 342 LYS A C 1
ATOM 2657 O O . LYS A 1 342 ? -7.898 -5.348 -14.773 1 94.81 342 LYS A O 1
ATOM 2662 N N . SER A 1 343 ? -8.109 -3.064 -14.961 1 93.81 343 SER A N 1
ATOM 2663 C CA . SER A 1 343 ? -6.688 -2.857 -14.727 1 93.81 343 SER A CA 1
ATOM 2664 C C . SER A 1 343 ? -6.344 -2.986 -13.242 1 93.81 343 SER A C 1
ATOM 2666 O O . SER A 1 343 ? -7.238 -3.123 -12.406 1 93.81 343 SER A O 1
ATOM 2668 N N . GLY A 1 344 ? -5.062 -2.949 -12.992 1 93.19 344 GLY A N 1
ATOM 2669 C CA . GLY A 1 344 ? -4.621 -3.076 -11.617 1 93.19 344 GLY A CA 1
ATOM 2670 C C . GLY A 1 344 ? -3.16 -2.719 -11.422 1 93.19 344 GLY A C 1
ATOM 2671 O O . GLY A 1 344 ? -2.43 -2.514 -12.391 1 93.19 344 GLY A O 1
ATOM 2672 N N . GLY A 1 345 ? -2.846 -2.615 -10.117 1 94.69 345 GLY A N 1
ATOM 2673 C CA . GLY A 1 345 ? -1.492 -2.227 -9.75 1 94.69 345 GLY A CA 1
ATOM 2674 C C . GLY A 1 345 ? -1.355 -0.746 -9.453 1 94.69 345 GLY A C 1
ATOM 2675 O O . GLY A 1 345 ? -2.229 0.048 -9.812 1 94.69 345 GLY A O 1
ATOM 2676 N N . THR A 1 346 ? -0.354 -0.508 -8.719 1 94.88 346 THR A N 1
ATOM 2677 C CA . THR A 1 346 ? 0.04 0.866 -8.43 1 94.88 346 THR A CA 1
ATOM 2678 C C . THR A 1 346 ? 1.457 1.138 -8.922 1 94.88 346 THR A C 1
ATOM 2680 O O . THR A 1 346 ? 2.262 0.214 -9.055 1 94.88 346 THR A O 1
ATOM 2683 N N . LEU A 1 347 ? 1.687 2.377 -9.281 1 94.75 347 LEU A N 1
ATOM 2684 C CA . LEU A 1 347 ? 2.992 2.744 -9.82 1 94.75 347 LEU A CA 1
ATOM 2685 C C . LEU A 1 347 ? 3.723 3.691 -8.867 1 94.75 347 LEU A C 1
ATOM 2687 O O . LEU A 1 347 ? 3.158 4.699 -8.438 1 94.75 347 LEU A O 1
ATOM 2691 N N . VAL A 1 348 ? 4.844 3.26 -8.438 1 90.44 348 VAL A N 1
ATOM 2692 C CA . VAL A 1 348 ? 5.781 4.172 -7.793 1 90.44 348 VAL A CA 1
ATOM 2693 C C . VAL A 1 348 ? 6.691 4.809 -8.836 1 90.44 348 VAL A C 1
ATOM 2695 O O . VAL A 1 348 ? 7.398 4.105 -9.562 1 90.44 348 VAL A O 1
ATOM 2698 N N . LEU A 1 349 ? 6.602 6.141 -8.859 1 81.69 349 LEU A N 1
ATOM 2699 C CA . LEU A 1 349 ? 7.332 6.848 -9.898 1 81.69 349 LEU A CA 1
ATOM 2700 C C . LEU A 1 349 ? 8.727 7.246 -9.414 1 81.69 349 LEU A C 1
ATOM 2702 O O . LEU A 1 349 ? 8.922 7.52 -8.234 1 81.69 349 LEU A O 1
ATOM 2706 N N . MET B 1 1 ? -3.922 23.141 -16.094 1 92.25 1 MET B N 1
ATOM 2707 C CA . MET B 1 1 ? -4.102 22.953 -14.656 1 92.25 1 MET B CA 1
ATOM 2708 C C . MET B 1 1 ? -4.945 21.719 -14.375 1 92.25 1 MET B C 1
ATOM 2710 O O . MET B 1 1 ? -5.871 21.406 -15.125 1 92.25 1 MET B O 1
ATOM 2714 N N . LEU B 1 2 ? -4.48 20.984 -13.406 1 97.31 2 LEU B N 1
ATOM 2715 C CA . LEU B 1 2 ? -5.25 19.828 -12.953 1 97.31 2 LEU B CA 1
ATOM 2716 C C . LEU B 1 2 ? -6.273 20.25 -11.898 1 97.31 2 LEU B C 1
ATOM 2718 O O . LEU B 1 2 ? -5.992 21.109 -11.055 1 97.31 2 LEU B O 1
ATOM 2722 N N . LYS B 1 3 ? -7.492 19.812 -12.055 1 98.56 3 LYS B N 1
ATOM 2723 C CA . LYS B 1 3 ? -8.5 19.922 -11.008 1 98.56 3 LYS B CA 1
ATOM 2724 C C . LYS B 1 3 ? -8.453 18.719 -10.07 1 98.56 3 LYS B C 1
ATOM 2726 O O . LYS B 1 3 ? -8.742 17.594 -10.477 1 98.56 3 LYS B O 1
ATOM 2731 N N . ILE B 1 4 ? -8.125 18.938 -8.734 1 98.81 4 ILE B N 1
ATOM 2732 C CA . ILE B 1 4 ? -7.738 17.828 -7.855 1 98.81 4 ILE B CA 1
ATOM 2733 C C . ILE B 1 4 ? -8.492 17.953 -6.531 1 98.81 4 ILE B C 1
ATOM 2735 O O . ILE B 1 4 ? -8.633 19.047 -5.98 1 98.81 4 ILE B O 1
ATOM 2739 N N . ILE B 1 5 ? -8.977 16.891 -6.051 1 98.75 5 ILE B N 1
ATOM 2740 C CA . ILE B 1 5 ? -9.516 16.797 -4.703 1 98.75 5 ILE B CA 1
ATOM 2741 C C . ILE B 1 5 ? -8.445 16.281 -3.746 1 98.75 5 ILE B C 1
ATOM 2743 O O . ILE B 1 5 ? -7.828 15.242 -4.004 1 98.75 5 ILE B O 1
ATOM 2747 N N . GLY B 1 6 ? -8.156 17 -2.73 1 98.62 6 GLY B N 1
ATOM 2748 C CA . GLY B 1 6 ? -7.371 16.484 -1.617 1 98.62 6 GLY B CA 1
ATOM 2749 C C . GLY B 1 6 ? -8.227 16.047 -0.443 1 98.62 6 GLY B C 1
ATOM 2750 O O . GLY B 1 6 ? -9.219 16.688 -0.109 1 98.62 6 GLY B O 1
ATOM 2751 N N . THR B 1 7 ? -7.863 14.875 0.172 1 98.12 7 THR B N 1
ATOM 2752 C CA . THR B 1 7 ? -8.641 14.398 1.312 1 98.12 7 THR B CA 1
ATOM 2753 C C . THR B 1 7 ? -7.73 13.727 2.338 1 98.12 7 THR B C 1
ATOM 2755 O O . THR B 1 7 ? -6.727 13.102 1.976 1 98.12 7 THR B O 1
ATOM 2758 N N . MET B 1 8 ? -8.078 13.922 3.617 1 93.12 8 MET B N 1
ATOM 2759 C CA . MET B 1 8 ? -7.297 13.312 4.695 1 93.12 8 MET B CA 1
ATOM 2760 C C . MET B 1 8 ? -8.125 13.227 5.977 1 93.12 8 MET B C 1
ATOM 2762 O O . MET B 1 8 ? -9.164 13.875 6.094 1 93.12 8 MET B O 1
ATOM 2766 N N . SER B 1 9 ? -7.762 12.32 6.73 1 89 9 SER B N 1
ATOM 2767 C CA . SER B 1 9 ? -8.242 12.18 8.102 1 89 9 SER B CA 1
ATOM 2768 C C . SER B 1 9 ? -7.117 12.406 9.109 1 89 9 SER B C 1
ATOM 2770 O O . SER B 1 9 ? -6.09 11.727 9.062 1 89 9 SER B O 1
ATOM 2772 N N . GLY B 1 10 ? -7.277 13.375 9.945 1 76.38 10 GLY B N 1
ATOM 2773 C CA . GLY B 1 10 ? -6.207 13.75 10.844 1 76.38 10 GLY B CA 1
ATOM 2774 C C . GLY B 1 10 ? -6.219 12.969 12.148 1 76.38 10 GLY B C 1
ATOM 2775 O O . GLY B 1 10 ? -7.078 12.109 12.352 1 76.38 10 GLY B O 1
ATOM 2776 N N . THR B 1 11 ? -5.328 13.312 12.992 1 68.19 11 THR B N 1
ATOM 2777 C CA . THR B 1 11 ? -5.078 12.578 14.227 1 68.19 11 THR B CA 1
ATOM 2778 C C . THR B 1 11 ? -6.145 12.906 15.266 1 68.19 11 THR B C 1
ATOM 2780 O O . THR B 1 11 ? -6.266 12.211 16.281 1 68.19 11 THR B O 1
ATOM 2783 N N . SER B 1 12 ? -6.922 13.922 14.969 1 71.12 12 SER B N 1
ATOM 2784 C CA . SER B 1 12 ? -8.016 14.219 15.898 1 71.12 12 SER B CA 1
ATOM 2785 C C . SER B 1 12 ? -9.125 13.172 15.789 1 71.12 12 SER B C 1
ATOM 2787 O O . SER B 1 12 ? -9.953 13.047 16.688 1 71.12 12 SER B O 1
ATOM 2789 N N . CYS B 1 13 ? -9.141 12.469 14.68 1 77.06 13 CYS B N 1
ATOM 2790 C CA . CYS B 1 13 ? -10.055 11.367 14.422 1 77.06 13 CYS B CA 1
ATOM 2791 C C . CYS B 1 13 ? -11.5 11.844 14.469 1 77.06 13 CYS B C 1
ATOM 2793 O O . CYS B 1 13 ? -12.391 11.109 14.906 1 77.06 13 CYS B O 1
ATOM 2795 N N . ASP B 1 14 ? -11.695 13.102 14.039 1 80.94 14 ASP B N 1
ATOM 2796 C CA . ASP B 1 14 ? -13.039 13.641 14.188 1 80.94 14 ASP B CA 1
ATOM 2797 C C . ASP B 1 14 ? -13.75 13.719 12.836 1 80.94 14 ASP B C 1
ATOM 2799 O O . ASP B 1 14 ? -14.969 13.938 12.781 1 80.94 14 ASP B O 1
ATOM 2803 N N . GLY B 1 15 ? -13.055 13.578 11.828 1 90.38 15 GLY B N 1
ATOM 2804 C CA . GLY B 1 15 ? -13.711 13.648 10.531 1 90.38 15 GLY B CA 1
ATOM 2805 C C . GLY B 1 15 ? -12.734 13.648 9.367 1 90.38 15 GLY B C 1
ATOM 2806 O O . GLY B 1 15 ? -11.555 13.336 9.539 1 90.38 15 GLY B O 1
ATOM 2807 N N . ILE B 1 16 ? -13.32 13.93 8.195 1 95.62 16 ILE B N 1
ATOM 2808 C CA . ILE B 1 16 ? -12.578 13.945 6.938 1 95.62 16 ILE B CA 1
ATOM 2809 C C . ILE B 1 16 ? -12.578 15.352 6.355 1 95.62 16 ILE B C 1
ATOM 2811 O O . ILE B 1 16 ? -13.625 16.016 6.316 1 95.62 16 ILE B O 1
ATOM 2815 N N . ASP B 1 17 ? -11.422 15.789 6.02 1 95.56 17 ASP B N 1
ATOM 2816 C CA . ASP B 1 17 ? -11.297 17.031 5.266 1 95.56 17 ASP B CA 1
ATOM 2817 C C . ASP B 1 17 ? -11.242 16.75 3.764 1 95.56 17 ASP B C 1
ATOM 2819 O O . ASP B 1 17 ? -10.508 15.875 3.311 1 95.56 17 ASP B O 1
ATOM 2823 N N . VAL B 1 18 ? -12.039 17.422 3.016 1 97.94 18 VAL B N 1
ATOM 2824 C CA . VAL B 1 18 ? -12.039 17.375 1.557 1 97.94 18 VAL B CA 1
ATOM 2825 C C . VAL B 1 18 ? -11.898 18.781 0.992 1 97.94 18 VAL B C 1
ATOM 2827 O O . VAL B 1 18 ? -12.57 19.703 1.45 1 97.94 18 VAL B O 1
ATOM 2830 N N . ALA B 1 19 ? -10.984 18.938 0.033 1 98.19 19 ALA B N 1
ATOM 2831 C CA . ALA B 1 19 ? -10.789 20.266 -0.562 1 98.19 19 ALA B CA 1
ATOM 2832 C C . ALA B 1 19 ? -10.508 20.141 -2.059 1 98.19 19 ALA B C 1
ATOM 2834 O O . ALA B 1 19 ? -9.953 19.141 -2.521 1 98.19 19 ALA B O 1
ATOM 2835 N N . LEU B 1 20 ? -10.891 21.141 -2.779 1 98.62 20 LEU B N 1
ATOM 2836 C CA . LEU B 1 20 ? -10.68 21.234 -4.219 1 98.62 20 LEU B CA 1
ATOM 2837 C C . LEU B 1 20 ? -9.625 22.281 -4.559 1 98.62 20 LEU B C 1
ATOM 2839 O O . LEU B 1 20 ? -9.68 23.406 -4.047 1 98.62 20 LEU B O 1
ATOM 2843 N N . ILE B 1 21 ? -8.672 21.891 -5.395 1 98.31 21 ILE B N 1
ATOM 2844 C CA . ILE B 1 21 ? -7.668 22.844 -5.852 1 98.31 21 ILE B CA 1
ATOM 2845 C C . ILE B 1 21 ? -7.496 22.719 -7.367 1 98.31 21 ILE B C 1
ATOM 2847 O O . ILE B 1 21 ? -7.781 21.672 -7.949 1 98.31 21 ILE B O 1
ATOM 2851 N N . GLU B 1 22 ? -7.121 23.75 -7.977 1 98.56 22 GLU B N 1
ATOM 2852 C CA . GLU B 1 22 ? -6.594 23.781 -9.336 1 98.56 22 GLU B CA 1
ATOM 2853 C C . GLU B 1 22 ? -5.129 24.203 -9.352 1 98.56 22 GLU B C 1
ATOM 2855 O O . GLU B 1 22 ? -4.777 25.25 -8.82 1 98.56 22 GLU B O 1
ATOM 2860 N N . THR B 1 23 ? -4.297 23.344 -9.922 1 98.44 23 THR B N 1
ATOM 2861 C CA . THR B 1 23 ? -2.871 23.641 -9.844 1 98.44 23 THR B CA 1
ATOM 2862 C C . THR B 1 23 ? -2.107 22.922 -10.953 1 98.44 23 THR B C 1
ATOM 2864 O O . THR B 1 23 ? -2.605 21.953 -11.523 1 98.44 23 THR B O 1
ATOM 2867 N N . ASP B 1 24 ? -0.929 23.422 -11.281 1 97.31 24 ASP B N 1
ATOM 2868 C CA . ASP B 1 24 ? -0.007 22.75 -12.188 1 97.31 24 ASP B CA 1
ATOM 2869 C C . ASP B 1 24 ? 1.06 21.984 -11.414 1 97.31 24 ASP B C 1
ATOM 2871 O O . ASP B 1 24 ? 1.998 21.438 -12 1 97.31 24 ASP B O 1
ATOM 2875 N N . GLY B 1 25 ? 0.933 21.969 -10.047 1 96.88 25 GLY B N 1
ATOM 2876 C CA . GLY B 1 25 ? 1.9 21.281 -9.211 1 96.88 25 GLY B CA 1
ATOM 2877 C C . GLY B 1 25 ? 3.166 22.078 -8.977 1 96.88 25 GLY B C 1
ATOM 2878 O O . GLY B 1 25 ? 4.117 21.594 -8.367 1 96.88 25 GLY B O 1
ATOM 2879 N N . GLU B 1 26 ? 3.164 23.312 -9.453 1 94.62 26 GLU B N 1
ATOM 2880 C CA . GLU B 1 26 ? 4.32 24.203 -9.336 1 94.62 26 GLU B CA 1
ATOM 2881 C C . GLU B 1 26 ? 3.906 25.594 -8.852 1 94.62 26 GLU B C 1
ATOM 2883 O O . GLU B 1 26 ? 3.494 25.75 -7.703 1 94.62 26 GLU B O 1
ATOM 2888 N N . SER B 1 27 ? 3.707 26.562 -9.773 1 90.44 27 SER B N 1
ATOM 2889 C CA . SER B 1 27 ? 3.518 27.938 -9.352 1 90.44 27 SER B CA 1
ATOM 2890 C C . SER B 1 27 ? 2.047 28.344 -9.414 1 90.44 27 SER B C 1
ATOM 2892 O O . SER B 1 27 ? 1.631 29.297 -8.758 1 90.44 27 SER B O 1
ATOM 2894 N N . LYS B 1 28 ? 1.254 27.672 -10.117 1 96 28 LYS B N 1
ATOM 2895 C CA . LYS B 1 28 ? -0.163 28.016 -10.227 1 96 28 LYS B CA 1
ATOM 2896 C C . LYS B 1 28 ? -0.986 27.266 -9.18 1 96 28 LYS B C 1
ATOM 2898 O O . LYS B 1 28 ? -0.947 26.047 -9.109 1 96 28 LYS B O 1
ATOM 2903 N N . LEU B 1 29 ? -1.732 28.078 -8.383 1 97.62 29 LEU B N 1
ATOM 2904 C CA . LEU B 1 29 ? -2.508 27.516 -7.289 1 97.62 29 LEU B CA 1
ATOM 2905 C C . LEU B 1 29 ? -3.801 28.297 -7.07 1 97.62 29 LEU B C 1
ATOM 2907 O O . LEU B 1 29 ? -3.77 29.5 -6.844 1 97.62 29 LEU B O 1
ATOM 2911 N N . LYS B 1 30 ? -4.914 27.625 -7.223 1 97.69 30 LYS B N 1
ATOM 2912 C CA . LYS B 1 30 ? -6.227 28.156 -6.879 1 97.69 30 LYS B CA 1
ATOM 2913 C C . LYS B 1 30 ? -6.949 27.25 -5.891 1 97.69 30 LYS B C 1
ATOM 2915 O O . LYS B 1 30 ? -7.188 26.062 -6.18 1 97.69 30 LYS B O 1
ATOM 2920 N N . LEU B 1 31 ? -7.227 27.812 -4.77 1 97.88 31 LEU B N 1
ATOM 2921 C CA . LEU B 1 31 ? -8.016 27.094 -3.773 1 97.88 31 LEU B CA 1
ATOM 2922 C C . LEU B 1 31 ? -9.508 27.297 -4.012 1 97.88 31 LEU B C 1
ATOM 2924 O O . LEU B 1 31 ? -9.992 28.422 -4.043 1 97.88 31 LEU B O 1
ATOM 2928 N N . LYS B 1 32 ? -10.25 26.219 -4.16 1 97.38 32 LYS B N 1
ATOM 2929 C CA . LYS B 1 32 ? -11.633 26.312 -4.609 1 97.38 32 LYS B CA 1
ATOM 2930 C C . LYS B 1 32 ? -12.602 25.953 -3.486 1 97.38 32 LYS B C 1
ATOM 2932 O O . LYS B 1 32 ? -13.805 25.797 -3.723 1 97.38 32 LYS B O 1
ATOM 2937 N N . GLY B 1 33 ? -12.062 25.766 -2.27 1 96.12 33 GLY B N 1
ATOM 2938 C CA . GLY B 1 33 ? -12.906 25.484 -1.121 1 96.12 33 GLY B CA 1
ATOM 2939 C C . GLY B 1 33 ? -12.938 24.016 -0.754 1 96.12 33 GLY B C 1
ATOM 2940 O O . GLY B 1 33 ? -12.258 23.203 -1.385 1 96.12 33 GLY B O 1
ATOM 2941 N N . GLY B 1 34 ? -13.695 23.688 0.325 1 97 34 GLY B N 1
ATOM 2942 C CA . GLY B 1 34 ? -13.789 22.328 0.832 1 97 34 GLY B CA 1
ATOM 2943 C C . GLY B 1 34 ? -14.82 22.156 1.931 1 97 34 GLY B C 1
ATOM 2944 O O . GLY B 1 34 ? -15.727 22.984 2.061 1 97 34 GLY B O 1
ATOM 2945 N N . MET B 1 35 ? -14.719 21 2.531 1 95.06 35 MET B N 1
ATOM 2946 C CA . MET B 1 35 ? -15.656 20.656 3.596 1 95.06 35 MET B CA 1
ATOM 2947 C C . MET B 1 35 ? -15 19.719 4.609 1 95.06 35 MET B C 1
ATOM 2949 O O . MET B 1 35 ? -14.109 18.953 4.266 1 95.06 35 MET B O 1
ATOM 2953 N N . VAL B 1 36 ? -15.461 19.938 5.824 1 92.94 36 VAL B N 1
ATOM 2954 C CA . VAL B 1 36 ? -15.133 19 6.883 1 92.94 36 VAL B CA 1
ATOM 2955 C C . VAL B 1 36 ? -16.359 18.141 7.203 1 92.94 36 VAL B C 1
ATOM 2957 O O . VAL B 1 36 ? -17.422 18.656 7.543 1 92.94 36 VAL B O 1
ATOM 2960 N N . ILE B 1 37 ? -16.188 16.906 7.062 1 93.88 37 ILE B N 1
ATOM 2961 C CA . ILE B 1 37 ? -17.297 15.984 7.301 1 93.88 37 ILE B CA 1
ATOM 2962 C C . ILE B 1 37 ? -17 15.133 8.539 1 93.88 37 ILE B C 1
ATOM 2964 O O . ILE B 1 37 ? -16.078 14.32 8.531 1 93.88 37 ILE B O 1
ATOM 2968 N N . PRO B 1 38 ? -17.812 15.25 9.539 1 92.19 38 PRO B N 1
ATOM 2969 C CA . PRO B 1 38 ? -17.547 14.508 10.773 1 92.19 38 PRO B CA 1
ATOM 2970 C C . PRO B 1 38 ? -17.797 13.008 10.625 1 92.19 38 PRO B C 1
ATOM 2972 O O . PRO B 1 38 ? -18.672 12.594 9.867 1 92.19 38 PRO B O 1
ATOM 2975 N N . TYR B 1 39 ? -17.031 12.266 11.359 1 92.75 39 TYR B N 1
ATOM 2976 C CA . TYR B 1 39 ? -17.328 10.844 11.508 1 92.75 39 TYR B CA 1
ATOM 2977 C C . TYR B 1 39 ? -18.531 10.633 12.422 1 92.75 39 TYR B C 1
ATOM 2979 O O . TYR B 1 39 ? -18.828 11.461 13.281 1 92.75 39 TYR B O 1
ATOM 2987 N N . GLU B 1 40 ? -19.156 9.5 12.188 1 92.56 40 GLU B N 1
ATOM 2988 C CA . GLU B 1 40 ? -20.047 9.016 13.25 1 92.56 40 GLU B CA 1
ATOM 2989 C C . GLU B 1 40 ? -19.266 8.766 14.539 1 92.56 40 GLU B C 1
ATOM 2991 O O . GLU B 1 40 ? -18.109 8.336 14.508 1 92.56 40 GLU B O 1
ATOM 2996 N N . SER B 1 41 ? -19.938 9.016 15.672 1 89.31 41 SER B N 1
ATOM 2997 C CA . SER B 1 41 ? -19.281 8.922 16.969 1 89.31 41 SER B CA 1
ATOM 2998 C C . SER B 1 41 ? -18.656 7.551 17.188 1 89.31 41 SER B C 1
ATOM 3000 O O . SER B 1 41 ? -17.562 7.438 17.75 1 89.31 41 SER B O 1
ATOM 3002 N N . SER B 1 42 ? -19.344 6.57 16.766 1 91.44 42 SER B N 1
ATOM 3003 C CA . SER B 1 42 ? -18.844 5.207 16.953 1 91.44 42 SER B CA 1
ATOM 3004 C C . SER B 1 42 ? -17.547 4.984 16.172 1 91.44 42 SER B C 1
ATOM 3006 O O . SER B 1 42 ? -16.609 4.395 16.703 1 91.44 42 SER B O 1
ATOM 3008 N N . PHE B 1 43 ? -17.5 5.527 15 1 92.25 43 PHE B N 1
ATOM 3009 C CA . PHE B 1 43 ? -16.312 5.352 14.18 1 92.25 43 PHE B CA 1
ATOM 3010 C C . PHE B 1 43 ? -15.148 6.176 14.727 1 92.25 43 PHE B C 1
ATOM 3012 O O . PHE B 1 43 ? -14.008 5.707 14.758 1 92.25 43 PHE B O 1
ATOM 3019 N N . SER B 1 44 ? -15.469 7.359 15.156 1 89.5 44 SER B N 1
ATOM 3020 C CA . SER B 1 44 ? -14.453 8.219 15.758 1 89.5 44 SER B CA 1
ATOM 3021 C C . SER B 1 44 ? -13.789 7.543 16.953 1 89.5 44 SER B C 1
ATOM 3023 O O . SER B 1 44 ? -12.562 7.609 17.109 1 89.5 44 SER B O 1
ATOM 3025 N N . THR B 1 45 ? -14.555 6.891 17.703 1 87.56 45 THR B N 1
ATOM 3026 C CA . THR B 1 45 ? -14.047 6.199 18.891 1 87.56 45 THR B CA 1
ATOM 3027 C C . THR B 1 45 ? -13.117 5.059 18.484 1 87.56 45 THR B C 1
ATOM 3029 O O . THR B 1 45 ? -12.062 4.875 19.094 1 87.56 45 THR B O 1
ATOM 3032 N N . VAL B 1 46 ? -13.516 4.379 17.5 1 89.31 46 VAL B N 1
ATOM 3033 C CA . VAL B 1 46 ? -12.703 3.271 17.016 1 89.31 46 VAL B CA 1
ATOM 3034 C C . VAL B 1 46 ? -11.359 3.797 16.5 1 89.31 46 VAL B C 1
ATOM 3036 O O . VAL B 1 46 ? -10.305 3.246 16.812 1 89.31 46 VAL B O 1
ATOM 3039 N N . LEU B 1 47 ? -11.414 4.859 15.758 1 89 47 LEU B N 1
ATOM 3040 C CA . LEU B 1 47 ? -10.211 5.434 15.164 1 89 47 LEU B CA 1
ATOM 3041 C C . LEU B 1 47 ? -9.273 5.973 16.25 1 89 47 LEU B C 1
ATOM 3043 O O . LEU B 1 47 ? -8.055 5.844 16.141 1 89 47 LEU B O 1
ATOM 3047 N N . LYS B 1 48 ? -9.82 6.555 17.266 1 82.56 48 LYS B N 1
ATOM 3048 C CA . LYS B 1 48 ? -9.031 7.113 18.375 1 82.56 48 LYS B CA 1
ATOM 3049 C C . LYS B 1 48 ? -8.25 6.02 19.094 1 82.56 48 LYS B C 1
ATOM 3051 O O . LYS B 1 48 ? -7.18 6.281 19.656 1 82.56 48 LYS B O 1
ATOM 3056 N N . ASN B 1 49 ? -8.773 4.816 18.953 1 84.69 49 ASN B N 1
ATOM 3057 C CA . ASN B 1 49 ? -8.148 3.719 19.688 1 84.69 49 ASN B CA 1
ATOM 3058 C C . ASN B 1 49 ? -7.328 2.826 18.766 1 84.69 49 ASN B C 1
ATOM 3060 O O . ASN B 1 49 ? -6.836 1.776 19.188 1 84.69 49 ASN B O 1
ATOM 3064 N N . ILE B 1 50 ? -7.145 3.273 17.625 1 85.94 50 ILE B N 1
ATOM 3065 C CA . ILE B 1 50 ? -6.52 2.414 16.625 1 85.94 50 ILE B CA 1
ATOM 3066 C C . ILE B 1 50 ? -5.059 2.164 17 1 85.94 50 ILE B C 1
ATOM 3068 O O . ILE B 1 50 ? -4.508 1.104 16.688 1 85.94 50 ILE B O 1
ATOM 3072 N N . TYR B 1 51 ? -4.449 3.1 17.64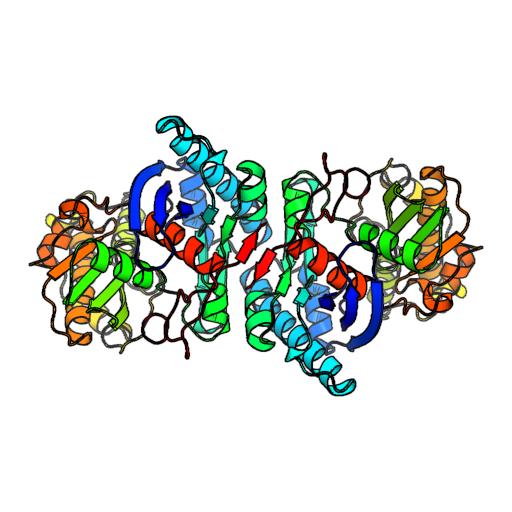1 1 76.88 51 TYR B N 1
ATOM 3073 C CA . TYR B 1 51 ? -3.041 2.98 18 1 76.88 51 TYR B CA 1
ATOM 3074 C C . TYR B 1 51 ? -2.83 1.848 19 1 76.88 51 TYR B C 1
ATOM 3076 O O . TYR B 1 51 ? -1.709 1.357 19.172 1 76.88 51 TYR B O 1
ATOM 3084 N N . LYS B 1 52 ? -3.904 1.441 19.672 1 82 52 LYS B N 1
ATOM 3085 C CA . LYS B 1 52 ? -3.83 0.343 20.641 1 82 52 LYS B CA 1
ATOM 3086 C C . LYS B 1 52 ? -3.998 -1.006 19.938 1 82 52 LYS B C 1
ATOM 3088 O O . LYS B 1 52 ? -3.703 -2.051 20.531 1 82 52 LYS B O 1
ATOM 3093 N N . GLU B 1 53 ? -4.465 -0.955 18.734 1 87.81 53 GLU B N 1
ATOM 3094 C CA . GLU B 1 53 ? -4.723 -2.188 18 1 87.81 53 GLU B CA 1
ATOM 3095 C C . GLU B 1 53 ? -3.447 -2.707 17.328 1 87.81 53 GLU B C 1
ATOM 3097 O O . GLU B 1 53 ? -2.809 -1.993 16.562 1 87.81 53 GLU B O 1
ATOM 3102 N N . ASN B 1 54 ? -3.158 -3.971 17.594 1 90.06 54 ASN B N 1
ATOM 3103 C CA . ASN B 1 54 ? -1.967 -4.555 16.984 1 90.06 54 ASN B CA 1
ATOM 3104 C C . ASN B 1 54 ? -2.328 -5.57 15.906 1 90.06 54 ASN B C 1
ATOM 3106 O O . ASN B 1 54 ? -1.491 -5.926 15.078 1 90.06 54 ASN B O 1
ATOM 3110 N N . ASP B 1 55 ? -3.529 -6 15.898 1 91.62 55 ASP B N 1
ATOM 3111 C CA . ASP B 1 55 ? -3.988 -7.004 14.945 1 91.62 55 ASP B CA 1
ATOM 3112 C C . ASP B 1 55 ? -4.211 -6.387 13.562 1 91.62 55 ASP B C 1
ATOM 3114 O O . ASP B 1 55 ? -5.156 -5.617 13.367 1 91.62 55 ASP B O 1
ATOM 3118 N N . TYR B 1 56 ? -3.379 -6.824 12.633 1 90.38 56 TYR B N 1
ATOM 3119 C CA . TYR B 1 56 ? -3.445 -6.191 11.32 1 90.38 56 TYR B CA 1
ATOM 3120 C C . TYR B 1 56 ? -4.77 -6.5 10.633 1 90.38 56 TYR B C 1
ATOM 3122 O O . TYR B 1 56 ? -5.25 -5.715 9.812 1 90.38 56 TYR B O 1
ATOM 3130 N N . LYS B 1 57 ? -5.445 -7.59 10.891 1 89.31 57 LYS B N 1
ATOM 3131 C CA . LYS B 1 57 ? -6.734 -7.91 10.281 1 89.31 57 LYS B CA 1
ATOM 3132 C C . LYS B 1 57 ? -7.793 -6.883 10.68 1 89.31 57 LYS B C 1
ATOM 3134 O O . LYS B 1 57 ? -8.609 -6.48 9.844 1 89.31 57 LYS B O 1
ATOM 3139 N N . LYS B 1 58 ? -7.738 -6.477 11.93 1 91.06 58 LYS B N 1
ATOM 3140 C CA . LYS B 1 58 ? -8.672 -5.457 12.398 1 91.06 58 LYS B CA 1
ATOM 3141 C C . LYS B 1 58 ? -8.367 -4.102 11.766 1 91.06 58 LYS B C 1
ATOM 3143 O O . LYS B 1 58 ? -9.281 -3.367 11.391 1 91.06 58 LYS B O 1
ATOM 3148 N N . VAL B 1 59 ? -7.098 -3.842 11.586 1 93.19 59 VAL B N 1
ATOM 3149 C CA . VAL B 1 59 ? -6.684 -2.566 11.008 1 93.19 59 VAL B CA 1
ATOM 3150 C C . VAL B 1 59 ? -7.098 -2.508 9.539 1 93.19 59 VAL B C 1
ATOM 3152 O O . VAL B 1 59 ? -7.598 -1.484 9.07 1 93.19 59 VAL B O 1
ATOM 3155 N N . ILE B 1 60 ? -6.98 -3.619 8.859 1 91.06 60 ILE B N 1
ATOM 3156 C CA . ILE B 1 60 ? -7.316 -3.672 7.438 1 91.06 60 ILE B CA 1
ATOM 3157 C C . ILE B 1 60 ? -8.828 -3.518 7.262 1 91.06 60 ILE B C 1
ATOM 3159 O O . ILE B 1 60 ? -9.281 -2.877 6.312 1 91.06 60 ILE B O 1
ATOM 3163 N N . LYS B 1 61 ? -9.594 -4.117 8.148 1 90.31 61 LYS B N 1
ATOM 3164 C CA . LYS B 1 61 ? -11.039 -3.938 8.117 1 90.31 61 LYS B CA 1
ATOM 3165 C C . LYS B 1 61 ? -11.414 -2.475 8.328 1 90.31 61 LYS B C 1
ATOM 3167 O O . LYS B 1 61 ? -12.305 -1.953 7.656 1 90.31 61 LYS B O 1
ATOM 3172 N N . LEU B 1 62 ? -10.758 -1.881 9.219 1 92.94 62 LEU B N 1
ATOM 3173 C CA . LEU B 1 62 ? -10.984 -0.461 9.477 1 92.94 62 LEU B CA 1
ATOM 3174 C C . LEU B 1 62 ? -10.578 0.376 8.266 1 92.94 62 LEU B C 1
ATOM 3176 O O . LEU B 1 62 ? -11.203 1.396 7.973 1 92.94 62 LEU B O 1
ATOM 3180 N N . GLU B 1 63 ? -9.555 -0.049 7.609 1 94.69 63 GLU B N 1
ATOM 3181 C CA . GLU B 1 63 ? -9.109 0.63 6.395 1 94.69 63 GLU B CA 1
ATOM 3182 C C . GLU B 1 63 ? -10.227 0.696 5.359 1 94.69 63 GLU B C 1
ATOM 3184 O O . GLU B 1 63 ? -10.445 1.737 4.734 1 94.69 63 GLU B O 1
ATOM 3189 N N . LYS B 1 64 ? -10.883 -0.393 5.176 1 93.62 64 LYS B N 1
ATOM 3190 C CA . LYS B 1 64 ? -11.992 -0.433 4.227 1 93.62 64 LYS B CA 1
ATOM 3191 C C . LYS B 1 64 ? -13.07 0.584 4.59 1 93.62 64 LYS B C 1
ATOM 3193 O O . LYS B 1 64 ? -13.5 1.37 3.744 1 93.62 64 LYS B O 1
ATOM 3198 N N . ALA B 1 65 ? -13.445 0.559 5.848 1 94 65 ALA B N 1
ATOM 3199 C CA . ALA B 1 65 ? -14.469 1.486 6.312 1 94 65 ALA B CA 1
ATOM 3200 C C . ALA B 1 65 ? -14.023 2.934 6.141 1 94 65 ALA B C 1
ATOM 3202 O O . ALA B 1 65 ? -14.789 3.773 5.66 1 94 65 ALA B O 1
ATOM 3203 N N . LEU B 1 66 ? -12.812 3.195 6.488 1 96.19 66 LEU B N 1
ATOM 3204 C CA . LEU B 1 66 ? -12.258 4.539 6.363 1 96.19 66 LEU B CA 1
ATOM 3205 C C . LEU B 1 66 ? -12.281 5.008 4.914 1 96.19 66 LEU B C 1
ATOM 3207 O O . LEU B 1 66 ? -12.617 6.16 4.633 1 96.19 66 LEU B O 1
ATOM 3211 N N . THR B 1 67 ? -11.945 4.109 4.02 1 96.88 67 THR B N 1
ATOM 3212 C CA . THR B 1 67 ? -11.914 4.434 2.596 1 96.88 67 THR B CA 1
ATOM 3213 C C . THR B 1 67 ? -13.32 4.758 2.088 1 96.88 67 THR B C 1
ATOM 3215 O O . THR B 1 67 ? -13.5 5.707 1.318 1 96.88 67 THR B O 1
ATOM 3218 N N . GLU B 1 68 ? -14.25 4.02 2.531 1 96 68 GLU B N 1
ATOM 3219 C CA . GLU B 1 68 ? -15.641 4.27 2.15 1 96 68 GLU B CA 1
ATOM 3220 C C . GLU B 1 68 ? -16.125 5.617 2.682 1 96 68 GLU B C 1
ATOM 3222 O O . GLU B 1 68 ? -16.859 6.332 1.998 1 96 68 GLU B O 1
ATOM 3227 N N . TYR B 1 69 ? -15.719 5.969 3.887 1 96.75 69 TYR B N 1
ATOM 3228 C CA . TYR B 1 69 ? -16.031 7.285 4.434 1 96.75 69 TYR B CA 1
ATOM 3229 C C . TYR B 1 69 ? -15.469 8.391 3.549 1 96.75 69 TYR B C 1
ATOM 3231 O O . TYR B 1 69 ? -16.141 9.398 3.295 1 96.75 69 TYR B O 1
ATOM 3239 N N . HIS B 1 70 ? -14.273 8.219 3.049 1 97.81 70 HIS B N 1
ATOM 3240 C CA . HIS B 1 70 ? -13.656 9.219 2.182 1 97.81 70 HIS B CA 1
ATOM 3241 C C . HIS B 1 70 ? -14.398 9.32 0.852 1 97.81 70 HIS B C 1
ATOM 3243 O O . HIS B 1 70 ? -14.633 10.422 0.352 1 97.81 70 HIS B O 1
ATOM 3249 N N . ALA B 1 71 ? -14.766 8.172 0.276 1 97.94 71 ALA B N 1
ATOM 3250 C CA . ALA B 1 71 ? -15.516 8.18 -0.976 1 97.94 71 ALA B CA 1
ATOM 3251 C C . ALA B 1 71 ? -16.828 8.938 -0.82 1 97.94 71 ALA B C 1
ATOM 3253 O O . ALA B 1 71 ? -17.188 9.758 -1.667 1 97.94 71 ALA B O 1
ATOM 3254 N N . ASN B 1 72 ? -17.484 8.641 0.286 1 97.56 72 ASN B N 1
ATOM 3255 C CA . ASN B 1 72 ? -18.75 9.305 0.563 1 97.56 72 ASN B CA 1
ATOM 3256 C C . ASN B 1 72 ? -18.562 10.805 0.789 1 97.56 72 ASN B C 1
ATOM 3258 O O . ASN B 1 72 ? -19.391 11.609 0.357 1 97.56 72 ASN B O 1
ATOM 3262 N N . ALA B 1 73 ? -17.516 11.141 1.467 1 97.44 73 ALA B N 1
ATOM 3263 C CA . ALA B 1 73 ? -17.219 12.555 1.715 1 97.44 73 ALA B CA 1
ATOM 3264 C C . ALA B 1 73 ? -16.969 13.297 0.407 1 97.44 73 ALA B C 1
ATOM 3266 O O . ALA B 1 73 ? -17.469 14.406 0.215 1 97.44 73 ALA B O 1
ATOM 3267 N N . ILE B 1 74 ? -16.219 12.68 -0.467 1 98.25 74 ILE B N 1
ATOM 3268 C CA . ILE B 1 74 ? -15.922 13.281 -1.764 1 98.25 74 ILE B CA 1
ATOM 3269 C C . ILE B 1 74 ? -17.219 13.453 -2.555 1 98.25 74 ILE B C 1
ATOM 3271 O O . ILE B 1 74 ? -17.469 14.531 -3.105 1 98.25 74 ILE B O 1
ATOM 3275 N N . LYS B 1 75 ? -18.047 12.461 -2.561 1 97.94 75 LYS B N 1
ATOM 3276 C CA . LYS B 1 75 ? -19.312 12.516 -3.268 1 97.94 75 LYS B CA 1
ATOM 3277 C C . LYS B 1 75 ? -20.203 13.633 -2.717 1 97.94 75 LYS B C 1
ATOM 3279 O O . LYS B 1 75 ? -20.812 14.383 -3.482 1 97.94 75 LYS B O 1
ATOM 3284 N N . ARG B 1 76 ? -20.266 13.664 -1.423 1 97.44 76 ARG B N 1
ATOM 3285 C CA . ARG B 1 76 ? -21.062 14.703 -0.782 1 97.44 76 ARG B CA 1
ATOM 3286 C C . ARG B 1 76 ? -20.562 16.094 -1.171 1 97.44 76 ARG B C 1
ATOM 3288 O O . ARG B 1 76 ? -21.375 16.984 -1.484 1 97.44 76 ARG B O 1
ATOM 3295 N N . PHE B 1 77 ? -19.312 16.297 -1.176 1 98 77 PHE B N 1
ATOM 3296 C CA . PHE B 1 77 ? -18.719 17.578 -1.54 1 98 77 PHE B CA 1
ATOM 3297 C C . PHE B 1 77 ? -19.047 17.938 -2.98 1 98 77 PHE B C 1
ATOM 3299 O O . PHE B 1 77 ? -19.469 19.078 -3.258 1 98 77 PHE B O 1
ATOM 3306 N N . LEU B 1 78 ? -18.859 16.953 -3.861 1 97.94 78 LEU B N 1
ATOM 3307 C CA . LEU B 1 78 ? -19.125 17.203 -5.273 1 97.94 78 LEU B CA 1
ATOM 3308 C C . LEU B 1 78 ? -20.594 17.531 -5.496 1 97.94 78 LEU B C 1
ATOM 3310 O O . LEU B 1 78 ? -20.906 18.5 -6.207 1 97.94 78 LEU B O 1
ATOM 3314 N N . ASN B 1 79 ? -21.453 16.797 -4.809 1 97.69 79 ASN B N 1
ATOM 3315 C CA . ASN B 1 79 ? -22.891 17.031 -4.938 1 97.69 79 ASN B CA 1
ATOM 3316 C C . ASN B 1 79 ? -23.281 18.391 -4.387 1 97.69 79 ASN B C 1
ATOM 3318 O O . ASN B 1 79 ? -24.047 19.125 -5.02 1 97.69 79 ASN B O 1
ATOM 3322 N N . THR B 1 80 ? -22.75 18.703 -3.232 1 97.12 80 THR B N 1
ATOM 3323 C CA . THR B 1 80 ? -23.078 19.969 -2.574 1 97.12 80 THR B CA 1
ATOM 3324 C C . THR B 1 80 ? -22.656 21.141 -3.439 1 97.12 80 THR B C 1
ATOM 3326 O O . THR B 1 80 ? -23.297 22.203 -3.416 1 97.12 80 THR B O 1
ATOM 3329 N N . ASN B 1 81 ? -21.625 21 -4.273 1 97 81 ASN B N 1
ATOM 3330 C CA . ASN B 1 81 ? -21.078 22.109 -5.059 1 97 81 ASN B CA 1
ATOM 3331 C C . ASN B 1 81 ? -21.438 21.969 -6.535 1 97 81 ASN B C 1
ATOM 3333 O O . ASN B 1 81 ? -20.922 22.703 -7.371 1 97 81 ASN B O 1
ATOM 3337 N N . ASP B 1 82 ? -22.234 20.984 -6.836 1 97.38 82 ASP B N 1
ATOM 3338 C CA . ASP B 1 82 ? -22.719 20.734 -8.195 1 97.38 82 ASP B CA 1
ATOM 3339 C C . ASP B 1 82 ? -21.547 20.562 -9.156 1 97.38 82 ASP B C 1
ATOM 3341 O O . ASP B 1 82 ? -21.484 21.219 -10.203 1 97.38 82 ASP B O 1
ATOM 3345 N N . ILE B 1 83 ? -20.578 19.828 -8.75 1 97.5 83 ILE B N 1
ATOM 3346 C CA . ILE B 1 83 ? -19.422 19.484 -9.57 1 97.5 83 ILE B CA 1
ATOM 3347 C C . ILE B 1 83 ? -19.547 18.047 -10.055 1 97.5 83 ILE B C 1
ATOM 3349 O O . ILE B 1 83 ? -19.766 17.141 -9.25 1 97.5 83 ILE B O 1
ATOM 3353 N N . ASN B 1 84 ? -19.375 17.859 -11.32 1 96.94 84 ASN B N 1
ATOM 3354 C CA . ASN B 1 84 ? -19.375 16.5 -11.859 1 96.94 84 ASN B CA 1
ATOM 3355 C C . ASN B 1 84 ? -18.062 15.781 -11.555 1 96.94 84 ASN B C 1
ATOM 3357 O O . ASN B 1 84 ? -16.984 16.344 -11.727 1 96.94 84 ASN B O 1
ATOM 3361 N N . ALA B 1 85 ? -18.172 14.578 -11.172 1 94.75 85 ALA B N 1
ATOM 3362 C CA . ALA B 1 85 ? -17 13.781 -10.836 1 94.75 85 ALA B CA 1
ATOM 3363 C C . ALA B 1 85 ? -16.016 13.734 -12 1 94.75 85 ALA B C 1
ATOM 3365 O O . ALA B 1 85 ? -14.805 13.68 -11.797 1 94.75 85 ALA B O 1
ATOM 3366 N N . SER B 1 86 ? -16.484 13.766 -13.203 1 94.81 86 SER B N 1
ATOM 3367 C CA . SER B 1 86 ? -15.656 13.656 -14.398 1 94.81 86 SER B CA 1
ATOM 3368 C C . SER B 1 86 ? -14.773 14.891 -14.562 1 94.81 86 SER B C 1
ATOM 3370 O O . SER B 1 86 ? -13.82 14.875 -15.352 1 94.81 86 SER B O 1
ATOM 3372 N N . GLU B 1 87 ? -15.094 15.922 -13.812 1 97 87 GLU B N 1
ATOM 3373 C CA . GLU B 1 87 ? -14.305 17.156 -13.875 1 97 87 GLU B CA 1
ATOM 3374 C C . GLU B 1 87 ? -13.039 17.031 -13.031 1 97 87 GLU B C 1
ATOM 3376 O O . GLU B 1 87 ? -12.133 17.859 -13.141 1 97 87 GLU B O 1
ATOM 3381 N N . ILE B 1 88 ? -12.992 16.094 -12.188 1 98.19 88 ILE B N 1
ATOM 3382 C CA . ILE B 1 88 ? -11.852 15.906 -11.297 1 98.19 88 ILE B CA 1
ATOM 3383 C C . ILE B 1 88 ? -10.797 15.039 -11.984 1 98.19 88 ILE B C 1
ATOM 3385 O O . ILE B 1 88 ? -11.078 13.906 -12.383 1 98.19 88 ILE B O 1
ATOM 3389 N N . ASP B 1 89 ? -9.609 15.539 -12.07 1 97.81 89 ASP B N 1
ATOM 3390 C CA . ASP B 1 89 ? -8.531 14.828 -12.758 1 97.81 89 ASP B CA 1
ATOM 3391 C C . ASP B 1 89 ? -7.875 13.797 -11.828 1 97.81 89 ASP B C 1
ATOM 3393 O O . ASP B 1 89 ? -7.375 12.773 -12.289 1 97.81 89 ASP B O 1
ATOM 3397 N N . LEU B 1 90 ? -7.879 14.156 -10.586 1 97.31 90 LEU B N 1
ATOM 3398 C CA . LEU B 1 90 ? -7.02 13.422 -9.664 1 97.31 90 LEU B CA 1
ATOM 3399 C C . LEU B 1 90 ? -7.488 13.594 -8.219 1 97.31 90 LEU B C 1
ATOM 3401 O O . LEU B 1 90 ? -8.039 14.641 -7.867 1 97.31 90 LEU B O 1
ATOM 3405 N N . ILE B 1 91 ? -7.32 12.594 -7.402 1 98.5 91 ILE B N 1
ATOM 3406 C CA . ILE B 1 91 ? -7.562 12.672 -5.965 1 98.5 91 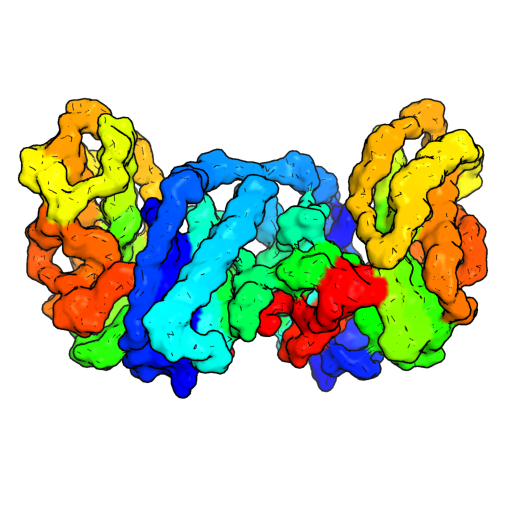ILE B CA 1
ATOM 3407 C C . ILE B 1 91 ? -6.254 12.461 -5.207 1 98.5 91 ILE B C 1
ATOM 3409 O O . ILE B 1 91 ? -5.52 11.508 -5.48 1 98.5 91 ILE B O 1
ATOM 3413 N N . GLY B 1 92 ? -5.859 13.375 -4.348 1 98.62 92 GLY B N 1
ATOM 3414 C CA . GLY B 1 92 ? -4.809 13.164 -3.365 1 98.62 92 GLY B CA 1
ATOM 3415 C C . GLY B 1 92 ? -5.328 12.617 -2.049 1 98.62 92 GLY B C 1
ATOM 3416 O O . GLY B 1 92 ? -6.07 13.297 -1.335 1 98.62 92 GLY B O 1
ATOM 3417 N N . PHE B 1 93 ? -4.934 11.398 -1.709 1 98.31 93 PHE B N 1
ATOM 3418 C CA . PHE B 1 93 ? -5.516 10.633 -0.611 1 98.31 93 PHE B CA 1
ATOM 3419 C C . PHE B 1 93 ? -4.453 10.273 0.423 1 98.31 93 PHE B C 1
ATOM 3421 O O . PHE B 1 93 ? -3.658 9.359 0.214 1 98.31 93 PHE B O 1
ATOM 3428 N N . HIS B 1 94 ? -4.441 10.961 1.51 1 95.75 94 HIS B N 1
ATOM 3429 C CA . HIS B 1 94 ? -3.449 10.703 2.549 1 95.75 94 HIS B CA 1
ATOM 3430 C C . HIS B 1 94 ? -3.812 9.469 3.365 1 95.75 94 HIS B C 1
ATOM 3432 O O . HIS B 1 94 ? -2.93 8.719 3.789 1 95.75 94 HIS B O 1
ATOM 3438 N N . GLY B 1 95 ? -5.133 9.352 3.668 1 93.81 95 GLY B N 1
ATOM 3439 C CA . GLY B 1 95 ? -5.555 8.328 4.605 1 93.81 95 GLY B CA 1
ATOM 3440 C C . GLY B 1 95 ? -5.379 8.734 6.059 1 93.81 95 GLY B C 1
ATOM 3441 O O . GLY B 1 95 ? -5.648 9.883 6.422 1 93.81 95 GLY B O 1
ATOM 3442 N N . HIS B 1 96 ? -5.086 7.742 6.906 1 92.56 96 HIS B N 1
ATOM 3443 C CA . HIS B 1 96 ? -4.91 7.945 8.344 1 92.56 96 HIS B CA 1
ATOM 3444 C C . HIS B 1 96 ? -3.668 7.223 8.852 1 92.56 96 HIS B C 1
ATOM 3446 O O . HIS B 1 96 ? -3.518 6.016 8.648 1 92.56 96 HIS B O 1
ATOM 3452 N N . THR B 1 97 ? -2.801 7.973 9.539 1 88.5 97 THR B N 1
ATOM 3453 C CA . THR B 1 97 ? -1.569 7.383 10.055 1 88.5 97 THR B CA 1
ATOM 3454 C C . THR B 1 97 ? -1.85 6.555 11.305 1 88.5 97 THR B C 1
ATOM 3456 O O . THR B 1 97 ? -2.385 7.07 12.289 1 88.5 97 THR B O 1
ATOM 3459 N N . VAL B 1 98 ? -1.479 5.27 11.266 1 87.25 98 VAL B N 1
ATOM 3460 C CA . VAL B 1 98 ? -1.694 4.402 12.422 1 87.25 98 VAL B CA 1
ATOM 3461 C C . VAL B 1 98 ? -0.372 4.176 13.148 1 87.25 98 VAL B C 1
ATOM 3463 O O . VAL B 1 98 ? -0.36 3.871 14.344 1 87.25 98 VAL B O 1
ATOM 3466 N N . PHE B 1 99 ? 0.666 4.309 12.359 1 84.31 99 PHE B N 1
ATOM 3467 C CA . PHE B 1 99 ? 1.994 4.051 12.898 1 84.31 99 PHE B CA 1
ATOM 3468 C C . PHE B 1 99 ? 3.045 4.891 12.188 1 84.31 99 PHE B C 1
ATOM 3470 O O . PHE B 1 99 ? 2.984 5.062 10.969 1 84.31 99 PHE B O 1
ATOM 3477 N N . HIS B 1 100 ? 4.012 5.512 12.945 1 85.12 100 HIS B N 1
ATOM 3478 C CA . HIS B 1 100 ? 5.074 6.332 12.367 1 85.12 100 HIS B CA 1
ATOM 3479 C C . HIS B 1 100 ? 6.355 6.23 13.188 1 85.12 100 HIS B C 1
ATOM 3481 O O . HIS B 1 100 ? 6.418 6.73 14.312 1 85.12 100 HIS B O 1
ATOM 3487 N N . ASN B 1 101 ? 7.324 5.512 12.648 1 84.31 101 ASN B N 1
ATOM 3488 C CA . ASN B 1 101 ? 8.641 5.336 13.242 1 84.31 101 ASN B CA 1
ATOM 3489 C C . ASN B 1 101 ? 9.75 5.438 12.195 1 84.31 101 ASN B C 1
ATOM 3491 O O . ASN B 1 101 ? 10.375 4.43 11.852 1 84.31 101 ASN B O 1
ATOM 3495 N N . PRO B 1 102 ? 10.07 6.629 11.781 1 85.06 102 PRO B N 1
ATOM 3496 C CA . PRO B 1 102 ? 11.062 6.816 10.719 1 85.06 102 PRO B CA 1
ATOM 3497 C C . PRO B 1 102 ? 12.438 6.281 11.086 1 85.06 102 PRO B C 1
ATOM 3499 O O . PRO B 1 102 ? 13.219 5.902 10.211 1 85.06 102 PRO B O 1
ATOM 3502 N N . GLY B 1 103 ? 12.781 6.246 12.383 1 83.31 103 GLY B N 1
ATOM 3503 C CA . GLY B 1 103 ? 14.062 5.703 12.812 1 83.31 103 GLY B CA 1
ATOM 3504 C C . GLY B 1 103 ? 14.281 4.273 12.359 1 83.31 103 GLY B C 1
ATOM 3505 O O . GLY B 1 103 ? 15.414 3.871 12.086 1 83.31 103 GLY B O 1
ATOM 3506 N N . GLU B 1 104 ? 13.195 3.586 12.234 1 83.81 104 GLU B N 1
ATOM 3507 C CA . GLU B 1 104 ? 13.273 2.201 11.781 1 83.81 104 GLU B CA 1
ATOM 3508 C C . GLU B 1 104 ? 12.828 2.076 10.328 1 83.81 104 GLU B C 1
ATOM 3510 O O . GLU B 1 104 ? 12.641 0.967 9.82 1 83.81 104 GLU B O 1
ATOM 3515 N N . GLY B 1 105 ? 12.57 3.238 9.734 1 83.75 105 GLY B N 1
ATOM 3516 C CA . GLY B 1 105 ? 12.156 3.246 8.344 1 83.75 105 GLY B CA 1
ATOM 3517 C C . GLY B 1 105 ? 10.727 2.779 8.141 1 83.75 105 GLY B C 1
ATOM 3518 O O . GLY B 1 105 ? 10.398 2.203 7.098 1 83.75 105 GLY B O 1
ATOM 3519 N N . LEU B 1 106 ? 9.891 3.014 9.148 1 83.94 106 LEU B N 1
ATOM 3520 C CA . LEU B 1 106 ? 8.562 2.412 9.086 1 83.94 106 LEU B CA 1
ATOM 3521 C C . LEU B 1 106 ? 7.473 3.469 9.266 1 83.94 106 LEU B C 1
ATOM 3523 O O . LEU B 1 106 ? 7.621 4.383 10.078 1 83.94 106 LEU B O 1
ATOM 3527 N N . THR B 1 107 ? 6.504 3.434 8.461 1 89.56 107 THR B N 1
ATOM 3528 C CA . THR B 1 107 ? 5.273 4.195 8.625 1 89.56 107 THR B CA 1
ATOM 3529 C C . THR B 1 107 ? 4.094 3.457 7.996 1 89.56 107 THR B C 1
ATOM 3531 O O . THR B 1 107 ? 4.277 2.639 7.094 1 89.56 107 THR B O 1
ATOM 3534 N N . TRP B 1 108 ? 2.9 3.709 8.547 1 90.5 108 TRP B N 1
ATOM 3535 C CA . TRP B 1 108 ? 1.722 3.061 7.98 1 90.5 108 TRP B CA 1
ATOM 3536 C C . TRP B 1 108 ? 0.521 4 8 1 90.5 108 TRP B C 1
ATOM 3538 O O . TRP B 1 108 ? 0.061 4.406 9.07 1 90.5 108 TRP B O 1
ATOM 3548 N N . GLN B 1 109 ? 0.096 4.395 6.859 1 93.06 109 GLN B N 1
ATOM 3549 C CA . GLN B 1 109 ? -1.164 5.098 6.648 1 93.06 109 GLN B CA 1
ATOM 3550 C C . GLN B 1 109 ? -2.232 4.16 6.094 1 93.06 109 GLN B C 1
ATOM 3552 O O . GLN B 1 109 ? -2.059 3.58 5.02 1 93.06 109 GLN B O 1
ATOM 3557 N N . ILE B 1 110 ? -3.338 4.102 6.797 1 93.31 110 ILE B N 1
ATOM 3558 C CA . ILE B 1 110 ? -4.41 3.262 6.277 1 93.31 110 ILE B CA 1
ATOM 3559 C C . ILE B 1 110 ? -5.273 4.066 5.309 1 93.31 110 ILE B C 1
ATOM 3561 O O . ILE B 1 110 ? -5.445 5.273 5.477 1 93.31 110 ILE B O 1
ATOM 3565 N N . GLY B 1 111 ? -5.855 3.385 4.348 1 95.25 111 GLY B N 1
ATOM 3566 C CA . GLY B 1 111 ? -6.598 3.883 3.201 1 95.25 111 GLY B CA 1
ATOM 3567 C C . GLY B 1 111 ? -6.328 3.104 1.928 1 95.25 111 GLY B C 1
ATOM 3568 O O . GLY B 1 111 ? -5.176 2.967 1.512 1 95.25 111 GLY B O 1
ATOM 3569 N N . ASN B 1 112 ? -7.316 2.598 1.416 1 95.56 112 ASN B N 1
ATOM 3570 C CA . ASN B 1 112 ? -7.188 1.787 0.21 1 95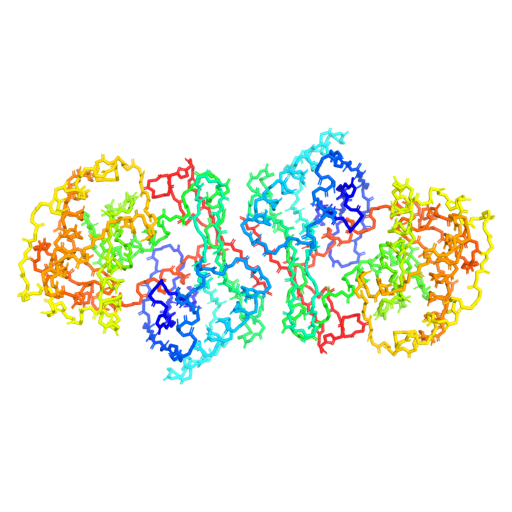.56 112 ASN B CA 1
ATOM 3571 C C . ASN B 1 112 ? -7.414 2.617 -1.051 1 95.56 112 ASN B C 1
ATOM 3573 O O . ASN B 1 112 ? -8.555 2.799 -1.479 1 95.56 112 ASN B O 1
ATOM 3577 N N . ALA B 1 113 ? -6.316 3.012 -1.655 1 96.5 113 ALA B N 1
ATOM 3578 C CA . ALA B 1 113 ? -6.395 3.871 -2.834 1 96.5 113 ALA B CA 1
ATOM 3579 C C . ALA B 1 113 ? -7.098 3.16 -3.986 1 96.5 113 ALA B C 1
ATOM 3581 O O . ALA B 1 113 ? -7.785 3.795 -4.789 1 96.5 113 ALA B O 1
ATOM 3582 N N . ASN B 1 114 ? -6.941 1.842 -4.098 1 95.19 114 ASN B N 1
ATOM 3583 C CA . ASN B 1 114 ? -7.625 1.077 -5.137 1 95.19 114 ASN B CA 1
ATOM 3584 C C . ASN B 1 114 ? -9.141 1.127 -4.969 1 95.19 114 ASN B C 1
ATOM 3586 O O . ASN B 1 114 ? -9.875 1.325 -5.938 1 95.19 114 ASN B O 1
ATOM 3590 N N . LEU B 1 115 ? -9.562 0.915 -3.762 1 95.06 115 LEU B N 1
ATOM 3591 C CA . LEU B 1 115 ? -10.992 0.979 -3.477 1 95.06 115 LEU B CA 1
ATOM 3592 C C . LEU B 1 115 ? -11.539 2.379 -3.74 1 95.06 115 LEU B C 1
ATOM 3594 O O . LEU B 1 115 ? -12.617 2.531 -4.316 1 95.06 115 LEU B O 1
ATOM 3598 N N . LEU B 1 116 ? -10.766 3.385 -3.312 1 97.19 116 LEU B N 1
ATOM 3599 C CA . LEU B 1 116 ? -11.211 4.754 -3.549 1 97.19 116 LEU B CA 1
ATOM 3600 C C . LEU B 1 116 ? -11.344 5.031 -5.043 1 97.19 116 LEU B C 1
ATOM 3602 O O . LEU B 1 116 ? -12.312 5.664 -5.477 1 97.19 116 LEU B O 1
ATOM 3606 N N . ALA B 1 117 ? -10.383 4.574 -5.801 1 95.56 117 ALA B N 1
ATOM 3607 C CA . ALA B 1 117 ? -10.438 4.738 -7.254 1 95.56 117 ALA B CA 1
ATOM 3608 C C . ALA B 1 117 ? -11.68 4.062 -7.836 1 95.56 117 ALA B C 1
ATOM 3610 O O . ALA B 1 117 ? -12.352 4.625 -8.703 1 95.56 117 ALA B O 1
ATOM 3611 N N . GLU B 1 118 ? -11.969 2.896 -7.379 1 93.5 118 GLU B N 1
ATOM 3612 C CA . GLU B 1 118 ? -13.133 2.158 -7.859 1 93.5 118 GLU B CA 1
ATOM 3613 C C . GLU B 1 118 ? -14.43 2.887 -7.512 1 93.5 118 GLU B C 1
ATOM 3615 O O . GLU B 1 118 ? -15.328 2.994 -8.352 1 93.5 118 GLU B O 1
ATOM 3620 N N . LEU B 1 119 ? -14.531 3.414 -6.32 1 95.19 119 LEU B N 1
ATOM 3621 C CA . LEU B 1 119 ? -15.758 4.023 -5.824 1 95.19 119 LEU B CA 1
ATOM 3622 C C . LEU B 1 119 ? -15.977 5.395 -6.457 1 95.19 119 LEU B C 1
ATOM 3624 O O . LEU B 1 119 ? -17.125 5.828 -6.621 1 95.19 119 LEU B O 1
ATOM 3628 N N . THR B 1 120 ? -14.867 6.062 -6.848 1 96.12 120 THR B N 1
ATOM 3629 C CA . THR B 1 120 ? -15 7.426 -7.352 1 96.12 120 THR B CA 1
ATOM 3630 C C . THR B 1 120 ? -14.852 7.461 -8.867 1 96.12 120 THR B C 1
ATOM 3632 O O . THR B 1 120 ? -15.211 8.445 -9.516 1 96.12 120 THR B O 1
ATOM 3635 N N . GLY B 1 121 ? -14.188 6.402 -9.398 1 93 121 GLY B N 1
ATOM 3636 C CA . GLY B 1 121 ? -13.914 6.371 -10.828 1 93 121 GLY B CA 1
ATOM 3637 C C . GLY B 1 121 ? -12.82 7.332 -11.242 1 93 121 GLY B C 1
ATOM 3638 O O . GLY B 1 121 ? -12.789 7.781 -12.391 1 93 121 GLY B O 1
ATOM 3639 N N . ARG B 1 122 ? -11.914 7.699 -10.312 1 94.69 122 ARG B N 1
ATOM 3640 C CA . ARG B 1 122 ? -10.883 8.695 -10.594 1 94.69 122 ARG B CA 1
ATOM 3641 C C . ARG B 1 122 ? -9.492 8.141 -10.305 1 94.69 122 ARG B C 1
ATOM 3643 O O . ARG B 1 122 ? -9.352 7.148 -9.586 1 94.69 122 ARG B O 1
ATOM 3650 N N . LEU B 1 123 ? -8.477 8.789 -10.898 1 94.81 123 LEU B N 1
ATOM 3651 C CA . LEU B 1 123 ? -7.09 8.508 -10.523 1 94.81 123 LEU B CA 1
ATOM 3652 C C . LEU B 1 123 ? -6.816 8.938 -9.086 1 94.81 123 LEU B C 1
ATOM 3654 O O . LEU B 1 123 ? -7.293 9.984 -8.641 1 94.81 123 LEU B O 1
ATOM 3658 N N . VAL B 1 124 ? -6.086 8.094 -8.359 1 97.38 124 VAL B N 1
ATOM 3659 C CA . VAL B 1 124 ? -5.82 8.391 -6.957 1 97.38 124 VAL B CA 1
ATOM 3660 C C . VAL B 1 124 ? -4.316 8.344 -6.691 1 97.38 124 VAL B C 1
ATOM 3662 O O . VAL B 1 124 ? -3.658 7.348 -6.996 1 97.38 124 VAL B O 1
ATOM 3665 N N . ALA B 1 125 ? -3.75 9.461 -6.25 1 97.88 125 ALA B N 1
ATOM 3666 C CA . ALA B 1 125 ? -2.402 9.484 -5.688 1 97.88 125 ALA B CA 1
ATOM 3667 C C . ALA B 1 125 ? -2.434 9.32 -4.172 1 97.88 125 ALA B C 1
ATOM 3669 O O . ALA B 1 125 ? -3.254 9.945 -3.492 1 97.88 125 ALA B O 1
ATOM 3670 N N . SER B 1 126 ? -1.622 8.43 -3.623 1 97.31 126 SER B N 1
ATOM 3671 C CA . SER B 1 126 ? -1.58 8.148 -2.193 1 97.31 126 SER B CA 1
ATOM 3672 C C . SER B 1 126 ? -0.181 7.727 -1.753 1 97.31 126 SER B C 1
ATOM 3674 O O . SER B 1 126 ? 0.785 7.891 -2.502 1 97.31 126 SER B O 1
ATOM 3676 N N . ASP B 1 127 ? -0.027 7.352 -0.524 1 96.25 127 ASP B N 1
ATOM 3677 C CA . ASP B 1 127 ? 1.224 6.812 0.001 1 96.25 127 ASP B CA 1
ATOM 3678 C C . ASP B 1 127 ? 2.371 7.805 -0.188 1 96.25 127 ASP B C 1
ATOM 3680 O O . ASP B 1 127 ? 3.416 7.453 -0.738 1 96.25 127 ASP B O 1
ATOM 3684 N N . PHE B 1 128 ? 2.209 8.953 0.315 1 96.88 128 PHE B N 1
ATOM 3685 C CA . PHE B 1 128 ? 3.102 10.07 0.03 1 96.88 128 PHE B CA 1
ATOM 3686 C C . PHE B 1 128 ? 4.367 9.984 0.873 1 96.88 128 PHE B C 1
ATOM 3688 O O . PHE B 1 128 ? 5.406 10.531 0.504 1 96.88 128 PHE B O 1
ATOM 3695 N N . ARG B 1 129 ? 4.34 9.281 2 1 95 129 ARG B N 1
ATOM 3696 C CA . ARG B 1 129 ? 5.402 9.375 2.994 1 95 129 ARG B CA 1
ATOM 3697 C C . ARG B 1 129 ? 6.488 8.328 2.734 1 95 129 ARG B C 1
ATOM 3699 O O . ARG B 1 129 ? 7.66 8.562 3.031 1 95 129 ARG B O 1
ATOM 3706 N N . ARG B 1 130 ? 6.148 7.242 2.168 1 94.94 130 ARG B N 1
ATOM 3707 C CA . ARG B 1 130 ? 7 6.059 2.244 1 94.94 130 ARG B CA 1
ATOM 3708 C C . ARG B 1 130 ? 8.242 6.219 1.371 1 94.94 130 ARG B C 1
ATOM 3710 O O . ARG B 1 130 ? 9.305 5.676 1.686 1 94.94 130 ARG B O 1
ATOM 3717 N N . ARG B 1 131 ? 8.109 6.926 0.273 1 95.06 131 ARG B N 1
ATOM 3718 C CA . ARG B 1 131 ? 9.297 7.16 -0.55 1 95.06 131 ARG B CA 1
ATOM 3719 C C . ARG B 1 131 ? 10.344 7.969 0.208 1 95.06 131 ARG B C 1
ATOM 3721 O O . ARG B 1 131 ? 11.539 7.68 0.127 1 95.0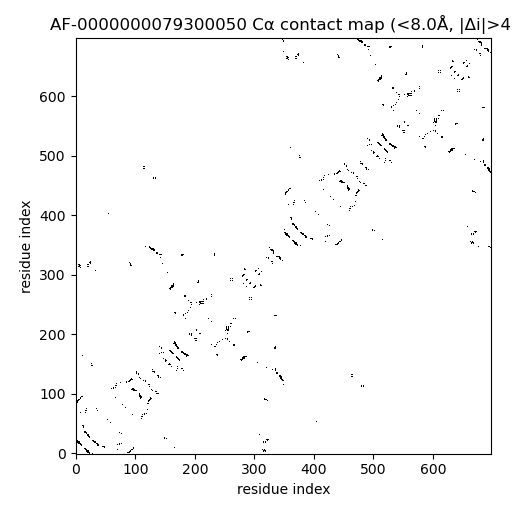6 131 ARG B O 1
ATOM 3728 N N . ASP B 1 132 ? 9.906 8.969 0.887 1 94.44 132 ASP B N 1
ATOM 3729 C CA . ASP B 1 132 ? 10.797 9.789 1.709 1 94.44 132 ASP B CA 1
ATOM 3730 C C . ASP B 1 132 ? 11.492 8.938 2.771 1 94.44 132 ASP B C 1
ATOM 3732 O O . ASP B 1 132 ? 12.711 9.016 2.93 1 94.44 132 ASP B O 1
ATOM 3736 N N . ILE B 1 133 ? 10.773 8.148 3.4 1 93.25 133 ILE B N 1
ATOM 3737 C CA . ILE B 1 133 ? 11.312 7.305 4.457 1 93.25 133 ILE B CA 1
ATOM 3738 C C . ILE B 1 133 ? 12.305 6.305 3.865 1 93.25 133 ILE B C 1
ATOM 3740 O O . ILE B 1 133 ? 13.383 6.09 4.422 1 93.25 133 ILE B O 1
ATOM 3744 N N . ALA B 1 134 ? 11.914 5.758 2.756 1 92.88 134 ALA B N 1
ATOM 3745 C CA . ALA B 1 134 ? 12.797 4.82 2.07 1 92.88 134 ALA B CA 1
ATOM 3746 C C . ALA B 1 134 ? 14.125 5.48 1.708 1 92.88 134 ALA B C 1
ATOM 3748 O O . ALA B 1 134 ? 15.164 4.812 1.641 1 92.88 134 ALA B O 1
ATOM 3749 N N . ALA B 1 135 ? 14.086 6.75 1.502 1 93.62 135 ALA B N 1
ATOM 3750 C CA . ALA B 1 135 ? 15.273 7.5 1.107 1 93.62 135 ALA B CA 1
ATOM 3751 C C . ALA B 1 135 ? 16 8.055 2.328 1 93.62 135 ALA B C 1
ATOM 3753 O O . ALA B 1 135 ? 16.938 8.852 2.193 1 93.62 135 ALA B O 1
ATOM 3754 N N . GLY B 1 136 ? 15.523 7.723 3.496 1 91.5 136 GLY B N 1
ATOM 3755 C CA . GLY B 1 136 ? 16.219 8.086 4.723 1 91.5 136 GLY B CA 1
ATOM 3756 C C . GLY B 1 136 ? 15.633 9.305 5.406 1 91.5 136 GLY B C 1
ATOM 3757 O O . GLY B 1 136 ? 16.203 9.805 6.379 1 91.5 136 GLY B O 1
ATOM 3758 N N . GLY B 1 137 ? 14.523 9.812 4.902 1 92.06 137 GLY B N 1
ATOM 3759 C CA . GLY B 1 137 ? 13.867 10.953 5.516 1 92.06 137 GLY B CA 1
ATOM 3760 C C . GLY B 1 137 ? 12.945 10.57 6.66 1 92.06 137 GLY B C 1
ATOM 3761 O O . GLY B 1 137 ? 12.789 9.383 6.961 1 92.06 137 GLY B O 1
ATOM 3762 N N . GLN B 1 138 ? 12.266 11.617 7.207 1 88.5 138 GLN B N 1
ATOM 3763 C CA . GLN B 1 138 ? 11.383 11.422 8.352 1 88.5 138 GLN B CA 1
ATOM 3764 C C . GLN B 1 138 ? 9.953 11.141 7.902 1 88.5 138 GLN B C 1
ATOM 3766 O O . GLN B 1 138 ? 9.125 10.703 8.703 1 88.5 138 GLN B O 1
ATOM 3771 N N . GLY B 1 139 ? 9.648 11.383 6.66 1 89.56 139 GLY B N 1
ATOM 3772 C CA . GLY B 1 139 ? 8.297 11.211 6.16 1 89.56 139 GLY B CA 1
ATOM 3773 C C . GLY B 1 139 ? 7.363 12.344 6.551 1 89.56 139 GLY B C 1
ATOM 3774 O O . GLY B 1 139 ? 6.18 12.328 6.215 1 89.56 139 GLY B O 1
ATOM 3775 N N . ALA B 1 140 ? 7.828 13.352 7.328 1 85.62 140 ALA B N 1
ATOM 3776 C CA . ALA B 1 140 ? 7.09 14.523 7.789 1 85.62 140 ALA B CA 1
ATOM 3777 C C . ALA B 1 140 ? 8.039 15.672 8.141 1 85.62 140 ALA B C 1
ATOM 3779 O O . ALA B 1 140 ? 9.195 15.438 8.484 1 85.62 140 ALA B O 1
ATOM 3780 N N . PRO B 1 141 ? 7.551 16.859 7.996 1 89.62 141 PRO B N 1
ATOM 3781 C CA . PRO B 1 141 ? 6.273 17.234 7.391 1 89.62 141 PRO B CA 1
ATOM 3782 C C . PRO B 1 141 ? 6.324 17.234 5.863 1 89.62 141 PRO B C 1
ATOM 3784 O O . PRO B 1 141 ? 7.391 17.438 5.277 1 89.62 141 PRO B O 1
ATOM 3787 N N . LEU B 1 142 ? 5.16 17.016 5.176 1 91.94 142 LEU B N 1
ATOM 3788 C CA . LEU B 1 142 ? 5.117 17.031 3.719 1 91.94 142 LEU B CA 1
ATOM 3789 C C . LEU B 1 142 ? 4.391 18.266 3.197 1 91.94 142 LEU B C 1
ATOM 3791 O O . LEU B 1 142 ? 4.461 18.578 2.008 1 91.94 142 LEU B O 1
ATOM 3795 N N . VAL B 1 143 ? 3.848 19.062 4.035 1 95 143 VAL B N 1
ATOM 3796 C CA . VAL B 1 143 ? 2.988 20.172 3.666 1 95 143 VAL B CA 1
ATOM 3797 C C . VAL B 1 143 ? 3.844 21.359 3.201 1 95 143 VAL B C 1
ATOM 3799 O O . VAL B 1 143 ? 3.357 22.234 2.496 1 95 143 VAL B O 1
ATOM 3802 N N . PRO B 1 144 ? 5.133 21.406 3.508 1 96.25 144 PRO B N 1
ATOM 3803 C CA . PRO B 1 144 ? 5.926 22.625 3.301 1 96.25 144 PRO B CA 1
ATOM 3804 C C . PRO B 1 144 ? 5.961 23.062 1.84 1 96.25 144 PRO B C 1
ATOM 3806 O O . PRO B 1 144 ? 5.93 24.266 1.552 1 96.25 144 PRO B O 1
ATOM 3809 N N . VAL B 1 145 ? 6.035 22.156 0.924 1 97.25 145 VAL B N 1
ATOM 3810 C CA . VAL B 1 145 ? 6.105 22.531 -0.482 1 97.25 145 VAL B CA 1
ATOM 3811 C C . VAL B 1 145 ? 4.797 23.203 -0.906 1 97.25 145 VAL B C 1
ATOM 3813 O O . VAL B 1 145 ? 4.793 24.078 -1.763 1 97.25 145 VAL B O 1
ATOM 3816 N N . PHE B 1 146 ? 3.736 22.812 -0.323 1 97.5 146 PHE B N 1
ATOM 3817 C CA . PHE B 1 146 ? 2.465 23.484 -0.544 1 97.5 146 PHE B CA 1
ATOM 3818 C C . PHE B 1 146 ? 2.494 24.906 0.034 1 97.5 146 PHE B C 1
ATOM 3820 O O . PHE B 1 146 ? 2.014 25.844 -0.595 1 97.5 146 PHE B O 1
ATOM 3827 N N . HIS B 1 147 ? 3.02 25.031 1.219 1 97.12 147 HIS B N 1
ATOM 3828 C CA . HIS B 1 147 ? 3.168 26.359 1.82 1 97.12 147 HIS B CA 1
ATOM 3829 C C . HIS B 1 147 ? 3.953 27.281 0.908 1 97.12 147 HIS B C 1
ATOM 3831 O O . HIS B 1 147 ? 3.658 28.484 0.834 1 97.12 147 HIS B O 1
ATOM 3837 N N . GLN B 1 148 ? 4.914 26.719 0.271 1 97.12 148 GLN B N 1
ATOM 3838 C CA . GLN B 1 148 ? 5.699 27.531 -0.661 1 97.12 148 GLN B CA 1
ATOM 3839 C C . GLN B 1 148 ? 4.84 28.031 -1.817 1 97.12 148 GLN B C 1
ATOM 3841 O O . GLN B 1 148 ? 4.898 29.203 -2.174 1 97.12 148 GLN B O 1
ATOM 3846 N N . ALA B 1 149 ? 4.086 27.141 -2.342 1 97.12 149 ALA B N 1
ATOM 3847 C CA . ALA B 1 149 ? 3.176 27.531 -3.418 1 97.12 149 ALA B CA 1
ATOM 3848 C C . ALA B 1 149 ? 2.15 28.547 -2.928 1 97.12 149 ALA B C 1
ATOM 3850 O O . ALA B 1 149 ? 1.829 29.5 -3.635 1 97.12 149 ALA B O 1
ATOM 3851 N N . LEU B 1 150 ? 1.661 28.328 -1.736 1 97 150 LEU B N 1
ATOM 3852 C CA . LEU B 1 150 ? 0.673 29.219 -1.138 1 97 150 LEU B CA 1
ATOM 3853 C C . LEU B 1 150 ? 1.267 30.609 -0.898 1 97 150 LEU B C 1
ATOM 3855 O O . LEU B 1 150 ? 0.638 31.625 -1.215 1 97 150 LEU B O 1
ATOM 3859 N N . ALA B 1 151 ? 2.449 30.672 -0.381 1 96.81 151 ALA B N 1
ATOM 3860 C CA . ALA B 1 151 ? 3.127 31.938 -0.145 1 96.81 151 ALA B CA 1
ATOM 3861 C C . ALA B 1 151 ? 3.303 32.719 -1.445 1 96.81 151 ALA B C 1
ATOM 3863 O O . ALA B 1 151 ? 3.08 33.938 -1.485 1 96.81 151 ALA B O 1
ATOM 3864 N N . ARG B 1 152 ? 3.686 31.984 -2.412 1 96.06 152 ARG B N 1
ATOM 3865 C CA . ARG B 1 152 ? 3.857 32.625 -3.721 1 96.06 152 ARG B CA 1
ATOM 3866 C C . ARG B 1 152 ? 2.543 33.188 -4.227 1 96.06 152 ARG B C 1
ATOM 3868 O O . ARG B 1 152 ? 2.506 34.312 -4.719 1 96.06 152 ARG B O 1
ATOM 3875 N N . SER B 1 153 ? 1.54 32.469 -4.086 1 95.56 153 SER B N 1
ATOM 3876 C CA . SER B 1 153 ? 0.231 32.875 -4.566 1 95.56 153 SER B CA 1
ATOM 3877 C C . SER B 1 153 ? -0.276 34.094 -3.789 1 95.56 153 SER B C 1
ATOM 3879 O O . SER B 1 153 ? -1.011 34.938 -4.328 1 95.56 153 SER B O 1
ATOM 3881 N N . LEU B 1 154 ? 0.149 34.25 -2.584 1 95.25 154 LEU B N 1
ATOM 3882 C CA . LEU B 1 154 ? -0.315 35.312 -1.714 1 95.25 154 LEU B CA 1
ATOM 3883 C C . LEU B 1 154 ? 0.684 36.469 -1.692 1 95.25 154 LEU B C 1
ATOM 3885 O O . LEU B 1 154 ? 0.439 37.5 -1.058 1 95.25 154 LEU B O 1
ATOM 3889 N N . GLY B 1 155 ? 1.765 36.312 -2.355 1 95.44 155 GLY B N 1
ATOM 3890 C CA . GLY B 1 155 ? 2.795 37.344 -2.398 1 95.44 155 GLY B CA 1
ATOM 3891 C C . GLY B 1 155 ? 3.52 37.5 -1.077 1 95.44 155 GLY B C 1
ATOM 3892 O O . GLY B 1 155 ? 3.865 38.625 -0.696 1 95.44 155 GLY B O 1
ATOM 3893 N N . LEU B 1 156 ? 3.723 36.375 -0.364 1 96.19 156 LEU B N 1
ATOM 3894 C CA . LEU B 1 156 ? 4.336 36.438 0.959 1 96.19 156 LEU B CA 1
ATOM 3895 C C . LEU B 1 156 ? 5.785 35.969 0.905 1 96.19 156 LEU B C 1
ATOM 3897 O O . LEU B 1 156 ? 6.113 35.031 0.171 1 96.19 156 LEU B O 1
ATOM 3901 N N . ASN B 1 157 ? 6.676 36.625 1.598 1 96.5 157 ASN B N 1
ATOM 3902 C CA . ASN B 1 157 ? 8.07 36.25 1.807 1 96.5 157 ASN B CA 1
ATOM 3903 C C . ASN B 1 157 ? 8.469 36.344 3.277 1 96.5 157 ASN B C 1
ATOM 3905 O O . ASN B 1 157 ? 7.777 37 4.062 1 96.5 157 ASN B O 1
ATOM 3909 N N . ASN B 1 158 ? 9.609 35.656 3.639 1 97.62 158 ASN B N 1
ATOM 3910 C CA . ASN B 1 158 ? 10.055 35.656 5.027 1 97.62 158 ASN B CA 1
ATOM 3911 C C . ASN B 1 158 ? 8.906 35.344 5.984 1 97.62 158 ASN B C 1
ATOM 3913 O O . ASN B 1 158 ? 8.664 36.094 6.934 1 97.62 158 ASN B O 1
ATOM 3917 N N . THR B 1 159 ? 8.211 34.25 5.691 1 98.06 159 THR B N 1
ATOM 3918 C CA . THR B 1 159 ? 6.961 33.938 6.363 1 98.06 159 THR B CA 1
ATOM 3919 C C . THR B 1 159 ? 7.039 32.562 7.035 1 98.06 159 THR B C 1
ATOM 3921 O O . THR B 1 159 ? 7.574 31.625 6.461 1 98.06 159 THR B O 1
ATOM 3924 N N . ILE B 1 160 ? 6.508 32.469 8.219 1 98 160 ILE B N 1
ATOM 3925 C CA . ILE B 1 160 ? 6.328 31.188 8.898 1 98 160 ILE B CA 1
ATOM 3926 C C . ILE B 1 160 ? 4.867 30.75 8.797 1 98 160 ILE B C 1
ATOM 3928 O O . ILE B 1 160 ? 3.961 31.516 9.141 1 98 160 ILE B O 1
ATOM 3932 N N . PHE B 1 161 ? 4.648 29.641 8.227 1 98 161 PHE B N 1
ATOM 3933 C CA . PHE B 1 161 ? 3.385 28.938 8.43 1 98 161 PHE B CA 1
ATOM 3934 C C . PHE B 1 161 ? 3.471 27.984 9.617 1 98 161 PHE B C 1
ATOM 3936 O O . PHE B 1 161 ? 4.27 27.047 9.617 1 98 161 PHE B O 1
ATOM 3943 N N . LEU B 1 162 ? 2.717 28.25 10.609 1 97.56 162 LEU B N 1
ATOM 3944 C CA . LEU B 1 162 ? 2.66 27.438 11.828 1 97.56 162 LEU B CA 1
ATOM 3945 C C . LEU B 1 162 ? 1.375 26.625 11.875 1 97.56 162 LEU B C 1
ATOM 3947 O O . LEU B 1 162 ? 0.289 27.172 12.07 1 97.56 162 LEU B O 1
ATOM 3951 N N . ASN B 1 163 ? 1.514 25.344 11.703 1 95.12 163 ASN B N 1
ATOM 3952 C CA . ASN B 1 163 ? 0.36 24.453 11.844 1 95.12 163 ASN B CA 1
ATOM 3953 C C . ASN B 1 163 ? 0.275 23.859 13.242 1 95.12 163 ASN B C 1
ATOM 3955 O O . ASN B 1 163 ? 1.195 23.172 13.688 1 95.12 163 ASN B O 1
ATOM 3959 N N . ILE B 1 164 ? -0.87 24.109 13.867 1 94.44 164 ILE B N 1
ATOM 3960 C CA . ILE B 1 164 ? -1.032 23.562 15.211 1 94.44 164 ILE B CA 1
ATOM 3961 C C . ILE B 1 164 ? -2.139 22.516 15.211 1 94.44 164 ILE B C 1
ATOM 3963 O O . ILE B 1 164 ? -3.287 22.812 15.547 1 94.44 164 ILE B O 1
ATOM 3967 N N . GLY B 1 165 ? -1.825 21.312 14.898 1 90.19 165 GLY B N 1
ATOM 3968 C CA . GLY B 1 165 ? -2.68 20.156 15.078 1 90.19 165 GLY B CA 1
ATOM 3969 C C . GLY B 1 165 ? -2.42 19.422 16.375 1 90.19 165 GLY B C 1
ATOM 3970 O O . GLY B 1 165 ? -2.344 20.031 17.438 1 90.19 165 GLY B O 1
ATOM 3971 N N . GLY B 1 166 ? -2.42 18.062 16.234 1 86.44 166 GLY B N 1
ATOM 3972 C CA . GLY B 1 166 ? -1.958 17.344 17.406 1 86.44 166 GLY B CA 1
ATOM 3973 C C . GLY B 1 166 ? -0.535 17.703 17.797 1 86.44 166 GLY B C 1
ATOM 3974 O O . GLY B 1 166 ? -0.249 17.922 18.984 1 86.44 166 GLY B O 1
ATOM 3975 N N . VAL B 1 167 ? 0.215 17.734 16.828 1 89 167 VAL B N 1
ATOM 3976 C CA . VAL B 1 167 ? 1.589 18.219 16.922 1 89 167 VAL B CA 1
ATOM 3977 C C . VAL B 1 167 ? 1.733 19.531 16.125 1 89 167 VAL B C 1
ATOM 3979 O O . VAL B 1 167 ? 0.993 19.766 15.172 1 89 167 VAL B O 1
ATOM 3982 N N . SER B 1 168 ? 2.58 20.406 16.625 1 94 168 SER B N 1
ATOM 3983 C CA . SER B 1 168 ? 2.785 21.656 15.906 1 94 168 SER B CA 1
ATOM 3984 C C . SER B 1 168 ? 3.988 21.562 14.969 1 94 168 SER B C 1
ATOM 3986 O O . SER B 1 168 ? 4.992 20.922 15.305 1 94 168 SER B O 1
ATOM 3988 N N . ASN B 1 169 ? 3.824 22.141 13.812 1 94.19 169 ASN B N 1
ATOM 3989 C CA . ASN B 1 169 ? 4.883 22.188 12.812 1 94.19 169 ASN B CA 1
ATOM 3990 C C . ASN B 1 169 ? 5.117 23.594 12.281 1 94.19 169 ASN B C 1
ATOM 3992 O O . ASN B 1 169 ? 4.168 24.375 12.148 1 94.19 169 ASN B O 1
ATOM 3996 N N . ILE B 1 170 ? 6.375 23.891 11.922 1 95.75 170 ILE B N 1
ATOM 3997 C CA . ILE B 1 170 ? 6.758 25.172 11.359 1 95.75 170 ILE B CA 1
ATOM 3998 C C . ILE B 1 170 ? 7.289 24.984 9.945 1 95.75 170 ILE B C 1
ATOM 4000 O O . ILE B 1 170 ? 8.047 24.047 9.68 1 95.75 170 ILE B O 1
ATOM 4004 N N . THR B 1 171 ? 6.816 25.781 9.062 1 97.31 171 THR B N 1
ATOM 4005 C CA . THR B 1 171 ? 7.391 25.938 7.73 1 97.31 171 THR B CA 1
ATOM 4006 C C . THR B 1 171 ? 7.828 27.375 7.488 1 97.31 171 THR B C 1
ATOM 4008 O O . THR B 1 171 ? 7.012 28.297 7.559 1 97.31 171 THR B O 1
ATOM 4011 N N . TYR B 1 172 ? 9.094 27.547 7.254 1 97.88 172 TYR B N 1
ATOM 4012 C CA . TYR B 1 172 ? 9.625 28.859 6.863 1 97.88 172 TYR B CA 1
ATOM 4013 C C . TYR B 1 172 ? 9.805 28.938 5.352 1 97.88 172 TYR B C 1
ATOM 4015 O O . TYR B 1 172 ? 10.398 28.047 4.742 1 97.88 172 TYR B O 1
ATOM 4023 N N . ILE B 1 173 ? 9.266 30.031 4.797 1 97.81 173 ILE B N 1
ATOM 4024 C CA . ILE B 1 173 ? 9.352 30.219 3.355 1 97.81 173 ILE B CA 1
ATOM 4025 C C . ILE B 1 173 ? 9.984 31.578 3.057 1 97.81 173 ILE B C 1
ATOM 4027 O O . ILE B 1 173 ? 9.508 32.625 3.529 1 97.81 173 ILE B O 1
ATOM 4031 N N . ASP B 1 174 ? 11.039 31.594 2.273 1 97.12 174 ASP B N 1
ATOM 4032 C CA . ASP B 1 174 ? 11.617 32.781 1.656 1 97.12 174 ASP B CA 1
ATOM 4033 C C . ASP B 1 174 ? 12.023 32.5 0.212 1 97.12 174 ASP B C 1
ATOM 4035 O O . ASP B 1 174 ? 13.141 32.031 -0.042 1 97.12 174 ASP B O 1
ATOM 4039 N N . LYS B 1 175 ? 11.195 32.875 -0.712 1 92.56 175 LYS B N 1
ATOM 4040 C CA . LYS B 1 175 ? 11.398 32.562 -2.121 1 92.56 175 LYS B CA 1
ATOM 4041 C C . LYS B 1 175 ? 11.633 31.062 -2.318 1 92.56 175 LYS B C 1
ATOM 4043 O O . LYS B 1 175 ? 10.805 30.25 -1.925 1 92.56 175 LYS B O 1
ATOM 4048 N N . GLU B 1 176 ? 12.805 30.672 -2.605 1 92.56 176 GLU B N 1
ATOM 4049 C CA . GLU B 1 176 ? 13.07 29.266 -2.91 1 92.56 176 GLU B CA 1
ATOM 4050 C C . GLU B 1 176 ? 13.523 28.516 -1.666 1 92.56 176 GLU B C 1
ATOM 4052 O O . GLU B 1 176 ? 13.609 27.281 -1.681 1 92.56 176 GLU B O 1
ATOM 4057 N N . GLU B 1 177 ? 13.703 29.203 -0.63 1 95.12 177 GLU B N 1
ATOM 4058 C CA . GLU B 1 177 ? 14.148 28.547 0.599 1 95.12 177 GLU B CA 1
ATOM 4059 C C . GLU B 1 177 ? 12.969 27.984 1.385 1 95.12 177 GLU B C 1
ATOM 4061 O O . GLU B 1 177 ? 12 28.703 1.658 1 95.12 177 GLU B O 1
ATOM 4066 N N . ILE B 1 178 ? 13.055 26.766 1.73 1 96.44 178 ILE B N 1
ATOM 4067 C CA . ILE B 1 178 ? 12.055 26.062 2.543 1 96.44 178 ILE B CA 1
ATOM 4068 C C . ILE B 1 178 ? 12.734 25.375 3.723 1 96.44 178 ILE B C 1
ATOM 4070 O O . ILE B 1 178 ? 13.648 24.578 3.535 1 96.44 178 ILE B O 1
ATOM 4074 N N . ILE B 1 179 ? 12.367 25.734 4.91 1 96.25 179 ILE B N 1
ATOM 4075 C CA . ILE B 1 179 ? 12.805 25.047 6.117 1 96.25 179 ILE B CA 1
ATOM 4076 C C . ILE B 1 179 ? 11.586 24.594 6.922 1 96.25 179 ILE B C 1
ATOM 4078 O O . ILE B 1 179 ? 10.648 25.359 7.129 1 96.25 179 ILE B O 1
ATOM 4082 N N . ALA B 1 180 ? 11.562 23.344 7.34 1 96.38 180 ALA B N 1
ATOM 4083 C CA . ALA B 1 180 ? 10.414 22.875 8.109 1 96.38 180 ALA B CA 1
ATOM 4084 C C . ALA B 1 180 ? 10.836 21.828 9.141 1 96.38 180 ALA B C 1
ATOM 4086 O O . ALA B 1 180 ? 11.805 21.094 8.938 1 96.38 180 ALA B O 1
ATOM 4087 N N . PHE B 1 181 ? 10.164 21.766 10.242 1 91.81 181 PHE B N 1
ATOM 4088 C CA . PHE B 1 181 ? 10.383 20.812 11.312 1 91.81 181 PHE B CA 1
ATOM 4089 C C . PHE B 1 181 ? 9.234 20.828 12.312 1 91.81 181 PHE B C 1
ATOM 4091 O O . PHE B 1 181 ? 8.383 21.719 12.266 1 91.81 181 PHE B O 1
ATOM 4098 N N . ASP B 1 182 ? 9.164 19.875 13.156 1 91.31 182 ASP B N 1
ATOM 4099 C CA . ASP B 1 182 ? 8.18 19.891 14.234 1 91.31 182 ASP B CA 1
ATOM 4100 C C . ASP B 1 182 ? 8.594 20.875 15.336 1 91.31 182 ASP B C 1
ATOM 4102 O O . ASP B 1 182 ? 9.758 20.922 15.727 1 91.31 182 ASP B O 1
ATOM 4106 N N . ALA B 1 183 ? 7.66 21.656 15.781 1 94.25 183 ALA B N 1
ATOM 4107 C CA . ALA B 1 183 ? 7.941 22.688 16.781 1 94.25 183 ALA B CA 1
ATOM 4108 C C . ALA B 1 183 ? 7.691 22.156 18.188 1 94.25 183 ALA B C 1
ATOM 4110 O O . ALA B 1 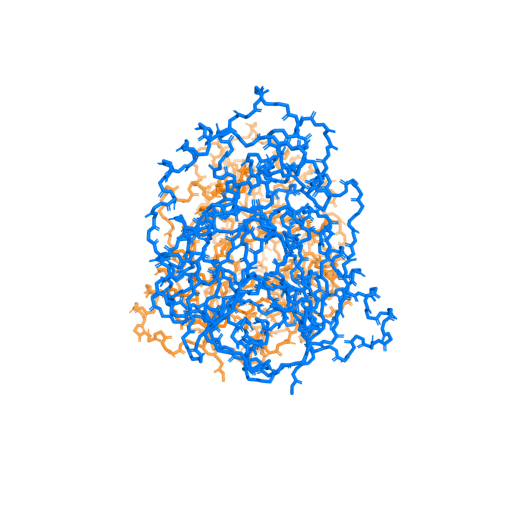183 ? 8.195 22.719 19.172 1 94.25 183 ALA B O 1
ATOM 4111 N N . GLY B 1 184 ? 6.934 21.062 18.266 1 93.56 184 GLY B N 1
ATOM 4112 C CA . GLY B 1 184 ? 6.574 20.5 19.562 1 93.56 184 GLY B CA 1
ATOM 4113 C C . GLY B 1 184 ? 5.137 20.031 19.625 1 93.56 184 GLY B C 1
ATOM 4114 O O . GLY B 1 184 ? 4.516 19.766 18.594 1 93.56 184 GLY B O 1
ATOM 4115 N N . PRO B 1 185 ? 4.676 19.875 20.891 1 94.19 185 PRO B N 1
ATOM 4116 C CA . PRO B 1 185 ? 3.281 19.453 21.031 1 94.19 185 PRO B CA 1
ATOM 4117 C C . PRO B 1 185 ? 2.297 20.484 20.484 1 94.19 185 PRO B C 1
ATOM 4119 O O . PRO B 1 185 ? 2.625 21.672 20.406 1 94.19 185 PRO B O 1
ATOM 4122 N N . GLY B 1 186 ? 1.2 20.031 20.047 1 94.06 186 GLY B N 1
ATOM 4123 C CA . GLY B 1 186 ? 0.062 20.859 19.672 1 94.06 186 GLY B CA 1
ATOM 4124 C C . GLY B 1 186 ? -1.139 20.656 20.578 1 94.06 186 GLY B C 1
ATOM 4125 O O . GLY B 1 186 ? -1.019 20.719 21.797 1 94.06 186 GLY B O 1
ATOM 4126 N N . ASN B 1 187 ? -2.26 20.359 19.953 1 92.44 187 ASN B N 1
ATOM 4127 C CA . ASN B 1 187 ? -3.496 20.203 20.703 1 92.44 187 ASN B CA 1
ATOM 4128 C C . ASN B 1 187 ? -3.574 18.844 21.391 1 92.44 187 ASN B C 1
ATOM 4130 O O . ASN B 1 187 ? -4.371 18.656 22.312 1 92.44 187 ASN B O 1
ATOM 4134 N N . ALA B 1 188 ? -2.811 17.891 20.938 1 89 188 ALA B N 1
ATOM 4135 C CA . ALA B 1 188 ? -2.996 16.516 21.391 1 89 188 ALA B CA 1
ATOM 4136 C C . ALA B 1 188 ? -2.83 16.391 22.891 1 89 188 ALA B C 1
ATOM 4138 O O . ALA B 1 188 ? -3.639 15.742 23.562 1 89 188 ALA B O 1
ATOM 4139 N N . ILE B 1 189 ? -1.828 17.031 23.5 1 92.5 189 ILE B N 1
ATOM 4140 C CA . ILE B 1 189 ? -1.557 16.875 24.922 1 92.5 189 ILE B CA 1
ATOM 4141 C C . ILE B 1 189 ? -2.66 17.547 25.734 1 92.5 189 ILE B C 1
ATOM 4143 O O . ILE B 1 189 ? -3.02 17.078 26.812 1 92.5 189 ILE B O 1
ATOM 4147 N N . ILE B 1 190 ? -3.244 18.562 25.219 1 94.5 190 ILE B N 1
ATOM 4148 C CA . ILE B 1 190 ? -4.352 19.25 25.875 1 94.5 190 ILE B CA 1
ATOM 4149 C C . ILE B 1 190 ? -5.613 18.391 25.781 1 94.5 190 ILE B C 1
ATOM 4151 O O . ILE B 1 190 ? -6.285 18.156 26.797 1 94.5 190 ILE B O 1
ATOM 4155 N N . ASP B 1 191 ? -5.875 17.938 24.516 1 90.81 191 ASP B N 1
ATOM 4156 C CA . ASP B 1 191 ? -7.062 17.125 24.266 1 90.81 191 ASP B CA 1
ATOM 4157 C C . ASP B 1 191 ? -7.047 15.844 25.094 1 90.81 191 ASP B C 1
ATOM 4159 O O . ASP B 1 191 ? -8.062 15.477 25.703 1 90.81 191 ASP B O 1
ATOM 4163 N N . ASP B 1 192 ? -5.949 15.195 25.094 1 88 192 ASP B N 1
ATOM 4164 C CA . ASP B 1 192 ? -5.828 13.953 25.844 1 88 192 ASP B CA 1
ATOM 4165 C C . ASP B 1 192 ? -6.066 14.188 27.344 1 88 192 ASP B C 1
ATOM 4167 O O . ASP B 1 192 ? -6.727 13.383 28 1 88 192 ASP B O 1
ATOM 4171 N N . PHE B 1 193 ? -5.516 15.211 27.906 1 93 193 PHE B N 1
ATOM 4172 C CA . PHE B 1 193 ? -5.691 15.555 29.312 1 93 193 PHE B CA 1
ATOM 4173 C C . PHE B 1 193 ? -7.164 15.789 29.641 1 93 193 PHE B C 1
ATOM 4175 O O . PHE B 1 193 ? -7.688 15.234 30.609 1 93 193 PHE B O 1
ATOM 4182 N N . LEU B 1 194 ? -7.773 16.547 28.781 1 93.75 194 LEU B N 1
ATOM 4183 C CA . LEU B 1 194 ? -9.172 16.875 29.016 1 93.75 194 LEU B CA 1
ATOM 4184 C C . LEU B 1 194 ? -10.055 15.641 28.891 1 93.75 194 LEU B C 1
ATOM 4186 O O . LEU B 1 194 ? -10.977 15.453 29.688 1 93.75 194 LEU B O 1
ATOM 4190 N N . TYR B 1 195 ? -9.727 14.875 27.906 1 88.12 195 TYR B N 1
ATOM 4191 C CA . TYR B 1 195 ? -10.523 13.672 27.703 1 88.12 195 TYR B CA 1
ATOM 4192 C C . TYR B 1 195 ? -10.391 12.727 28.891 1 88.12 195 TYR B C 1
ATOM 4194 O O . TYR B 1 195 ? -11.383 12.203 29.391 1 88.12 195 TYR B O 1
ATOM 4202 N N . LYS B 1 196 ? -9.219 12.445 29.328 1 87.81 196 LYS B N 1
ATOM 4203 C CA . LYS B 1 196 ? -8.945 11.555 30.453 1 87.81 196 LYS B CA 1
ATOM 4204 C C . LYS B 1 196 ? -9.625 12.062 31.719 1 87.81 196 LYS B C 1
ATOM 4206 O O . LYS B 1 196 ? -10.141 11.266 32.5 1 87.81 196 LYS B O 1
ATOM 4211 N N . ARG B 1 197 ? -9.672 13.32 31.875 1 91.19 197 ARG B N 1
ATOM 4212 C CA . ARG B 1 197 ? -10.117 13.914 33.125 1 91.19 197 ARG B CA 1
ATOM 4213 C C . ARG B 1 197 ? -11.625 14.117 33.125 1 91.19 197 ARG B C 1
ATOM 4215 O O . ARG B 1 197 ? -12.266 14.031 34.188 1 91.19 197 ARG B O 1
ATOM 4222 N N . ALA B 1 198 ? -12.18 14.406 32 1 93.19 198 ALA B N 1
ATOM 4223 C CA . ALA B 1 198 ? -13.578 14.844 32.031 1 93.19 198 ALA B CA 1
ATOM 4224 C C . ALA B 1 198 ? -14.328 14.398 30.797 1 93.19 198 ALA B C 1
ATOM 4226 O O . ALA B 1 198 ? -15.445 14.859 30.531 1 93.19 198 ALA B O 1
ATOM 4227 N N . ALA B 1 199 ? -13.758 13.633 29.922 1 89.62 199 ALA B N 1
ATOM 4228 C CA . ALA B 1 199 ? -14.359 13.148 28.688 1 89.62 199 ALA B CA 1
ATOM 4229 C C . ALA B 1 199 ? -14.703 14.305 27.75 1 89.62 199 ALA B C 1
ATOM 4231 O O . ALA B 1 199 ? -15.711 14.266 27.031 1 89.62 199 ALA B O 1
ATOM 4232 N N . ILE B 1 200 ? -13.914 15.383 27.938 1 89.69 200 ILE B N 1
ATOM 4233 C CA . ILE B 1 200 ? -14.016 16.516 27.031 1 89.69 200 ILE B CA 1
ATOM 4234 C C . ILE B 1 200 ? -13.039 16.328 25.875 1 89.69 200 ILE B C 1
ATOM 4236 O O . ILE B 1 200 ? -11.859 16.062 26.078 1 89.69 200 ILE B O 1
ATOM 4240 N N . SER B 1 201 ? -13.5 16.516 24.656 1 86.56 201 SER B N 1
ATOM 4241 C CA . SER B 1 201 ? -12.711 16.188 23.469 1 86.56 201 SER B CA 1
ATOM 4242 C C . SER B 1 201 ? -11.594 17.203 23.25 1 86.56 201 SER B C 1
ATOM 4244 O O . SER B 1 201 ? -10.508 16.844 22.781 1 86.56 201 SER B O 1
ATOM 4246 N N . TYR B 1 202 ? -11.906 18.5 23.469 1 91.88 202 TYR B N 1
ATOM 4247 C CA . TYR B 1 202 ? -10.898 19.531 23.281 1 91.88 202 TYR B CA 1
ATOM 4248 C C . TYR B 1 202 ? -11.297 20.828 23.984 1 91.88 202 TYR B C 1
ATOM 4250 O O . TYR B 1 202 ? -12.438 20.969 24.422 1 91.88 202 TYR B O 1
ATOM 4258 N N . ASP B 1 203 ? -10.398 21.75 24.172 1 95.5 203 ASP B N 1
ATOM 4259 C CA . ASP B 1 203 ? -10.656 23.031 24.812 1 95.5 203 ASP B CA 1
ATOM 4260 C C . ASP B 1 203 ? -11.219 24.047 23.828 1 95.5 203 ASP B C 1
ATOM 4262 O O . ASP B 1 203 ? -10.484 24.891 23.297 1 95.5 203 ASP B O 1
ATOM 4266 N N . GLU B 1 204 ? -12.469 24.016 23.734 1 94.81 204 GLU B N 1
ATOM 4267 C CA . GLU B 1 204 ? -13.133 24.875 22.766 1 94.81 204 GLU B CA 1
ATOM 4268 C C . GLU B 1 204 ? -12.812 26.344 23.016 1 94.81 204 GLU B C 1
ATOM 4270 O O . GLU B 1 204 ? -13.133 26.891 24.078 1 94.81 204 GLU B O 1
ATOM 4275 N N . GLY B 1 205 ? -12.148 26.891 22.047 1 96.38 205 GLY B N 1
ATOM 4276 C CA . GLY B 1 205 ? -11.805 28.297 22.141 1 96.38 205 GLY B CA 1
ATOM 4277 C C . GLY B 1 205 ? -10.734 28.594 23.172 1 96.38 205 GLY B C 1
ATOM 4278 O O . GLY B 1 205 ? -10.383 29.75 23.406 1 96.38 205 GLY B O 1
ATOM 4279 N N . GLY B 1 206 ? -10.273 27.609 23.781 1 97.62 206 GLY B N 1
ATOM 4280 C CA . GLY B 1 206 ? -9.273 27.781 24.828 1 97.62 206 GLY B CA 1
ATOM 4281 C C . GLY B 1 206 ? -9.852 28.312 26.125 1 97.62 206 GLY B C 1
ATOM 4282 O O . GLY B 1 206 ? -9.148 28.922 26.922 1 97.62 206 GLY B O 1
ATOM 4283 N N . LYS B 1 207 ? -11.094 28.094 26.344 1 98.12 207 LYS B N 1
ATOM 4284 C CA . LYS B 1 207 ? -11.812 28.688 27.453 1 98.12 207 LYS B CA 1
ATOM 4285 C C . LYS B 1 207 ? -11.406 28.047 28.781 1 98.12 207 LYS B C 1
ATOM 4287 O O . LYS B 1 207 ? -11.336 28.734 29.812 1 98.12 207 LYS B O 1
ATOM 4292 N N . ILE B 1 208 ? -11.242 26.766 28.766 1 97.94 208 ILE B N 1
ATOM 4293 C CA . ILE B 1 208 ? -10.875 26.062 30 1 97.94 208 ILE B CA 1
ATOM 4294 C C . ILE B 1 208 ? -9.477 26.484 30.438 1 97.94 208 ILE B C 1
ATOM 4296 O O . ILE B 1 208 ? -9.281 26.875 31.594 1 97.94 208 ILE B O 1
ATOM 4300 N N . GLY B 1 209 ? -8.539 26.484 29.578 1 97.88 209 GLY B N 1
ATOM 4301 C CA . GLY B 1 209 ? -7.18 26.891 29.906 1 97.88 209 GLY B CA 1
ATOM 4302 C C . GLY B 1 209 ? -7.066 28.344 30.328 1 97.88 209 GLY B C 1
ATOM 4303 O O . GLY B 1 209 ? -6.281 28.672 31.219 1 97.88 209 GLY B O 1
ATOM 4304 N N . ALA B 1 210 ? -7.883 29.156 29.703 1 98.12 210 ALA B N 1
ATOM 4305 C CA . ALA B 1 210 ? -7.82 30.594 29.969 1 98.12 210 ALA B CA 1
ATOM 4306 C C . ALA B 1 210 ? -8.203 30.891 31.422 1 98.12 210 ALA B C 1
ATOM 4308 O O . ALA B 1 210 ? -7.848 31.953 31.953 1 98.12 210 ALA B O 1
ATOM 4309 N N . ARG B 1 211 ? -8.859 29.984 32 1 97.94 211 ARG B N 1
ATOM 4310 C CA . ARG B 1 211 ? -9.344 30.203 33.344 1 97.94 211 ARG B CA 1
ATOM 4311 C C . ARG B 1 211 ? -8.367 29.641 34.375 1 97.94 211 ARG B C 1
ATOM 4313 O O . ARG B 1 211 ? -8.531 29.844 35.594 1 97.94 211 ARG B O 1
ATOM 4320 N N . GLY B 1 212 ? -7.375 28.984 33.875 1 98.06 212 GLY B N 1
ATOM 4321 C CA . GLY B 1 212 ? -6.477 28.297 34.781 1 98.06 212 GLY B CA 1
ATOM 4322 C C . GLY B 1 212 ? -5.195 29.062 35.062 1 98.06 212 GLY B C 1
ATOM 4323 O O . GLY B 1 212 ? -4.973 30.125 34.5 1 98.06 212 GLY B O 1
ATOM 4324 N N . LYS B 1 213 ? -4.48 28.453 36.031 1 97.94 213 LYS B N 1
ATOM 4325 C CA . LYS B 1 213 ? -3.154 28.969 36.375 1 97.94 213 LYS B CA 1
ATOM 4326 C C . LYS B 1 213 ? -2.059 28.031 35.875 1 97.94 213 LYS B C 1
ATOM 4328 O O . LYS B 1 213 ? -2.137 26.812 36.094 1 97.94 213 LYS B O 1
ATOM 4333 N N . VAL B 1 214 ? -1.059 28.578 35.281 1 98 214 VAL B N 1
ATOM 4334 C CA . VAL B 1 214 ? 0.043 27.812 34.719 1 98 214 VAL B CA 1
ATOM 4335 C C . VAL B 1 214 ? 0.957 27.328 35.844 1 98 214 VAL B C 1
ATOM 4337 O O . VAL B 1 214 ? 1.333 28.109 36.719 1 98 214 VAL B O 1
ATOM 4340 N N . ASP B 1 215 ? 1.211 26.078 35.844 1 97.44 215 ASP B N 1
ATOM 4341 C CA . ASP B 1 215 ? 2.207 25.5 36.719 1 97.44 215 ASP B CA 1
ATOM 4342 C C . ASP B 1 215 ? 3.596 25.516 36.094 1 97.44 215 ASP B C 1
ATOM 4344 O O . ASP B 1 215 ? 3.953 24.594 35.344 1 97.44 215 ASP B O 1
ATOM 4348 N N . PHE B 1 216 ? 4.453 26.391 36.562 1 97.25 216 PHE B N 1
ATOM 4349 C CA . PHE B 1 216 ? 5.738 26.609 35.906 1 97.25 216 PHE B CA 1
ATOM 4350 C C . PHE B 1 216 ? 6.73 25.516 36.281 1 97.25 216 PHE B C 1
ATOM 4352 O O . PHE B 1 216 ? 7.746 25.328 35.625 1 97.25 216 PHE B O 1
ATOM 4359 N N . GLU B 1 217 ? 6.461 24.75 37.344 1 95.5 217 GLU B N 1
ATOM 4360 C CA . GLU B 1 217 ? 7.297 23.594 37.656 1 95.5 217 GLU B CA 1
ATOM 4361 C C . GLU B 1 217 ? 7.141 22.516 36.594 1 95.5 217 GLU B C 1
ATOM 4363 O O . GLU B 1 217 ? 8.117 21.875 36.188 1 95.5 217 GLU B O 1
ATOM 4368 N N . VAL B 1 218 ? 5.898 22.359 36.188 1 95.81 218 VAL B N 1
ATOM 4369 C CA . VAL B 1 218 ? 5.625 21.406 35.125 1 95.81 218 VAL B CA 1
ATOM 4370 C C . VAL B 1 218 ? 6.242 21.891 33.844 1 95.81 218 VAL B C 1
ATOM 4372 O O . VAL B 1 218 ? 6.828 21.094 33.094 1 95.81 218 VAL B O 1
ATOM 4375 N N . VAL B 1 219 ? 6.152 23.172 33.562 1 97 219 VAL B N 1
ATOM 4376 C CA . VAL B 1 219 ? 6.734 23.75 32.344 1 97 219 VAL B CA 1
ATOM 4377 C C . VAL B 1 219 ? 8.234 23.453 32.312 1 97 219 VAL B C 1
ATOM 4379 O O . VAL B 1 219 ? 8.758 23.031 31.281 1 97 219 VAL B O 1
ATOM 4382 N N . ARG B 1 220 ? 8.883 23.609 33.406 1 96 220 ARG B N 1
ATOM 4383 C CA . ARG B 1 220 ? 10.32 23.375 33.469 1 96 220 ARG B CA 1
ATOM 4384 C C . ARG B 1 220 ? 10.656 21.906 33.219 1 96 220 ARG B C 1
ATOM 4386 O O . ARG B 1 220 ? 11.688 21.594 32.625 1 96 220 ARG B O 1
ATOM 4393 N N . THR B 1 221 ? 9.82 21.109 33.656 1 94.38 221 THR B N 1
ATOM 4394 C CA . THR B 1 221 ? 10.016 19.688 33.406 1 94.38 221 THR B CA 1
ATOM 4395 C C . THR B 1 221 ? 9.984 19.391 31.922 1 94.38 221 THR B C 1
ATOM 4397 O O . THR B 1 221 ? 10.82 18.625 31.422 1 94.38 221 THR B O 1
ATOM 4400 N N . PHE B 1 222 ? 9.031 19.984 31.203 1 95 222 PHE B N 1
ATOM 4401 C CA . PHE B 1 222 ? 8.938 19.797 29.766 1 95 222 PHE B CA 1
ATOM 4402 C C . PHE B 1 222 ? 10.156 20.375 29.062 1 95 222 PHE B C 1
ATOM 4404 O O . PHE B 1 222 ? 10.641 19.812 28.078 1 95 222 PHE B O 1
ATOM 4411 N N . GLN B 1 223 ? 10.688 21.422 29.609 1 95.62 223 GLN B N 1
ATOM 4412 C CA . GLN B 1 223 ? 11.812 22.109 29 1 95.62 223 GLN B CA 1
ATOM 4413 C C . GLN B 1 223 ? 13.094 21.281 29.109 1 95.62 223 GLN B C 1
ATOM 4415 O O . GLN B 1 223 ? 14.07 21.547 28.406 1 95.62 223 GLN B O 1
ATOM 4420 N N . LYS B 1 224 ? 13.094 20.297 29.922 1 94.38 224 LYS B N 1
ATOM 4421 C CA . LYS B 1 224 ? 14.258 19.438 30.109 1 94.38 224 LYS B CA 1
ATOM 4422 C C . LYS B 1 224 ? 14.266 18.281 29.109 1 94.38 224 LYS B C 1
ATOM 4424 O O . LYS B 1 224 ? 15.273 17.594 28.953 1 94.38 224 LYS B O 1
ATOM 4429 N N . ASP B 1 225 ? 13.125 18.188 28.484 1 93.25 225 ASP B N 1
ATOM 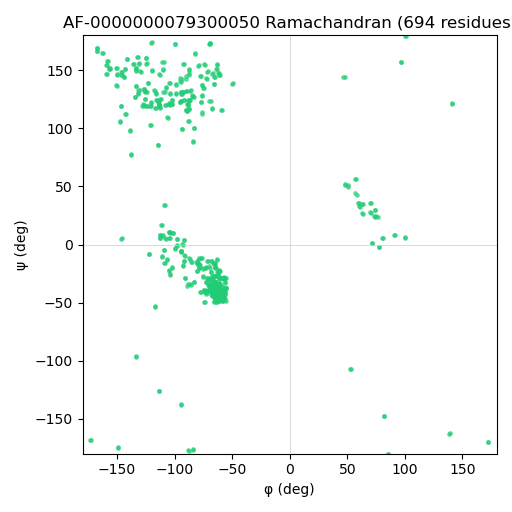4430 C CA . ASP B 1 225 ? 13.055 17.125 27.484 1 93.25 225 ASP B CA 1
ATOM 4431 C C . ASP B 1 225 ? 14.07 17.344 26.359 1 93.25 225 ASP B C 1
ATOM 4433 O O . ASP B 1 225 ? 14.289 18.484 25.938 1 93.25 225 ASP B O 1
ATOM 4437 N N . VAL B 1 226 ? 14.562 16.25 25.828 1 91.44 226 VAL B N 1
ATOM 4438 C CA . VAL B 1 226 ? 15.602 16.297 24.812 1 91.44 226 VAL B CA 1
ATOM 4439 C C . VAL B 1 226 ? 15.078 17.031 23.578 1 91.44 226 VAL B C 1
ATOM 4441 O O . VAL B 1 226 ? 15.836 17.734 22.906 1 91.44 226 VAL B O 1
ATOM 4444 N N . PHE B 1 227 ? 13.82 16.969 23.281 1 90.88 227 PHE B N 1
ATOM 4445 C CA . PHE B 1 227 ? 13.242 17.562 22.078 1 90.88 227 PHE B CA 1
ATOM 4446 C C . PHE B 1 227 ? 13.297 19.078 22.172 1 90.88 227 PHE B C 1
ATOM 4448 O O . PHE B 1 227 ? 13.445 19.766 21.141 1 90.88 227 PHE B O 1
ATOM 4455 N N . TYR B 1 228 ? 13.219 19.594 23.312 1 94.06 228 TYR B N 1
ATOM 4456 C CA . TYR B 1 228 ? 13.094 21.016 23.531 1 94.06 228 TYR B CA 1
ATOM 4457 C C . TYR B 1 228 ? 14.305 21.766 22.969 1 94.06 228 TYR B C 1
ATOM 4459 O O . TYR B 1 228 ? 14.156 22.844 22.391 1 94.06 228 TYR B O 1
ATOM 4467 N N . ASN B 1 229 ? 15.453 21.141 23.047 1 91.44 229 ASN B N 1
ATOM 4468 C CA . ASN B 1 229 ? 16.688 21.797 22.625 1 91.44 229 ASN B CA 1
ATOM 4469 C C . ASN B 1 229 ? 17.281 21.141 21.391 1 91.44 229 ASN B C 1
ATOM 4471 O O . ASN B 1 229 ? 18.391 21.484 20.969 1 91.44 229 ASN B O 1
ATOM 4475 N N . SER B 1 230 ? 16.578 20.234 20.859 1 89.62 230 SER B N 1
ATOM 4476 C CA . SER B 1 230 ? 17.109 19.531 19.703 1 89.62 230 SER B CA 1
ATOM 4477 C C . SER B 1 230 ? 17.219 20.438 18.484 1 89.62 230 SER B C 1
ATOM 4479 O O . SER B 1 230 ? 16.391 21.344 18.297 1 89.62 230 SER B O 1
ATOM 4481 N N . SER B 1 231 ? 18.25 20.203 17.625 1 87.19 231 SER B N 1
ATOM 4482 C CA . SER B 1 231 ? 18.453 20.984 16.406 1 87.19 231 SER B CA 1
ATOM 4483 C C . SER B 1 231 ? 17.562 20.469 15.273 1 87.19 231 SER B C 1
ATOM 4485 O O . SER B 1 231 ? 17.016 19.375 15.359 1 87.19 231 SER B O 1
ATOM 4487 N N . ILE B 1 232 ? 17.422 21.281 14.219 1 85.06 232 ILE B N 1
ATOM 4488 C CA . ILE B 1 232 ? 16.656 20.922 13.031 1 85.06 232 ILE B CA 1
ATOM 4489 C C . ILE B 1 232 ? 17.547 20.172 12.047 1 85.06 232 ILE B C 1
ATOM 4491 O O . ILE B 1 232 ? 18.75 20.406 11.984 1 85.06 232 ILE B O 1
ATOM 4495 N N . PRO B 1 233 ? 16.938 19.266 11.367 1 82 233 PRO B N 1
ATOM 4496 C CA . PRO B 1 233 ? 15.539 18.828 11.328 1 82 233 PRO B CA 1
ATOM 4497 C C . PRO B 1 233 ? 15.172 17.922 12.508 1 82 233 PRO B C 1
ATOM 4499 O O . PRO B 1 233 ? 16.016 17.203 13.023 1 82 233 PRO B O 1
ATOM 4502 N N . LYS B 1 234 ? 13.977 18.031 12.984 1 80.06 234 LYS B N 1
ATOM 4503 C CA . LYS B 1 234 ? 13.484 17.234 14.094 1 80.06 234 LYS B CA 1
ATOM 4504 C C . LYS B 1 234 ? 11.992 16.938 13.938 1 80.06 234 LYS B C 1
ATOM 4506 O O . LYS B 1 234 ? 11.25 17.734 13.367 1 80.06 234 LYS B O 1
ATOM 4511 N N . SER B 1 235 ? 11.57 15.781 14.383 1 82.25 235 SER B N 1
ATOM 4512 C CA . SER B 1 235 ? 10.18 15.352 14.352 1 82.25 235 SER B CA 1
ATOM 4513 C C . SER B 1 235 ? 9.742 14.812 15.711 1 82.25 235 SER B C 1
ATOM 4515 O O . SER B 1 235 ? 10.578 14.445 16.531 1 82.25 235 SER B O 1
ATOM 4517 N N . LEU B 1 236 ? 8.484 14.867 15.938 1 82.44 236 LEU B N 1
ATOM 4518 C CA . LEU B 1 236 ? 7.945 14.508 17.25 1 82.44 236 LEU B CA 1
ATOM 4519 C C . LEU B 1 236 ? 6.773 13.547 17.094 1 82.44 236 LEU B C 1
ATOM 4521 O O . LEU B 1 236 ? 5.844 13.805 16.344 1 82.44 236 LEU B O 1
ATOM 4525 N N . ASP B 1 237 ? 6.844 12.469 17.844 1 77.56 237 ASP B N 1
ATOM 4526 C CA . ASP B 1 237 ? 5.684 11.586 17.938 1 77.56 237 ASP B CA 1
ATOM 4527 C C . ASP B 1 237 ? 4.578 12.219 18.781 1 77.56 237 ASP B C 1
ATOM 4529 O O . ASP B 1 237 ? 4.852 12.836 19.812 1 77.56 237 ASP B O 1
ATOM 4533 N N . ARG B 1 238 ? 3.385 11.977 18.359 1 78.19 238 ARG B N 1
ATOM 4534 C CA . ARG B 1 238 ? 2.225 12.562 19.016 1 78.19 238 ARG B CA 1
ATOM 4535 C C . ARG B 1 238 ? 2.174 12.148 20.484 1 78.19 238 ARG B C 1
ATOM 4537 O O . ARG B 1 238 ? 1.708 12.914 21.344 1 78.19 238 ARG B O 1
ATOM 4544 N N . ASN B 1 239 ? 2.703 10.977 20.828 1 78.69 239 ASN B N 1
ATOM 4545 C CA . ASN B 1 239 ? 2.6 10.406 22.172 1 78.69 239 ASN B CA 1
ATOM 4546 C C . ASN B 1 239 ? 3.887 10.609 22.969 1 78.69 239 ASN B C 1
ATOM 4548 O O . ASN B 1 239 ? 4.039 10.07 24.062 1 78.69 239 ASN B O 1
ATOM 4552 N N . HIS B 1 240 ? 4.742 11.375 22.469 1 81.31 240 HIS B N 1
ATOM 4553 C CA . HIS B 1 240 ? 6.074 11.562 23.031 1 81.31 240 HIS B CA 1
ATOM 4554 C C . HIS B 1 240 ? 6 12 24.5 1 81.31 240 HIS B C 1
ATOM 4556 O O . HIS B 1 240 ? 6.832 11.594 25.312 1 81.31 240 HIS B O 1
ATOM 4562 N N . PHE B 1 241 ? 4.949 12.695 24.922 1 86.19 241 PHE B N 1
ATOM 4563 C CA . PHE B 1 241 ? 4.906 13.281 26.266 1 86.19 241 PHE B CA 1
ATOM 4564 C C . PHE B 1 241 ? 3.879 12.57 27.141 1 86.19 241 PHE B C 1
ATOM 4566 O O . PHE B 1 241 ? 3.465 13.094 28.172 1 86.19 241 PHE B O 1
ATOM 4573 N N . ASN B 1 242 ? 3.486 11.383 26.672 1 79.5 242 ASN B N 1
ATOM 4574 C CA . ASN B 1 242 ? 2.488 10.633 27.438 1 79.5 242 ASN B CA 1
ATOM 4575 C C . ASN B 1 242 ? 2.998 10.258 28.812 1 79.5 242 ASN B C 1
ATOM 4577 O O . ASN B 1 242 ? 2.211 9.898 29.703 1 79.5 242 ASN B O 1
ATOM 4581 N N . TYR B 1 243 ? 4.219 10.398 29.016 1 74.38 243 TYR B N 1
ATOM 4582 C CA . TYR B 1 243 ? 4.801 9.984 30.297 1 74.38 243 TYR B CA 1
ATOM 4583 C C . TYR B 1 243 ? 4.578 11.039 31.359 1 74.38 243 TYR B C 1
ATOM 4585 O O . TYR B 1 243 ? 4.742 10.773 32.562 1 74.38 243 TYR B O 1
ATOM 4593 N N . ILE B 1 244 ? 4.215 12.219 31 1 77 244 ILE B N 1
ATOM 4594 C CA . ILE B 1 244 ? 3.994 13.273 31.984 1 77 244 ILE B CA 1
ATOM 4595 C C . ILE B 1 244 ? 2.553 13.227 32.469 1 77 244 ILE B C 1
ATOM 4597 O O . ILE B 1 244 ? 1.611 13.312 31.688 1 77 244 ILE B O 1
ATOM 4601 N N . ASP B 1 245 ? 2.406 13.047 33.781 1 81.69 245 ASP B N 1
ATOM 4602 C CA . ASP B 1 245 ? 1.103 12.906 34.406 1 81.69 245 ASP B CA 1
ATOM 4603 C C . ASP B 1 245 ? 0.713 14.18 35.156 1 81.69 245 ASP B C 1
ATOM 4605 O O . ASP B 1 245 ? 1.429 14.617 36.062 1 81.69 245 ASP B O 1
ATOM 4609 N N . LEU B 1 246 ? -0.395 14.773 34.781 1 89.31 246 LEU B N 1
ATOM 4610 C CA . LEU B 1 246 ? -0.891 15.977 35.438 1 89.31 246 LEU B CA 1
ATOM 4611 C C . LEU B 1 246 ? -2.143 15.672 36.25 1 89.31 246 LEU B C 1
ATOM 4613 O O . LEU B 1 246 ? -3.043 16.516 36.344 1 89.31 246 LEU B O 1
ATOM 4617 N N . ASN B 1 247 ? -2.152 14.5 36.781 1 85.25 247 ASN B N 1
ATOM 4618 C CA . ASN B 1 247 ? -3.314 14.055 37.562 1 85.25 247 ASN B CA 1
ATOM 4619 C C . ASN B 1 247 ? -3.537 14.93 38.781 1 85.25 247 ASN B C 1
ATOM 4621 O O . ASN B 1 247 ? -4.656 15.008 39.312 1 85.25 247 ASN B O 1
ATOM 4625 N N . PHE B 1 248 ? -2.559 15.586 39.312 1 89.12 248 PHE B N 1
ATOM 4626 C CA . PHE B 1 248 ? -2.652 16.406 40.5 1 89.12 248 PHE B CA 1
ATOM 4627 C C . PHE B 1 248 ? -3.289 17.75 40.219 1 89.12 248 PHE B C 1
ATOM 4629 O O . PHE B 1 248 ? -3.75 18.438 41.125 1 89.12 248 PHE B O 1
ATOM 4636 N N . ALA B 1 249 ? -3.367 18.188 39 1 93 249 ALA B N 1
ATOM 4637 C CA . ALA B 1 249 ? -3.863 19.5 38.625 1 93 249 ALA B CA 1
ATOM 4638 C C . ALA B 1 249 ? -5.367 19.469 38.375 1 93 249 ALA B C 1
ATOM 4640 O O . ALA B 1 249 ? -5.898 18.484 37.875 1 93 249 ALA B O 1
ATOM 4641 N N . ASN B 1 250 ? -6.051 20.531 38.719 1 95.5 250 ASN B N 1
ATOM 4642 C CA . ASN B 1 250 ? -7.441 20.641 38.312 1 95.5 250 ASN B CA 1
ATOM 4643 C C . ASN B 1 250 ? -7.543 20.875 36.781 1 95.5 250 ASN B C 1
ATOM 4645 O O . ASN B 1 250 ? -6.531 21.094 36.125 1 95.5 250 ASN B O 1
ATOM 4649 N N . LEU B 1 251 ? -8.727 20.844 36.312 1 96.69 251 LEU B N 1
ATOM 4650 C CA . LEU B 1 251 ? -8.984 20.859 34.875 1 96.69 251 LEU B CA 1
ATOM 4651 C C . LEU B 1 251 ? -8.461 22.141 34.25 1 96.69 251 LEU B C 1
ATOM 4653 O O . LEU B 1 251 ? -7.77 22.094 33.219 1 96.69 251 LEU B O 1
ATOM 4657 N N . GLU B 1 252 ? -8.766 23.281 34.844 1 97.75 252 GLU B N 1
ATOM 4658 C CA . GLU B 1 252 ? -8.383 24.578 34.312 1 97.75 252 GLU B CA 1
ATOM 4659 C C . GLU B 1 252 ? -6.875 24.781 34.344 1 97.75 252 GLU B C 1
ATOM 4661 O O . GLU B 1 252 ? -6.266 25.219 33.375 1 97.75 252 GLU B O 1
ATOM 4666 N N . ASP B 1 253 ? -6.258 24.375 35.438 1 98 253 ASP B N 1
ATOM 4667 C CA . ASP B 1 253 ? -4.816 24.547 35.594 1 98 253 ASP B CA 1
ATOM 4668 C C . ASP B 1 253 ? -4.043 23.609 34.688 1 98 253 ASP B C 1
ATOM 4670 O O . ASP B 1 253 ? -3.014 23.984 34.094 1 98 253 ASP B O 1
ATOM 4674 N N . GLY B 1 254 ? -4.523 22.422 34.625 1 97.38 254 GLY B N 1
ATOM 4675 C CA . GLY B 1 254 ? -3.885 21.484 33.719 1 97.38 254 GLY B CA 1
ATOM 4676 C C . GLY B 1 254 ? -3.93 21.938 32.25 1 97.38 254 GLY B C 1
ATOM 4677 O O . GLY B 1 254 ? -2.91 21.938 31.562 1 97.38 254 GLY B O 1
ATOM 4678 N N . ALA B 1 255 ? -5.105 22.391 31.844 1 97.62 255 ALA B N 1
ATOM 4679 C CA . ALA B 1 255 ? -5.277 22.891 30.469 1 97.62 255 ALA B CA 1
ATOM 4680 C C . ALA B 1 255 ? -4.426 24.125 30.219 1 97.62 255 ALA B C 1
ATOM 4682 O O . ALA B 1 255 ? -3.799 24.266 29.172 1 97.62 255 ALA B O 1
ATOM 4683 N N . ALA B 1 256 ? -4.406 24.984 31.203 1 98.25 256 ALA B N 1
ATOM 4684 C CA . ALA B 1 256 ? -3.602 26.203 31.094 1 98.25 256 ALA B CA 1
ATOM 4685 C C . ALA B 1 256 ? -2.119 25.859 30.969 1 98.25 256 ALA B C 1
ATOM 4687 O O . ALA B 1 256 ? -1.418 26.453 30.125 1 98.25 256 ALA B O 1
ATOM 4688 N N . THR B 1 257 ? -1.708 24.922 31.781 1 98.19 257 THR B N 1
ATOM 4689 C CA . THR B 1 257 ? -0.302 24.531 31.828 1 98.19 257 THR B CA 1
ATOM 4690 C C . THR B 1 257 ? 0.118 23.906 30.5 1 98.19 257 THR B C 1
ATOM 4692 O O . THR B 1 257 ? 1.141 24.281 29.922 1 98.19 257 THR B O 1
ATOM 4695 N N . LEU B 1 258 ? -0.663 23.031 29.969 1 97.5 258 LEU B N 1
ATOM 4696 C CA . LEU B 1 258 ? -0.334 22.328 28.734 1 97.5 258 LEU B CA 1
ATOM 4697 C C . LEU B 1 258 ? -0.405 23.281 27.547 1 97.5 258 LEU B C 1
ATOM 4699 O O . LEU B 1 258 ? 0.381 23.156 26.594 1 97.5 258 LEU B O 1
ATOM 4703 N N . THR B 1 259 ? -1.337 24.203 27.578 1 98.12 259 THR B N 1
ATOM 4704 C CA . THR B 1 259 ? -1.416 25.203 26.531 1 98.12 259 THR B CA 1
ATOM 4705 C C . THR B 1 259 ? -0.179 26.094 26.531 1 98.12 259 THR B C 1
ATOM 4707 O O . THR B 1 259 ? 0.376 26.406 25.484 1 98.12 259 THR B O 1
ATOM 4710 N N . TYR B 1 260 ? 0.187 26.484 27.703 1 98.31 260 TYR B N 1
ATOM 4711 C CA . TYR B 1 260 ? 1.402 27.281 27.828 1 98.31 260 TYR B CA 1
ATOM 4712 C C . TYR B 1 260 ? 2.611 26.516 27.297 1 98.31 260 TYR B C 1
ATOM 4714 O O . TYR B 1 260 ? 3.469 27.094 26.625 1 98.31 260 TYR B O 1
ATOM 4722 N N . ILE B 1 261 ? 2.711 25.297 27.625 1 97.81 261 ILE B N 1
ATOM 4723 C CA . ILE B 1 261 ? 3.816 24.453 27.172 1 97.81 261 ILE B CA 1
ATOM 4724 C C . ILE B 1 261 ? 3.846 24.406 25.641 1 97.81 261 ILE B C 1
ATOM 4726 O O . ILE B 1 261 ? 4.91 24.547 25.031 1 97.81 261 ILE B O 1
ATOM 4730 N N . THR B 1 262 ? 2.705 24.25 25 1 97.56 262 THR B N 1
ATOM 4731 C CA . THR B 1 262 ? 2.602 24.266 23.547 1 97.56 262 THR B CA 1
ATOM 4732 C C . THR B 1 262 ? 3.156 25.578 22.984 1 97.56 262 THR B C 1
ATOM 4734 O O . THR B 1 262 ? 3.998 25.562 22.094 1 97.56 262 THR B O 1
ATOM 4737 N N . ALA B 1 263 ? 2.754 26.656 23.562 1 98.25 263 ALA B N 1
ATOM 4738 C CA . ALA B 1 263 ? 3.221 27.953 23.125 1 98.25 263 ALA B CA 1
ATOM 4739 C C . ALA B 1 263 ? 4.723 28.109 23.344 1 98.25 263 ALA B C 1
ATOM 4741 O O . ALA B 1 263 ? 5.43 28.672 22.5 1 98.25 263 ALA B O 1
ATOM 4742 N N . ASP B 1 264 ? 5.121 27.641 24.453 1 98.06 264 ASP B N 1
ATOM 4743 C CA . ASP B 1 264 ? 6.527 2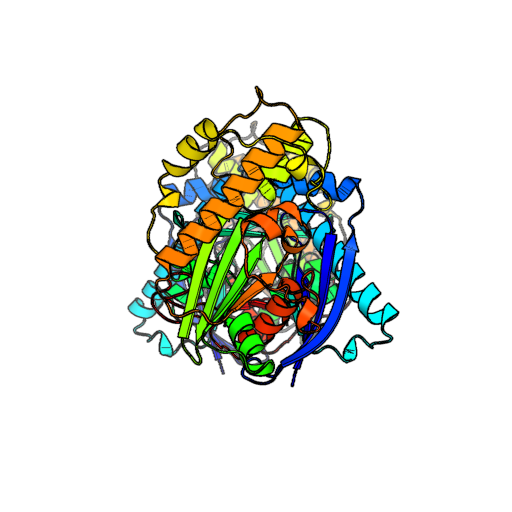7.75 24.828 1 98.06 264 ASP B CA 1
ATOM 4744 C C . ASP B 1 264 ? 7.422 27.016 23.828 1 98.06 264 ASP B C 1
ATOM 4746 O O . ASP B 1 264 ? 8.453 27.547 23.406 1 98.06 264 ASP B O 1
ATOM 4750 N N . PHE B 1 265 ? 7.062 25.828 23.484 1 97.69 265 PHE B N 1
ATOM 4751 C CA . PHE B 1 265 ? 7.812 25.047 22.5 1 97.69 265 PHE B CA 1
ATOM 4752 C C . PHE B 1 265 ? 7.84 25.766 21.156 1 97.69 265 PHE B C 1
ATOM 4754 O O . PHE B 1 265 ? 8.883 25.812 20.5 1 97.69 265 PHE B O 1
ATOM 4761 N N . ILE B 1 266 ? 6.738 26.297 20.75 1 97.19 266 ILE B N 1
ATOM 4762 C CA . ILE B 1 266 ? 6.625 26.984 19.469 1 97.19 266 ILE B CA 1
ATOM 4763 C C . ILE B 1 266 ? 7.527 28.219 19.469 1 97.19 266 ILE B C 1
ATOM 4765 O O . ILE B 1 266 ? 8.289 28.438 18.531 1 97.19 266 ILE B O 1
ATOM 4769 N N . LYS B 1 267 ? 7.48 29 20.516 1 96.62 267 LYS B N 1
ATOM 4770 C CA . LYS B 1 267 ? 8.305 30.203 20.625 1 96.62 267 LYS B CA 1
ATOM 4771 C C . LYS B 1 267 ? 9.797 29.844 20.609 1 96.62 267 LYS B C 1
ATOM 4773 O O . LYS B 1 267 ? 10.594 30.547 19.984 1 96.62 267 LYS B O 1
ATOM 4778 N N . LYS B 1 268 ? 10.102 28.797 21.328 1 96.38 268 LYS B N 1
ATOM 4779 C CA . LYS B 1 268 ? 11.477 28.312 21.297 1 96.38 268 LYS B CA 1
ATOM 4780 C C . LYS B 1 268 ? 11.906 27.969 19.875 1 96.38 268 LYS B C 1
ATOM 4782 O O . LYS B 1 268 ? 13.039 28.25 19.469 1 96.38 268 LYS B O 1
ATOM 4787 N N . SER B 1 269 ? 11.047 27.406 19.125 1 94.94 269 SER B N 1
ATOM 4788 C CA . SER B 1 269 ? 11.32 26.984 17.75 1 94.94 269 SER B CA 1
ATOM 4789 C C . SER B 1 269 ? 11.586 28.188 16.859 1 94.94 269 SER B C 1
ATOM 4791 O O . SER B 1 269 ? 12.383 28.094 15.922 1 94.94 269 SER B O 1
ATOM 4793 N N . PHE B 1 270 ? 10.938 29.312 17.125 1 94 270 PHE B N 1
ATOM 4794 C CA . PHE B 1 270 ? 11.195 30.531 16.375 1 94 270 PHE B CA 1
ATOM 4795 C C . PHE B 1 270 ? 12.641 30.984 16.562 1 94 270 PHE B C 1
ATOM 4797 O O . PHE B 1 270 ? 13.273 31.453 15.609 1 94 270 PHE B O 1
ATOM 4804 N N . LYS B 1 271 ? 13.109 30.75 17.688 1 93 271 LYS B N 1
ATOM 4805 C CA . LYS B 1 271 ? 14.484 31.141 17.984 1 93 271 LYS B CA 1
ATOM 4806 C C . LYS B 1 271 ? 15.477 30.203 17.297 1 93 271 LYS B C 1
ATOM 4808 O O . LYS B 1 271 ? 16.516 30.641 16.797 1 93 271 LYS B O 1
ATOM 4813 N N . ILE B 1 272 ? 15.172 28.984 17.281 1 91.62 272 ILE B N 1
ATOM 4814 C CA . ILE B 1 272 ? 16.031 27.984 16.672 1 91.62 272 ILE B CA 1
ATOM 4815 C C . ILE B 1 272 ? 16.141 28.219 15.172 1 91.62 272 ILE B C 1
ATOM 4817 O O . ILE B 1 272 ? 17.219 28.062 14.578 1 91.62 272 ILE B O 1
ATOM 4821 N N . LEU B 1 273 ? 15.078 28.547 14.547 1 92.94 273 LEU B N 1
ATOM 4822 C CA . LEU B 1 273 ? 15.047 28.812 13.109 1 92.94 273 LEU B CA 1
ATOM 4823 C C . LEU B 1 273 ? 16.047 29.906 12.727 1 92.94 273 LEU B C 1
ATOM 4825 O O . LEU B 1 273 ? 16.703 29.797 11.695 1 92.94 273 LEU B O 1
ATOM 4829 N N . ASN B 1 274 ? 16.25 30.875 13.461 1 91.19 274 ASN B N 1
ATOM 4830 C CA . ASN B 1 274 ? 17.234 31.953 13.312 1 91.19 274 ASN B CA 1
ATOM 4831 C C . ASN B 1 274 ? 17.172 32.562 11.914 1 91.19 274 ASN B C 1
ATOM 4833 O O . ASN B 1 274 ? 18.188 32.656 11.219 1 91.19 274 ASN B O 1
ATOM 4837 N N . ARG B 1 275 ? 15.977 32.938 11.469 1 94.62 275 ARG B N 1
ATOM 4838 C CA . ARG B 1 275 ? 15.727 33.656 10.203 1 94.62 275 ARG B CA 1
ATOM 4839 C C . ARG B 1 275 ? 14.961 34.938 10.438 1 94.62 275 ARG B C 1
ATOM 4841 O O . ARG B 1 275 ? 14.297 35.094 11.469 1 94.62 275 ARG B O 1
ATOM 4848 N N . GLU B 1 276 ? 15.148 35.812 9.508 1 95.06 276 GLU B N 1
ATOM 4849 C CA . GLU B 1 276 ? 14.273 36.969 9.516 1 95.06 276 GLU B CA 1
ATOM 4850 C C . GLU B 1 276 ? 12.836 36.594 9.164 1 95.06 276 GLU B C 1
ATOM 4852 O O . GLU B 1 276 ? 12.594 35.969 8.125 1 95.06 276 GLU B O 1
ATOM 4857 N N . VAL B 1 277 ? 11.922 36.938 10.07 1 96.31 277 VAL B N 1
ATOM 4858 C CA . VAL B 1 277 ? 10.523 36.594 9.883 1 96.31 277 VAL B CA 1
ATOM 4859 C C . VAL B 1 277 ? 9.664 37.844 9.852 1 96.31 277 VAL B C 1
ATOM 4861 O O . VAL B 1 277 ? 9.695 38.656 10.781 1 96.31 277 VAL B O 1
ATOM 4864 N N . LYS B 1 278 ? 8.961 38 8.758 1 96.62 278 LYS B N 1
ATOM 4865 C CA . LYS B 1 278 ? 8.086 39.156 8.609 1 96.62 278 LYS B CA 1
ATOM 4866 C C . LYS B 1 278 ? 6.715 38.875 9.219 1 96.62 278 LYS B C 1
ATOM 4868 O O . LYS B 1 278 ? 6.062 39.812 9.719 1 96.62 278 LYS B O 1
ATOM 4873 N N . GLN B 1 279 ? 6.258 37.656 9.133 1 97.19 279 GLN B N 1
ATOM 4874 C CA . GLN B 1 279 ? 4.949 37.344 9.688 1 97.19 279 GLN B CA 1
ATOM 4875 C C . GLN B 1 279 ? 4.848 35.844 10.008 1 97.19 279 GLN B C 1
ATOM 4877 O O . GLN B 1 279 ? 5.531 35.031 9.391 1 97.19 279 GLN B O 1
ATOM 4882 N N . ILE B 1 280 ? 4.039 35.562 10.977 1 98 280 ILE B N 1
ATOM 4883 C CA . ILE B 1 280 ? 3.705 34.188 11.383 1 98 280 ILE B CA 1
ATOM 4884 C C . ILE B 1 280 ? 2.215 33.938 11.156 1 98 280 ILE B C 1
ATOM 4886 O O . ILE B 1 280 ? 1.37 34.625 11.727 1 98 280 ILE B O 1
ATOM 4890 N N . ILE B 1 281 ? 1.951 33 10.297 1 98.12 281 ILE B N 1
ATOM 4891 C CA . ILE B 1 281 ? 0.573 32.656 9.961 1 98.12 281 ILE B CA 1
ATOM 4892 C C . ILE B 1 281 ? 0.216 31.297 10.562 1 98.12 281 ILE B C 1
ATOM 4894 O O . ILE B 1 281 ? 0.836 30.281 10.227 1 98.12 281 ILE B O 1
ATOM 4898 N N . VAL B 1 282 ? -0.782 31.25 11.422 1 97.88 282 VAL B N 1
ATOM 4899 C CA . VAL B 1 282 ? -1.16 30.047 12.141 1 97.88 282 VAL B CA 1
ATOM 4900 C C . VAL B 1 282 ? -2.283 29.328 11.391 1 97.88 282 VAL B C 1
ATOM 4902 O O . VAL B 1 282 ? -3.232 29.969 10.93 1 97.88 282 VAL B O 1
ATOM 4905 N N . CYS B 1 283 ? -2.057 28.031 11.234 1 95.31 283 CYS B N 1
ATOM 4906 C CA . CYS B 1 283 ? -3.031 27.125 10.648 1 95.31 283 CYS B CA 1
ATOM 4907 C C . CYS B 1 283 ? -3.412 26.031 11.633 1 95.31 283 CYS B C 1
ATOM 4909 O O . CYS B 1 283 ? -2.893 25.984 12.75 1 95.31 283 CYS B O 1
ATOM 4911 N N . GLY B 1 284 ? -4.43 25.172 11.242 1 91.31 284 GLY B N 1
ATOM 4912 C CA . GLY B 1 284 ? -4.824 24.062 12.078 1 91.31 284 GLY B CA 1
ATOM 4913 C C . GLY B 1 284 ? -5.836 24.438 13.148 1 91.31 284 GLY B C 1
ATOM 4914 O O . GLY B 1 284 ? -6.18 25.609 13.289 1 91.31 284 GLY B O 1
ATOM 4915 N N . GLY B 1 285 ? -6.184 23.453 13.891 1 90.19 285 GLY B N 1
ATOM 4916 C CA . GLY B 1 285 ? -7.207 23.672 14.906 1 90.19 285 GLY B CA 1
ATOM 4917 C C . GLY B 1 285 ? -6.75 24.578 16.031 1 90.19 285 GLY B C 1
ATOM 4918 O O . GLY B 1 285 ? -7.562 25.266 16.641 1 90.19 285 GLY B O 1
ATOM 4919 N N . GLY B 1 286 ? -5.484 24.578 16.281 1 93.62 286 GLY B N 1
ATOM 4920 C CA . GLY B 1 286 ? -4.949 25.391 17.359 1 93.62 286 GLY B CA 1
ATOM 4921 C C . GLY B 1 286 ? -5.191 26.875 17.156 1 93.62 286 GLY B C 1
ATOM 4922 O O . GLY B 1 286 ? -5.18 27.656 18.125 1 93.62 286 GLY B O 1
ATOM 4923 N N . ARG B 1 287 ? -5.395 27.234 15.945 1 95.81 287 ARG B N 1
ATOM 4924 C CA . ARG B 1 287 ? -5.613 28.641 15.648 1 95.81 287 ARG B CA 1
ATOM 4925 C C . ARG B 1 287 ? -6.914 29.141 16.281 1 95.81 287 ARG B C 1
ATOM 4927 O O . ARG B 1 287 ? -7.105 30.344 16.453 1 95.81 287 ARG B O 1
ATOM 4934 N N . LYS B 1 288 ? -7.746 28.141 16.656 1 95.19 288 LYS B N 1
ATOM 4935 C CA . LYS B 1 288 ? -9.047 28.484 17.219 1 95.19 288 LYS B CA 1
ATOM 4936 C C . LYS B 1 288 ? -8.977 28.578 18.75 1 95.19 288 LYS B C 1
ATOM 4938 O O . LYS B 1 288 ? -9.945 29 19.391 1 95.19 288 LYS B O 1
ATOM 4943 N N . ASN B 1 289 ? -7.891 28.188 19.297 1 96.81 289 ASN B N 1
ATOM 4944 C CA . ASN B 1 289 ? -7.648 28.359 20.719 1 96.81 289 ASN B CA 1
ATOM 4945 C C . ASN B 1 289 ? -7.129 29.766 21.031 1 96.81 289 ASN B C 1
ATOM 4947 O O . ASN B 1 289 ? -5.922 30.016 20.984 1 96.81 289 ASN B O 1
ATOM 4951 N N . LYS B 1 290 ? -8.031 30.609 21.5 1 97.25 290 LYS B N 1
ATOM 4952 C CA . LYS B 1 290 ? -7.707 32.031 21.703 1 97.25 290 LYS B CA 1
ATOM 4953 C C . LYS B 1 290 ? -6.66 32.188 22.797 1 97.25 290 LYS B C 1
ATOM 4955 O O . LYS B 1 290 ? -5.832 33.094 22.734 1 97.25 290 LYS B O 1
ATOM 4960 N N . PHE B 1 291 ? -6.738 31.344 23.766 1 98 291 PHE B N 1
ATOM 4961 C CA . PHE B 1 291 ? -5.734 31.375 24.828 1 98 291 PHE B CA 1
ATOM 4962 C C . PHE B 1 291 ? -4.348 31.094 24.266 1 98 291 PHE B C 1
ATOM 4964 O O . PHE B 1 291 ? -3.398 31.828 24.531 1 98 291 PHE B O 1
ATOM 4971 N N . LEU B 1 292 ? -4.25 30.078 23.484 1 98.12 292 LEU B N 1
ATOM 4972 C CA . LEU B 1 292 ? -2.994 29.703 22.844 1 98.12 292 LEU B CA 1
ATOM 4973 C C . LEU B 1 292 ? -2.494 30.797 21.922 1 98.12 292 LEU B C 1
ATOM 4975 O O . LEU B 1 292 ? -1.318 31.172 21.969 1 98.12 292 LEU B O 1
ATOM 4979 N N . MET B 1 293 ? -3.381 31.344 21.109 1 97.94 293 MET B N 1
ATOM 4980 C CA . MET B 1 293 ? -3.029 32.406 20.188 1 97.94 293 MET B CA 1
ATOM 4981 C C . MET B 1 293 ? -2.516 33.625 20.938 1 97.94 293 MET B C 1
ATOM 4983 O O . MET B 1 293 ? -1.591 34.312 20.469 1 97.94 293 MET B O 1
ATOM 4987 N N . GLY B 1 294 ? -3.172 33.875 22.016 1 97.62 294 GLY B N 1
ATOM 4988 C CA . GLY B 1 294 ? -2.73 35 22.844 1 97.62 294 GLY B CA 1
ATOM 4989 C C . GLY B 1 294 ? -1.327 34.812 23.391 1 97.62 294 GLY B C 1
ATOM 4990 O O . GLY B 1 294 ? -0.563 35.781 23.484 1 97.62 294 GLY B O 1
ATOM 4991 N N . LEU B 1 295 ? -0.994 33.594 23.734 1 97.69 295 LEU B N 1
ATOM 4992 C CA . LEU B 1 295 ? 0.33 33.312 24.266 1 97.69 295 LEU B CA 1
ATOM 4993 C C . LEU B 1 295 ? 1.397 33.469 23.188 1 97.69 295 LEU B C 1
ATOM 4995 O O . LEU B 1 295 ? 2.545 33.781 23.484 1 97.69 295 LEU B O 1
ATOM 4999 N N . LEU B 1 296 ? 1.15 33.156 21.922 1 97.19 296 LEU B N 1
ATOM 5000 C CA . LEU B 1 296 ? 2.102 33.25 20.828 1 97.19 296 LEU B CA 1
ATOM 5001 C C . LEU B 1 296 ? 2.342 34.688 20.406 1 97.19 296 LEU B C 1
ATOM 5003 O O . LEU B 1 296 ? 3.414 35.031 19.891 1 97.19 296 LEU B O 1
ATOM 5007 N N . GLU B 1 297 ? 1.571 35.562 20.656 1 89.44 297 GLU B N 1
ATOM 5008 C CA . GLU B 1 297 ? 1.645 37 20.375 1 89.44 297 GLU B CA 1
ATOM 5009 C C . GLU B 1 297 ? 2.041 37.25 18.922 1 89.44 297 GLU B C 1
ATOM 5011 O O . GLU B 1 297 ? 2.791 36.469 18.328 1 89.44 297 GLU B O 1
ATOM 5016 N N . GLU B 1 298 ? 1.58 38.219 18.234 1 92.88 298 GLU B N 1
ATOM 5017 C CA . GLU B 1 298 ? 1.952 38.75 16.922 1 92.88 298 GLU B CA 1
ATOM 5018 C C . GLU B 1 298 ? 1.816 37.688 15.844 1 92.88 298 GLU B C 1
ATOM 5020 O O . GLU B 1 298 ? 2.727 37.5 15.031 1 92.88 298 GLU B O 1
ATOM 5025 N N . VAL B 1 299 ? 0.889 36.875 15.945 1 96.75 299 VAL B N 1
ATOM 5026 C CA . VAL B 1 299 ? 0.599 35.875 14.922 1 96.75 299 VAL B CA 1
ATOM 5027 C C . VAL B 1 299 ? -0.706 36.219 14.211 1 96.75 299 VAL B C 1
ATOM 5029 O O . VAL B 1 299 ? -1.549 36.938 14.766 1 96.75 299 VAL B O 1
ATOM 5032 N N . LYS B 1 300 ? -0.796 35.844 12.992 1 96.81 300 LYS B N 1
ATOM 5033 C CA . LYS B 1 300 ? -2.014 35.969 12.195 1 96.81 300 LYS B CA 1
ATOM 5034 C C . LYS B 1 300 ? -2.641 34.594 11.922 1 96.81 300 LYS B C 1
ATOM 5036 O O . LYS B 1 300 ? -1.977 33.562 12.047 1 96.81 300 LYS B O 1
ATOM 5041 N N . GLN B 1 301 ? -3.896 34.656 11.656 1 96.75 301 GLN B N 1
ATOM 5042 C CA . GLN B 1 301 ? -4.574 33.438 11.234 1 96.75 301 GLN B CA 1
ATOM 5043 C C . GLN B 1 301 ? -4.633 33.344 9.711 1 96.75 301 GLN B C 1
ATOM 5045 O O . GLN B 1 301 ? -4.84 34.344 9.031 1 96.75 301 GLN B O 1
ATOM 5050 N N . ILE B 1 302 ? -4.492 32.188 9.242 1 97.19 302 ILE B N 1
ATOM 5051 C CA . ILE B 1 302 ? -4.496 31.969 7.801 1 97.19 302 ILE B CA 1
ATOM 5052 C C . ILE B 1 302 ? -5.832 32.406 7.211 1 97.19 302 ILE B C 1
ATOM 5054 O O . ILE B 1 302 ? -5.906 32.781 6.035 1 97.19 302 ILE B O 1
ATOM 5058 N N . ASP B 1 303 ? -6.859 32.469 8.039 1 96.12 303 ASP B N 1
ATOM 5059 C CA . ASP B 1 303 ? -8.195 32.875 7.621 1 96.12 303 ASP B CA 1
ATOM 5060 C C . ASP B 1 303 ? -8.188 34.344 7.148 1 96.12 303 ASP B C 1
ATOM 5062 O O . ASP B 1 303 ? -9.023 34.719 6.328 1 96.12 303 ASP B O 1
ATOM 5066 N N . GLU B 1 304 ? -7.305 35.094 7.641 1 95.69 304 GLU B N 1
ATOM 5067 C CA . GLU B 1 304 ? -7.176 36.469 7.254 1 95.69 304 GLU B CA 1
ATOM 5068 C C . GLU B 1 304 ? -6.77 36.625 5.785 1 95.69 304 GLU B C 1
ATOM 5070 O O . GLU B 1 304 ? -6.898 37.688 5.199 1 95.69 304 GLU B O 1
ATOM 5075 N N . TYR B 1 305 ? -6.309 35.594 5.227 1 95.62 305 TYR B N 1
ATOM 5076 C CA . TYR B 1 305 ? -5.891 35.594 3.83 1 95.62 305 TYR B CA 1
ATOM 5077 C C . TYR B 1 305 ? -6.922 34.906 2.955 1 95.62 305 TYR B C 1
ATOM 5079 O O . TYR B 1 305 ? -6.609 34.469 1.843 1 95.62 305 TYR B O 1
ATOM 5087 N N . SER B 1 306 ? -8.102 34.625 3.529 1 94.56 306 SER B N 1
ATOM 5088 C CA . SER B 1 306 ? -9.227 34 2.84 1 94.56 306 SER B CA 1
ATOM 5089 C C . SER B 1 306 ? -8.938 32.531 2.51 1 94.56 306 SER B C 1
ATOM 5091 O O . SER B 1 306 ? -9.328 32.031 1.449 1 94.56 306 SER B O 1
ATOM 5093 N N . VAL B 1 307 ? -8.133 31.969 3.301 1 95.69 307 VAL B N 1
ATOM 5094 C CA . VAL B 1 307 ? -7.867 30.531 3.225 1 95.69 307 VAL B CA 1
ATOM 5095 C C . VAL B 1 307 ? -8.422 29.844 4.469 1 95.69 307 VAL B C 1
ATOM 5097 O O . VAL B 1 307 ? -8.148 30.266 5.594 1 95.69 307 VAL B O 1
ATOM 5100 N N . ASP B 1 308 ? -9.242 28.859 4.234 1 93.94 308 ASP B N 1
ATOM 5101 C CA . ASP B 1 308 ? -9.797 28.125 5.371 1 93.94 308 ASP B CA 1
ATOM 5102 C C . ASP B 1 308 ? -8.711 27.328 6.086 1 93.94 308 ASP B C 1
ATOM 5104 O O . ASP B 1 308 ? -8.195 26.344 5.543 1 93.94 308 ASP B O 1
ATOM 5108 N N . GLY B 1 309 ? -8.461 27.641 7.309 1 93.44 309 GLY B N 1
ATOM 5109 C CA . GLY B 1 309 ? -7.367 27.047 8.062 1 93.44 309 GLY B CA 1
ATOM 5110 C C . GLY B 1 309 ? -7.59 25.578 8.398 1 93.44 309 GLY B C 1
ATOM 5111 O O . GLY B 1 309 ? -6.641 24.859 8.719 1 93.44 309 GLY B O 1
ATOM 5112 N N . ASP B 1 310 ? -8.828 25.125 8.336 1 91.06 310 ASP B N 1
ATOM 5113 C CA . ASP B 1 310 ? -9.148 23.734 8.641 1 91.06 310 ASP B CA 1
ATOM 5114 C C . ASP B 1 310 ? -8.82 22.828 7.461 1 91.06 310 ASP B C 1
ATOM 5116 O O . ASP B 1 310 ? -8.75 21.609 7.613 1 91.06 310 ASP B O 1
ATOM 5120 N N . LEU B 1 311 ? -8.57 23.453 6.316 1 94.75 311 LEU B N 1
ATOM 5121 C CA . LEU B 1 311 ? -8.484 22.656 5.098 1 94.75 311 LEU B CA 1
ATOM 5122 C C . LEU B 1 311 ? -7.062 22.656 4.547 1 94.75 311 LEU B C 1
ATOM 5124 O O . LEU B 1 311 ? -6.816 22.141 3.457 1 94.75 311 LEU B O 1
ATOM 5128 N N . ILE B 1 312 ? -6.145 23.188 5.266 1 94.88 312 ILE B N 1
ATOM 5129 C CA . ILE B 1 312 ? -4.781 23.359 4.773 1 94.88 312 ILE B CA 1
ATOM 5130 C C . ILE B 1 312 ? -4.203 22 4.367 1 94.88 312 ILE B C 1
ATOM 5132 O O . ILE B 1 312 ? -3.637 21.859 3.279 1 94.88 312 ILE B O 1
ATOM 5136 N N . GLU B 1 313 ? -4.371 21.031 5.156 1 93.81 313 GLU B N 1
ATOM 5137 C CA . GLU B 1 313 ? -3.793 19.734 4.855 1 93.81 313 GLU B CA 1
ATOM 5138 C C . GLU B 1 313 ? -4.484 19.078 3.658 1 93.81 313 GLU B C 1
ATOM 5140 O O . GLU B 1 313 ? -3.828 18.453 2.822 1 93.81 313 GLU B O 1
ATOM 5145 N N . ALA B 1 314 ? -5.758 19.219 3.605 1 96.56 314 ALA B N 1
ATOM 5146 C CA . ALA B 1 314 ? -6.473 18.688 2.449 1 96.56 314 ALA B CA 1
ATOM 5147 C C . ALA B 1 314 ? -5.996 19.344 1.157 1 96.56 314 ALA B C 1
ATOM 5149 O O . ALA B 1 314 ? -5.742 18.672 0.161 1 96.56 314 ALA B O 1
ATOM 5150 N N . TYR B 1 315 ? -5.863 20.719 1.194 1 97.75 315 TYR B N 1
ATOM 5151 C CA . TYR B 1 315 ? -5.289 21.422 0.048 1 97.75 315 TYR B CA 1
ATOM 5152 C C . TYR B 1 315 ? -3.906 20.875 -0.287 1 97.75 315 TYR B C 1
ATOM 5154 O O . TYR B 1 315 ? -3.59 20.641 -1.456 1 97.75 315 TYR B O 1
ATOM 5162 N N . ALA B 1 316 ? -3.143 20.641 0.74 1 97.5 316 ALA B N 1
ATOM 5163 C CA . ALA B 1 316 ? -1.757 20.203 0.567 1 97.5 316 ALA B CA 1
ATOM 5164 C C . ALA B 1 316 ? -1.687 18.844 -0.114 1 97.5 316 ALA B C 1
ATOM 5166 O O . ALA B 1 316 ? -0.886 18.641 -1.029 1 97.5 316 ALA B O 1
ATOM 5167 N N . PHE B 1 317 ? -2.525 17.938 0.275 1 97.88 317 PHE B N 1
ATOM 5168 C CA . PHE B 1 317 ? -2.459 16.609 -0.3 1 97.88 317 PHE B CA 1
ATOM 5169 C C . PHE B 1 317 ? -2.955 16.609 -1.741 1 97.88 317 PHE B C 1
ATOM 5171 O O . PHE B 1 317 ? -2.502 15.812 -2.562 1 97.88 317 PHE B O 1
ATOM 5178 N N . GLY B 1 318 ? -3.891 17.562 -2.082 1 98.5 318 GLY B N 1
ATOM 5179 C CA . GLY B 1 318 ? -4.191 17.781 -3.488 1 98.5 318 GLY B CA 1
ATOM 5180 C C . GLY B 1 318 ? -2.992 18.266 -4.285 1 98.5 318 GLY B C 1
ATOM 5181 O O . GLY B 1 318 ? -2.723 17.75 -5.375 1 98.5 318 GLY B O 1
ATOM 5182 N N . TYR B 1 319 ? -2.297 19.172 -3.701 1 98.62 319 TYR B N 1
ATOM 5183 C CA . TYR B 1 319 ? -1.114 19.719 -4.348 1 98.62 319 TYR B CA 1
ATOM 5184 C C . TYR B 1 319 ? -0.032 18.656 -4.512 1 98.62 319 TYR B C 1
ATOM 5186 O O . TYR B 1 319 ? 0.605 18.578 -5.566 1 98.62 319 TYR B O 1
ATOM 5194 N N . LEU B 1 320 ? 0.196 17.844 -3.504 1 98.31 320 LEU B N 1
ATOM 5195 C CA . LEU B 1 320 ? 1.188 16.766 -3.553 1 98.31 320 LEU B CA 1
ATOM 5196 C C . LEU B 1 320 ? 0.836 15.758 -4.633 1 98.31 320 LEU B C 1
ATOM 5198 O O . LEU B 1 320 ? 1.726 15.211 -5.293 1 98.31 320 LEU B O 1
ATOM 5202 N N . ALA B 1 321 ? -0.458 15.531 -4.781 1 98.12 321 ALA B N 1
ATOM 5203 C CA . ALA B 1 321 ? -0.894 14.617 -5.828 1 98.12 321 ALA B CA 1
ATOM 5204 C C . ALA B 1 321 ? -0.473 15.117 -7.207 1 98.12 321 ALA B C 1
ATOM 5206 O O . ALA B 1 321 ? -0.01 14.336 -8.047 1 98.12 321 ALA B O 1
ATOM 5207 N N . ALA B 1 322 ? -0.613 16.406 -7.441 1 98.31 322 ALA B N 1
ATOM 5208 C CA . ALA B 1 322 ? -0.173 16.984 -8.703 1 98.31 322 ALA B CA 1
ATOM 5209 C C . ALA B 1 322 ? 1.324 16.781 -8.914 1 98.31 322 ALA B C 1
ATOM 5211 O O . ALA B 1 322 ? 1.765 16.453 -10.016 1 98.31 322 ALA B O 1
ATOM 5212 N N . ARG B 1 323 ? 2.025 16.969 -7.867 1 97.88 323 ARG B N 1
ATOM 5213 C CA . ARG B 1 323 ? 3.475 16.828 -7.969 1 97.88 323 ARG B CA 1
ATOM 5214 C C . ARG B 1 323 ? 3.875 15.383 -8.188 1 97.88 323 ARG B C 1
ATOM 5216 O O . ARG B 1 323 ? 4.832 15.094 -8.914 1 97.88 323 ARG B O 1
ATOM 5223 N N . THR B 1 324 ? 3.123 14.469 -7.586 1 95.88 324 THR B N 1
ATOM 5224 C CA . THR B 1 324 ? 3.375 13.039 -7.785 1 95.88 324 THR B CA 1
ATOM 5225 C C . THR B 1 324 ? 3.252 12.672 -9.258 1 95.88 324 THR B C 1
ATOM 5227 O O . THR B 1 324 ? 4.148 12.039 -9.82 1 95.88 324 THR B O 1
ATOM 5230 N N . VAL B 1 325 ? 2.207 13.102 -9.922 1 94.25 325 VAL B N 1
ATOM 5231 C CA . VAL B 1 325 ? 1.944 12.727 -11.305 1 94.25 325 VAL B CA 1
ATOM 5232 C C . VAL B 1 325 ? 2.99 13.352 -12.219 1 94.25 325 VAL B C 1
ATOM 5234 O O . VAL B 1 325 ? 3.328 12.797 -13.266 1 94.25 325 VAL B O 1
ATOM 5237 N N . LYS B 1 326 ? 3.574 14.43 -11.75 1 95.25 326 LYS B N 1
ATOM 5238 C CA . LYS B 1 326 ? 4.57 15.133 -12.555 1 95.25 326 LYS B CA 1
ATOM 5239 C C . LYS B 1 326 ? 5.988 14.734 -12.148 1 95.25 326 LYS B C 1
ATOM 5241 O O . LYS B 1 326 ? 6.965 15.258 -12.688 1 95.25 326 LYS B O 1
ATOM 5246 N N . LYS B 1 327 ? 6.133 13.875 -11.18 1 93.44 327 LYS B N 1
ATOM 5247 C CA . LYS B 1 327 ? 7.414 13.375 -10.68 1 93.44 327 LYS B CA 1
ATOM 5248 C C . LYS B 1 327 ? 8.258 14.508 -10.102 1 93.44 327 LYS B C 1
ATOM 5250 O O . LYS B 1 327 ? 9.477 14.531 -10.273 1 93.44 327 LYS B O 1
ATOM 5255 N N . LEU B 1 328 ? 7.555 15.477 -9.469 1 96.69 328 LEU B N 1
ATOM 5256 C CA . LEU B 1 328 ? 8.234 16.578 -8.805 1 96.69 328 LEU B CA 1
ATOM 5257 C C . LEU B 1 328 ? 8.477 16.266 -7.332 1 96.69 328 LEU B C 1
ATOM 5259 O O . LEU B 1 328 ? 7.742 15.469 -6.734 1 96.69 328 LEU B O 1
ATOM 5263 N N . PRO B 1 329 ? 9.461 16.875 -6.719 1 97.12 329 PRO B N 1
ATOM 5264 C CA . PRO B 1 329 ? 9.758 16.594 -5.312 1 97.12 329 PRO B CA 1
ATOM 5265 C C . PRO B 1 329 ? 8.633 17.031 -4.375 1 97.12 329 PRO B C 1
ATOM 5267 O O . PRO B 1 329 ? 8.008 18.062 -4.594 1 97.12 329 PRO B O 1
ATOM 5270 N N . ILE B 1 330 ? 8.43 16.234 -3.318 1 97.12 330 ILE B N 1
ATOM 5271 C CA . ILE B 1 330 ? 7.473 16.609 -2.283 1 97.12 330 ILE B CA 1
ATOM 5272 C C . ILE B 1 330 ? 8.172 16.672 -0.928 1 97.12 330 ILE B C 1
ATOM 5274 O O . ILE B 1 330 ? 7.578 17.094 0.068 1 97.12 330 ILE B O 1
ATOM 5278 N N . SER B 1 331 ? 9.367 16.25 -0.862 1 95.25 331 SER B N 1
ATOM 5279 C CA . SER B 1 331 ? 10.18 16.344 0.346 1 95.25 331 SER B CA 1
ATOM 5280 C C . SER B 1 331 ? 11.594 16.828 0.025 1 95.25 331 SER B C 1
ATOM 5282 O O . SER B 1 331 ? 12.07 16.656 -1.096 1 95.25 331 SER B O 1
ATOM 5284 N N . TYR B 1 332 ? 12.219 17.406 0.989 1 96 332 TYR B N 1
ATOM 5285 C CA . TYR B 1 332 ? 13.5 18.078 0.803 1 96 332 TYR B CA 1
ATOM 5286 C C . TYR B 1 332 ? 14.422 17.828 1.989 1 96 332 TYR B C 1
ATOM 5288 O O . TYR B 1 332 ? 13.961 17.516 3.088 1 96 332 TYR B O 1
ATOM 5296 N N . PRO B 1 333 ? 15.766 18.031 1.763 1 95.38 333 PRO B N 1
ATOM 5297 C CA . PRO B 1 333 ? 16.703 17.891 2.875 1 95.38 333 PRO B CA 1
ATOM 5298 C C . PRO B 1 333 ? 16.375 18.812 4.051 1 95.38 333 PRO B C 1
ATOM 5300 O O . PRO B 1 333 ? 16.484 18.406 5.211 1 95.38 333 PRO B O 1
ATOM 5303 N N . THR B 1 334 ? 15.758 19.938 3.791 1 94.44 334 THR B N 1
ATOM 5304 C CA . THR B 1 334 ? 15.516 20.953 4.809 1 94.44 334 THR B CA 1
ATOM 5305 C C . THR B 1 334 ? 14.141 20.766 5.441 1 94.44 334 THR B C 1
ATOM 5307 O O . THR B 1 334 ? 13.742 21.531 6.312 1 94.44 334 THR B O 1
ATOM 5310 N N . THR B 1 335 ? 13.414 19.781 5.02 1 94 335 THR B N 1
ATOM 5311 C CA . THR B 1 335 ? 12.094 19.562 5.598 1 94 335 THR B CA 1
ATOM 5312 C C . THR B 1 335 ? 12.031 18.219 6.312 1 94 335 THR B C 1
ATOM 5314 O O . THR B 1 335 ? 11.75 18.156 7.512 1 94 335 THR B O 1
ATOM 5317 N N . THR B 1 336 ? 12.422 17.156 5.566 1 92.75 336 THR B N 1
ATOM 5318 C CA . THR B 1 336 ? 12.289 15.82 6.16 1 92.75 336 THR B CA 1
ATOM 5319 C C . THR B 1 336 ? 13.656 15.219 6.445 1 92.75 336 THR B C 1
ATOM 5321 O O . THR B 1 336 ? 13.758 14.164 7.074 1 92.75 336 THR B O 1
ATOM 5324 N N . GLY B 1 337 ? 14.711 15.875 5.934 1 91.81 337 GLY B N 1
ATOM 5325 C CA . GLY B 1 337 ? 16.062 15.375 6.172 1 91.81 337 GLY B CA 1
ATOM 5326 C C . GLY B 1 337 ? 16.531 14.406 5.109 1 91.81 337 GLY B C 1
ATOM 5327 O O . GLY B 1 337 ? 17.594 13.812 5.238 1 91.81 337 GLY B O 1
ATOM 5328 N N . VAL B 1 338 ? 15.812 14.227 4.043 1 93 338 VAL B N 1
ATOM 5329 C CA . VAL B 1 338 ? 16.281 13.398 2.939 1 93 338 VAL B CA 1
ATOM 5330 C C . VAL B 1 338 ? 17.547 14.016 2.334 1 93 338 VAL B C 1
ATOM 5332 O O . VAL B 1 338 ? 17.781 15.219 2.463 1 93 338 VAL B O 1
ATOM 5335 N N . LYS B 1 339 ? 18.406 13.219 1.699 1 92.94 339 LYS B N 1
ATOM 5336 C CA . LYS B 1 339 ? 19.672 13.703 1.186 1 92.94 339 LYS B CA 1
ATOM 5337 C C . LYS B 1 339 ? 19.469 14.602 -0.033 1 92.94 339 LYS B C 1
ATOM 5339 O O . LYS B 1 339 ? 20.203 15.586 -0.217 1 92.94 339 LYS B O 1
ATOM 5344 N N . THR B 1 340 ? 18.516 14.188 -0.871 1 95.44 340 THR B N 1
ATOM 5345 C CA . THR B 1 340 ? 18.156 14.945 -2.062 1 95.44 340 THR B CA 1
ATOM 5346 C C . THR B 1 340 ? 16.641 15.07 -2.188 1 95.44 340 THR B C 1
ATOM 5348 O O . THR B 1 340 ? 15.898 14.234 -1.669 1 95.44 340 THR B O 1
ATOM 5351 N N . PRO B 1 341 ? 16.188 16.188 -2.793 1 96.06 341 PRO B N 1
ATOM 5352 C CA . PRO B 1 341 ? 14.742 16.266 -2.979 1 96.06 341 PRO B CA 1
ATOM 5353 C C . PRO B 1 341 ? 14.156 15.008 -3.604 1 96.06 341 PRO B C 1
ATOM 5355 O O . PRO B 1 341 ? 14.766 14.414 -4.496 1 96.06 341 PRO B O 1
ATOM 5358 N N . LYS B 1 342 ? 12.984 14.602 -3.076 1 94.81 342 LYS B N 1
ATOM 5359 C CA . LYS B 1 342 ? 12.422 13.328 -3.51 1 94.81 342 LYS B CA 1
ATOM 5360 C C . LYS B 1 342 ? 10.945 13.477 -3.883 1 94.81 342 LYS B C 1
ATOM 5362 O O . LYS B 1 342 ? 10.195 14.164 -3.191 1 94.81 342 LYS B O 1
ATOM 5367 N N . SER B 1 343 ? 10.641 12.891 -5.059 1 93.81 343 SER B N 1
ATOM 5368 C CA . SER B 1 343 ? 9.219 12.703 -5.332 1 93.81 343 SER B CA 1
ATOM 5369 C C . SER B 1 343 ? 8.617 11.648 -4.41 1 93.81 343 SER B C 1
ATOM 5371 O O . SER B 1 343 ? 9.336 10.992 -3.65 1 93.81 343 SER B O 1
ATOM 5373 N N . GLY B 1 344 ? 7.312 11.539 -4.512 1 93.12 344 GLY B N 1
ATOM 5374 C CA . GLY B 1 344 ? 6.629 10.57 -3.67 1 93.12 344 GLY B CA 1
ATOM 5375 C C . GLY B 1 344 ? 5.191 10.32 -4.09 1 93.12 344 GLY B C 1
ATOM 5376 O O . GLY B 1 344 ? 4.664 11.023 -4.957 1 93.12 344 GLY B O 1
ATOM 5377 N N . GLY B 1 345 ? 4.664 9.258 -3.445 1 94.69 345 GLY B N 1
ATOM 5378 C CA . GLY B 1 345 ? 3.307 8.844 -3.768 1 94.69 345 GLY B CA 1
ATOM 5379 C C . GLY B 1 345 ? 3.248 7.715 -4.777 1 94.69 345 GLY B C 1
ATOM 5380 O O . GLY B 1 345 ? 4.234 7.434 -5.457 1 94.69 345 GLY B O 1
ATOM 5381 N N . THR B 1 346 ? 2.158 7.082 -4.699 1 94.88 346 THR B N 1
ATOM 5382 C CA . THR B 1 346 ? 1.837 6.043 -5.672 1 94.88 346 THR B CA 1
ATOM 5383 C C . THR B 1 346 ? 0.556 6.387 -6.426 1 94.88 346 THR B C 1
ATOM 5385 O O . THR B 1 346 ? -0.29 7.129 -5.922 1 94.88 346 THR B O 1
ATOM 5388 N N . LEU B 1 347 ? 0.504 5.926 -7.66 1 94.81 347 LEU B N 1
ATOM 5389 C CA . LEU B 1 347 ? -0.652 6.23 -8.492 1 94.81 347 LEU B CA 1
ATOM 5390 C C . LEU B 1 347 ? -1.453 4.969 -8.797 1 94.81 347 LEU B C 1
ATOM 5392 O O . LEU B 1 347 ? -0.891 3.959 -9.227 1 94.81 347 LEU B O 1
ATOM 5396 N N . VAL B 1 348 ? -2.672 4.996 -8.398 1 90.56 348 VAL B N 1
ATOM 5397 C CA . VAL B 1 348 ? -3.627 4.004 -8.883 1 90.56 348 VAL B CA 1
ATOM 5398 C C . VAL B 1 348 ? -4.293 4.512 -10.156 1 90.56 348 VAL B C 1
ATOM 5400 O O . VAL B 1 348 ? -4.922 5.574 -10.156 1 90.56 348 VAL B O 1
ATOM 5403 N N . LEU B 1 349 ? -4.105 3.711 -11.203 1 82 349 LEU B N 1
ATOM 5404 C CA . LEU B 1 349 ? -4.59 4.152 -12.5 1 82 349 LEU B CA 1
ATOM 5405 C C . LEU B 1 349 ? -6.004 3.646 -12.758 1 82 349 LEU B C 1
ATOM 5407 O O . LEU B 1 349 ? -6.371 2.559 -12.305 1 82 349 LEU B O 1
#

Foldseek 3Di:
DAWEWFKEDELLLFFMKIWIWDDLLAQDIDTPDTDTDGDDPVLSVCSNCLLVDDDVVVVQVNLVVQQVRRLVRVVVGCVVVVHDLVSHAEYQYEAAWNDFDLVVLDTDHRHDQQVNCVSSVHKYWYFFQNQQSVLSFRSDDLLQSVVQSVCSVLVHALEWEWEAAQWIKIWGHHNVDIAIATLGGHFVQLQVLCCVVPNHRGCQLQVLQVPAAADVVVLVVLCPDPQLPDAPHYYDDSCNCVVDDPPVDDSRHSNNHVLLSNLSSNVSVVVRVPTRHPAYEYAYPRVSRNSSVVSNPRHHYPVVSVDHRHNSVSSSSRSLRSCQVVQHFSDACNTGNRPGGGRGTDMDD/DAWEWFKEDELLLFFMKIWIWDDLLAQDIDTDDTDTDGDDPVLSVCSNCLLVDDDVVVVQVNLVVQQVRRLVRVVVGCVVVVHDLVSHAEYQYEAAWNDFDLVVLDTDHRHDQQVNCVSSVHKYWYFFQNQQSVLSFRSDDLLQSVVQSVCSVLVHALEWEWEAAQWIKIWGHHNVDIAIATLGGHFNQLQVLCCVVPNHRGCQLQVLQVPADADVVVLVVLCPDPQLPDAPHYYDDSCNCVVDDPPVDDSRHSNNHVLLSNLSSNVSVVVRVVTRHPAYEYAYPRVSRNSSVVSNPRHHYPVVSVDHRHNSVSSSSRSLRSCLVVQHFSDACNTGNRPGGGRGTDMDD

Organism: NCBI:txid34627

Nearest PDB structures (foldseek):
  3qbx-assembly1_B  TM=9.155E-01  e=1.549E-34  Pseudomonas aeruginosa
  8cp9-assembly1_B  TM=9.084E-01  e=7.613E-33  Pseudomonas aeruginosa
  4mo4-assembly2_D  TM=7.701E-01  e=5.717E-33  Pseudomonas aeruginosa
  4mo4-assembly2_C  TM=7.421E-01  e=5.717E-33  Pseudomonas aeruginosa
  4mo5-assembly2_D  TM=7.645E-01  e=2.134E-32  Pseudomonas aeruginosa

pLDDT: mean 93.54, std 5.17, range [68.19, 98.81]

Radius of gyration: 28.07 Å; Cα contacts (8 Å, |Δi|>4): 1629; chains: 2; bounding box: 49×86×72 Å

Sequence (698 aa):
MLKIIGTMSGTSCDGIDVALIETDGESKLKLKGGMVIPYESSFSTVLKNIYKENDYKKVIKLEKALTEYHANAIKRFLNTNDINASEIDLIGFHGHTVFHNPGEGLTWQIGNANLLAELTGRLVASDFRRRDIAAGGQGAPLVPVFHQALARSLGLNNTIFLNIGGVSNITYIDKEEIIAFDAGPGNAIIDDFLYKRAAISYDEGGKIGARGKVDFEVVRTFQKDVFYNSSIPKSLDRNHFNYIDLNFANLEDGAATLTYITADFIKKSFKILNREVKQIIVCGGGRKNKFLMGLLEEVKQIDEYSVDGDLIEAYAFGYLAARTVKKLPISYPTTTGVKTPKSGGTLVLMLKIIGTMSGTSCDGIDVALIETDGESKLKLKGGMVIPYESSFSTVLKNIYKENDYKKVIKLEKALTEYHANAIKRFLNTNDINASEIDLIGFHGHTVFHNPGEGLTWQIGNANLLAELTGRLVASDFRRRDIAAGGQGAPLVPVFHQALARSLGLNNTIFLNIGGVSNITYIDKEEIIAFDAGPGNAIIDDFLYKRAAISYDEGGKIGARGKVDFEVVRTFQKDVFYNSSIPKSLDRNHFNYIDLNFANLEDGAATLTYITADFIKKSFKILNREVKQIIVCGGGRKNKFLMGLLEEVKQIDEYSVDGDLIEAYAFGYLAARTVKKLPISYPTTTGVKTPKSGGTLVL

Solvent-accessible surface area (backbone atoms only — not comparable to full-atom values): 35080 Å² total; per-residue (Å²): 113,45,34,22,36,4,30,34,34,58,92,79,32,53,35,36,30,38,18,38,35,38,29,68,47,57,76,48,72,43,82,72,51,69,50,78,46,69,50,56,70,70,55,25,53,52,55,69,47,42,70,77,57,45,44,40,69,60,52,52,54,48,20,55,54,53,26,51,51,50,44,50,51,51,48,49,51,29,60,75,65,74,46,61,71,87,66,42,61,34,31,7,42,59,30,34,76,63,44,81,39,39,93,76,56,39,71,40,56,42,49,45,52,42,40,37,22,62,74,64,72,39,35,25,27,26,61,56,35,52,30,34,20,53,57,63,10,49,45,39,63,57,50,50,62,41,50,46,33,50,28,58,67,67,72,54,55,30,30,33,44,34,34,21,35,49,45,16,34,38,27,38,32,44,81,88,45,62,41,27,29,47,32,42,59,26,44,39,68,40,20,51,51,37,28,75,73,68,69,34,76,61,58,70,49,18,53,49,24,63,70,29,55,66,48,63,70,60,47,52,54,57,60,66,36,71,73,68,74,54,65,86,65,43,77,74,62,86,64,70,63,68,82,65,80,63,80,88,45,54,73,30,26,39,34,18,27,44,40,49,44,27,35,48,34,41,54,51,38,58,58,70,66,69,66,79,68,75,46,38,31,30,24,33,66,40,60,54,16,50,43,44,49,60,68,58,51,89,63,42,53,36,52,81,73,78,37,67,33,82,40,51,64,14,46,26,34,19,43,46,28,43,14,31,80,67,67,33,62,48,42,29,43,49,25,24,46,17,86,55,68,31,41,32,28,30,38,32,115,113,46,34,22,36,3,29,35,35,57,91,81,32,53,35,37,29,38,19,37,35,37,29,69,46,58,76,48,72,42,83,72,52,68,47,78,46,68,50,57,68,70,57,26,53,52,54,68,46,42,71,75,58,46,46,39,70,61,51,53,54,47,19,54,54,53,25,51,52,51,46,50,49,50,48,50,51,27,59,75,66,73,46,61,69,86,65,42,62,33,30,8,42,62,30,34,76,64,42,82,41,42,93,76,56,40,70,41,56,43,48,44,53,42,39,36,21,63,73,63,72,38,37,24,27,26,60,56,35,52,30,36,20,53,58,63,10,51,45,42,62,56,50,52,61,40,49,44,32,50,28,58,67,68,73,54,54,30,30,33,44,36,36,21,35,50,45,17,34,39,26,38,32,44,82,89,44,63,41,27,28,46,34,41,58,27,44,39,67,40,20,51,50,37,28,76,73,68,70,34,77,58,58,71,51,18,53,50,23,62,73,29,56,66,47,64,70,59,46,52,56,56,60,67,36,70,72,68,74,54,66,85,65,42,79,73,62,84,65,72,61,69,81,65,80,62,80,88,45,56,73,29,26,39,34,18,27,44,41,48,42,26,34,49,34,42,56,52,40,59,58,68,66,69,65,78,67,76,45,38,32,28,24,33,65,41,59,55,17,51,43,44,49,60,69,58,50,87,63,43,53,35,51,82,73,78,36,66,36,84,38,50,64,13,46,25,34,19,42,48,28,43,15,31,80,66,67,33,61,46,42,30,44,48,26,25,48,17,85,56,66,31,41,31,27,30,38,31,114

InterPro domains:
  IPR005338 Anhydro-N-acetylmuramic acid kinase [MF_01270] (2-349)
  IPR005338 Anhydro-N-acetylmuramic acid kinase [PF03702] (4-346)
  IPR005338 Anhydro-N-acetylmuramic acid kinase [PTHR30605] (2-347)
  IPR043129 ATPase, nucleotide binding domain [SSF53067] (5-323)

Secondary structure (DSSP, 8-state):
-EEEEEEEE-TT-SEEEEEEEEE-SSS-EEEEEEEEEEPPHHHHHHHHTGGG--BHHHHHHHHHHHHHHHHHHHHHHHHHTT--GGG--EEEE--EEEEEEGGGTEEEEE--HHHHHHHHTSEEEE--SHHHHHTT------THHHHHHHHHHHT--SEEEEEESSEEEEEEEETTEEEEEEEEE-SHHHHHHHHHHH---S-GGGHHHHTS---HHHHHHHHTSHHHHPPSS----TTTTTT---TTS-HHHHHHHHHHHHHHHHHHHHHHH-S--SEEEEESGGGG-HHHHHHH-S-EEGGGGT--GGGHHHHHHHHHHHHHHTT---B-TTTT--SS-B---EEE-/-EEEEEEEE-TT-SEEEEEEEEE-SSS-EEEEEEEEEEPPHHHHHHHHTGGG--BHHHHHHHHHHHHHHHHHHHHHHHHHTT--GGG--EEEE--EEEEEEGGGTEEEEE--HHHHHHHHTS-EEE--SHHHHHTT------THHHHHHHHHHHT--SEEEEEESSEEEEEEEETTEEEEEEEEE-SHHHHHHHHHHH---S-GGGHHHHTS---HHHHHHHHTSGGGGPPSS----TTTTTT---TTS-HHHHHHHHHHHHHHHHHHHHHHH-S--SEEEEESGGGG-HHHHHHH-S-EEGGGGT--GGGHHHHHHHHHHHHHHTT---B-TTTT--SS-B---EEE-